Protein AF-A0A4P9Y9J6-F1 (afdb_monomer_lite)

Secondary structure (DSSP, 8-state):
-GGGGTT---TT--HHHHHHHHHHHHHHHHHHHHT----------S-----HHHHHHHHHHH----HHHHHHTT-TT-HHHHHHHHHHHHHHHGGG--S-----S--SSGGGSTT--------PPPPPS-GGGTHHHHHHHHHTTEEEEEEE-TTS-EEEEEEE---S-TTSPP-PPPPPSSPPTTT-PPPPP-------SS-TT-EEEE-S-GGG--GGGS-TTEEEEEE---BPPTTSPP-TT-B-HHHHHTS--GGGEEEEEEEEEEEEGGGHHHHHHHHHHTTEEEEEEEEEEEE-TTT-PBP-B--SSS-B-EEEEEEEEESS----------SEEEEE-PPPPTT--SPPPPTHHHHHHHHH-GGGS--TTSPTT-SEEEEEESS----TTEEEEE-

InterPro domains:
  IPR007757 MT-A70-like [PF05063] (226-401)
  IPR007757 MT-A70-like [PS51143] (185-403)

Organism: NCBI:txid1907219

Structure (mmCIF, N/CA/C/O backbone):
data_AF-A0A4P9Y9J6-F1
#
_entry.id   AF-A0A4P9Y9J6-F1
#
loop_
_atom_site.group_PDB
_atom_site.id
_atom_site.type_symbol
_atom_site.label_atom_id
_atom_site.label_alt_id
_atom_site.label_comp_id
_atom_site.label_asym_id
_atom_site.label_entity_id
_atom_site.label_seq_id
_atom_site.pdbx_PDB_ins_code
_atom_site.Cartn_x
_atom_site.Cartn_y
_atom_site.Cartn_z
_atom_site.occupancy
_atom_site.B_iso_or_equiv
_atom_site.auth_seq_id
_atom_site.auth_comp_id
_atom_site.auth_asym_id
_atom_site.auth_atom_id
_atom_site.pdbx_PDB_model_num
ATOM 1 N N . SER A 1 1 ? -57.473 20.320 0.668 1.00 52.28 1 SER A N 1
ATOM 2 C CA . SER A 1 1 ? -57.787 21.761 0.744 1.00 52.28 1 SER A CA 1
ATOM 3 C C . SER A 1 1 ? -56.754 22.450 1.627 1.00 52.28 1 SER A C 1
ATOM 5 O O . SER A 1 1 ? -56.326 21.833 2.599 1.00 52.28 1 SER A O 1
ATOM 7 N N . ALA A 1 2 ? -56.316 23.673 1.293 1.00 51.94 2 ALA A N 1
ATOM 8 C CA . ALA A 1 2 ? -55.263 24.401 2.027 1.00 51.94 2 ALA A CA 1
ATOM 9 C C . ALA A 1 2 ? -55.663 24.763 3.475 1.00 51.94 2 ALA A C 1
ATOM 11 O O . ALA A 1 2 ? -54.803 24.969 4.325 1.00 51.94 2 ALA A O 1
ATOM 12 N N . ALA A 1 3 ? -56.964 24.734 3.779 1.00 55.25 3 ALA A N 1
ATOM 13 C CA . ALA A 1 3 ? -57.508 24.968 5.113 1.00 55.25 3 ALA A CA 1
ATOM 14 C C . ALA A 1 3 ? -57.003 23.984 6.193 1.00 55.25 3 ALA A C 1
ATOM 16 O O . ALA A 1 3 ? -57.007 24.328 7.371 1.00 55.25 3 ALA A O 1
ATOM 17 N N . HIS A 1 4 ? -56.537 22.783 5.825 1.00 59.59 4 HIS A N 1
ATOM 18 C CA . HIS A 1 4 ? -56.049 21.785 6.792 1.00 59.59 4 HIS A CA 1
ATOM 19 C C . HIS A 1 4 ? -54.615 22.030 7.294 1.00 59.59 4 HIS A C 1
ATOM 21 O O . HIS A 1 4 ? -54.187 21.360 8.229 1.00 59.59 4 HIS A O 1
ATOM 27 N N . TYR A 1 5 ? -53.876 22.974 6.702 1.00 57.53 5 TYR A N 1
ATOM 28 C CA . TYR A 1 5 ? -52.457 23.212 7.010 1.00 57.53 5 TYR A CA 1
ATOM 29 C C . TYR A 1 5 ? -52.216 24.388 7.969 1.00 57.53 5 TYR A C 1
ATOM 31 O O . TYR A 1 5 ? -51.078 24.680 8.316 1.00 57.53 5 TYR A O 1
ATOM 39 N N . VAL A 1 6 ? -53.280 25.040 8.449 1.00 55.53 6 VAL A N 1
ATOM 40 C CA . VAL A 1 6 ? -53.240 26.287 9.247 1.00 55.53 6 VAL A CA 1
ATOM 41 C C . VAL A 1 6 ? -52.669 26.104 10.673 1.00 55.53 6 VAL A C 1
ATOM 43 O O . VAL A 1 6 ? -52.572 27.062 11.429 1.00 55.53 6 VAL A O 1
ATOM 46 N N . GLY A 1 7 ? -52.228 24.901 11.048 1.00 53.25 7 GLY A N 1
ATOM 47 C CA . GLY A 1 7 ? -51.624 24.618 12.359 1.00 53.25 7 GLY A CA 1
ATOM 48 C C . GLY A 1 7 ? -50.380 23.732 12.320 1.00 53.25 7 GLY A C 1
ATOM 49 O O . GLY A 1 7 ? -49.971 23.241 13.368 1.00 53.25 7 GLY A O 1
ATOM 50 N N . TYR A 1 8 ? -49.807 23.485 11.139 1.00 57.28 8 TYR A N 1
ATOM 51 C CA . TYR A 1 8 ? -48.596 22.674 11.014 1.00 57.28 8 TYR A CA 1
ATOM 52 C C . TYR A 1 8 ? -47.341 23.530 11.220 1.00 57.28 8 TYR A C 1
ATOM 54 O O . TYR A 1 8 ? -47.220 24.614 10.650 1.00 57.28 8 TYR A O 1
ATOM 62 N N . VAL A 1 9 ? -46.422 23.017 12.034 1.00 55.72 9 VAL A N 1
ATOM 63 C CA . VAL A 1 9 ? -45.084 23.564 12.280 1.00 55.72 9 VAL A CA 1
ATOM 64 C C . VAL A 1 9 ? -44.089 22.503 11.821 1.00 55.72 9 VAL A C 1
ATOM 66 O O . VAL A 1 9 ? -44.252 21.337 12.183 1.00 55.72 9 VAL A O 1
ATOM 69 N N . GLU A 1 10 ? -43.117 22.878 10.993 1.00 57.38 10 GLU A N 1
ATOM 70 C CA . GLU A 1 10 ? -42.068 21.964 10.523 1.00 57.38 10 GLU A CA 1
ATOM 71 C C . GLU A 1 10 ? -40.877 21.949 11.489 1.00 57.38 10 GLU A C 1
ATOM 73 O O . GLU A 1 10 ? -40.613 22.935 12.178 1.00 57.38 10 GLU A O 1
ATOM 78 N N . ASP A 1 11 ? -40.159 20.824 11.534 1.00 51.09 11 ASP A N 1
ATOM 79 C CA . ASP A 1 11 ? -39.098 20.560 12.520 1.00 51.09 11 ASP A CA 1
ATOM 80 C C . ASP A 1 11 ? -37.899 21.531 12.417 1.00 51.09 11 ASP A C 1
ATOM 82 O O . ASP A 1 11 ? -37.125 21.656 13.367 1.00 51.09 11 ASP A O 1
ATOM 86 N N . GLU A 1 12 ? -37.759 22.249 11.297 1.00 53.66 12 GLU A N 1
ATOM 87 C CA . GLU A 1 12 ? -36.691 23.229 11.047 1.00 53.66 12 GLU A CA 1
ATOM 88 C C . GLU A 1 12 ? -37.120 24.693 11.294 1.00 53.66 12 GLU A C 1
ATOM 90 O O . GLU A 1 12 ? -36.302 25.610 11.183 1.00 53.66 12 GLU A O 1
ATOM 95 N N . GLU A 1 13 ? -38.381 24.955 11.671 1.00 60.34 13 GLU A N 1
ATOM 96 C CA . GLU A 1 13 ? -38.840 26.321 11.951 1.00 60.34 13 GLU A CA 1
ATOM 97 C C . GLU A 1 13 ? -38.339 26.838 13.308 1.00 60.34 13 GLU A C 1
ATOM 99 O O . GLU A 1 13 ? -38.502 26.216 14.360 1.00 60.34 13 GLU A O 1
ATOM 104 N N . SER A 1 14 ? -37.755 28.040 13.308 1.00 69.81 14 SER A N 1
ATOM 105 C CA . SER A 1 14 ? -37.273 28.672 14.536 1.00 69.81 14 SER A CA 1
ATOM 106 C C . SER A 1 14 ? -38.424 29.058 15.476 1.00 69.81 14 SER A C 1
ATOM 108 O O . SER A 1 14 ? -39.513 29.453 15.053 1.00 69.81 14 SER A O 1
ATOM 110 N N . VAL A 1 15 ? -38.166 29.014 16.788 1.00 67.31 15 VAL A N 1
ATOM 111 C CA . VAL A 1 15 ? -39.156 29.347 17.834 1.00 67.31 15 VAL A CA 1
ATOM 112 C C . VAL A 1 15 ? -39.737 30.758 17.654 1.00 67.31 15 VAL A C 1
ATOM 114 O O . VAL A 1 15 ? -40.924 30.976 17.889 1.00 67.31 15 VAL A O 1
ATOM 117 N N . GLU A 1 16 ? -38.932 31.715 17.186 1.00 69.69 16 GLU A N 1
ATOM 118 C CA . GLU A 1 16 ? -39.380 33.088 16.914 1.00 69.69 16 GLU A CA 1
ATOM 119 C C . GLU A 1 16 ? -40.366 33.163 15.736 1.00 69.69 16 GLU A C 1
ATOM 121 O O . GLU A 1 16 ? -41.345 33.909 15.797 1.00 69.69 16 GLU A O 1
ATOM 126 N N . ALA A 1 17 ? -40.153 32.361 14.686 1.00 64.50 17 ALA A N 1
ATOM 127 C CA . ALA A 1 17 ? -41.058 32.287 13.540 1.00 64.50 17 ALA A CA 1
ATOM 128 C C . ALA A 1 17 ? -42.411 31.674 13.933 1.00 64.50 17 ALA A C 1
ATOM 130 O O . ALA A 1 17 ? -43.463 32.177 13.534 1.00 64.50 17 ALA A O 1
ATOM 131 N N . ILE A 1 18 ? -42.384 30.645 14.783 1.00 66.00 18 ILE A N 1
ATOM 132 C CA . ILE A 1 18 ? -43.582 29.994 15.321 1.00 66.00 18 ILE A CA 1
ATOM 133 C C . ILE A 1 18 ? -44.401 30.987 16.159 1.00 66.00 18 ILE A C 1
ATOM 135 O O . ILE A 1 18 ? -45.602 31.139 15.939 1.00 66.00 18 ILE A O 1
ATOM 139 N N . MET A 1 19 ? -43.761 31.724 17.073 1.00 72.12 19 MET A N 1
ATOM 140 C CA . MET A 1 19 ? -44.443 32.710 17.924 1.00 72.12 19 MET A CA 1
ATOM 141 C C . MET A 1 19 ? -45.089 33.842 17.117 1.00 72.12 19 MET A C 1
ATOM 143 O O . MET A 1 19 ? -46.208 34.253 17.419 1.00 72.12 19 MET A O 1
ATOM 147 N N . ARG A 1 20 ? -44.428 34.298 16.048 1.00 70.81 20 ARG A N 1
ATOM 148 C CA . ARG A 1 20 ? -44.964 35.334 15.157 1.00 70.81 20 ARG A CA 1
ATOM 149 C C . ARG A 1 20 ? -46.206 34.868 14.391 1.00 70.81 20 ARG A C 1
ATOM 151 O O . ARG A 1 20 ? -47.142 35.647 14.222 1.00 70.81 20 ARG A O 1
ATOM 158 N N . LYS A 1 21 ? -46.250 33.598 13.969 1.00 64.31 21 LYS A N 1
ATOM 159 C CA . LYS A 1 21 ? -47.443 33.006 13.338 1.00 64.31 21 LYS A CA 1
ATOM 160 C C . LYS A 1 21 ? -48.634 32.988 14.294 1.00 64.31 21 LYS A C 1
ATOM 162 O O . LYS A 1 21 ? -49.744 33.318 13.883 1.00 64.31 21 LYS A O 1
ATOM 167 N N . PHE A 1 22 ? -48.411 32.634 15.561 1.00 66.50 22 PHE A N 1
ATOM 168 C CA . PHE A 1 22 ? -49.467 32.648 16.577 1.00 66.50 22 PHE A CA 1
ATOM 169 C C . PHE A 1 22 ? -49.967 34.067 16.881 1.00 66.50 22 PHE A C 1
ATOM 171 O O . PHE A 1 22 ? -51.177 34.265 16.977 1.00 66.50 22 PHE A O 1
ATOM 178 N N . GLU A 1 23 ? -49.072 35.055 16.951 1.00 71.94 23 GLU A N 1
ATOM 179 C CA . GLU A 1 23 ? -49.434 36.466 17.150 1.00 71.94 23 GLU A CA 1
ATOM 180 C C . GLU A 1 23 ? -50.297 37.012 15.995 1.00 71.94 23 GLU A C 1
ATOM 182 O O . GLU A 1 23 ? -51.314 37.672 16.221 1.00 71.94 23 GLU A O 1
ATOM 187 N N . GLU A 1 24 ? -49.950 36.697 14.743 1.00 64.75 24 GLU A N 1
ATOM 188 C CA . GLU A 1 24 ? -50.754 37.104 13.583 1.00 64.75 24 GLU A CA 1
ATOM 189 C C . GLU A 1 24 ? -52.111 36.391 13.515 1.00 64.75 24 GLU A C 1
ATOM 191 O O . GLU A 1 24 ? -53.115 37.002 13.133 1.00 64.75 24 GLU A O 1
ATOM 196 N N . LEU A 1 25 ? -52.167 35.120 13.919 1.00 65.25 25 LEU A N 1
ATOM 197 C CA . LEU A 1 25 ? -53.412 34.357 13.994 1.00 65.25 25 LEU A CA 1
ATOM 198 C C . LEU A 1 25 ? -54.358 34.968 15.040 1.00 65.25 25 LEU A C 1
ATOM 200 O O . LEU A 1 25 ? -55.541 35.172 14.756 1.00 65.25 25 LEU A O 1
ATOM 204 N N . GLU A 1 26 ? -53.837 35.335 16.212 1.00 73.56 26 GLU A N 1
ATOM 205 C CA . GLU A 1 26 ? -54.603 35.997 17.271 1.00 73.56 26 GLU A CA 1
ATOM 206 C C . GLU A 1 26 ? -55.099 37.384 16.832 1.00 73.56 26 GLU A C 1
ATOM 208 O O . GLU A 1 26 ? -56.262 37.730 17.050 1.00 73.56 26 GLU A O 1
ATOM 213 N N . ARG A 1 27 ? -54.271 38.150 16.111 1.00 73.56 27 ARG A N 1
ATOM 214 C CA . ARG A 1 27 ? -54.665 39.446 15.543 1.00 73.56 27 ARG A CA 1
ATOM 215 C C . ARG A 1 27 ? -55.811 39.322 14.537 1.00 73.56 27 ARG A C 1
ATOM 217 O O . ARG A 1 27 ? -56.754 40.110 14.588 1.00 73.56 27 ARG A O 1
ATOM 224 N N . LEU A 1 28 ? -55.769 38.327 13.650 1.00 65.88 28 LEU A N 1
ATOM 225 C CA . LEU A 1 28 ? -56.846 38.081 12.685 1.00 65.88 28 LEU A CA 1
ATOM 226 C C . LEU A 1 28 ? -58.135 37.623 13.372 1.00 65.88 28 LEU A C 1
ATOM 228 O O . LEU A 1 28 ? -59.222 38.060 12.993 1.00 65.88 28 LEU A O 1
ATOM 232 N N . GLN A 1 29 ? -58.036 36.789 14.411 1.00 64.06 29 GLN A N 1
ATOM 233 C CA . GLN A 1 29 ? -59.195 36.423 15.227 1.00 64.06 29 GLN A CA 1
ATOM 234 C C . GLN A 1 29 ? -59.804 37.644 15.926 1.00 64.06 29 GLN A C 1
ATOM 236 O O . GLN A 1 29 ? -61.029 37.781 15.949 1.00 64.06 29 GLN A O 1
ATOM 241 N N . GLN A 1 30 ? -58.977 38.563 16.429 1.00 69.06 30 GLN A N 1
ATOM 242 C CA . GLN A 1 30 ? -59.442 39.812 17.031 1.00 69.06 30 GLN A CA 1
ATOM 243 C C . GLN A 1 30 ? -60.121 40.728 16.001 1.00 69.06 30 GLN A C 1
ATOM 245 O O . GLN A 1 30 ? -61.236 41.187 16.252 1.00 69.06 30 GLN A O 1
ATOM 250 N N . GLU A 1 31 ? -59.530 40.928 14.820 1.00 66.38 31 GLU A N 1
ATOM 251 C CA . GLU A 1 31 ? -60.130 41.713 13.727 1.00 66.38 31 GLU A CA 1
ATOM 252 C C . GLU A 1 31 ? -61.486 41.136 13.273 1.00 66.38 31 GLU A C 1
ATOM 254 O O . GLU A 1 31 ? -62.433 41.882 13.021 1.00 66.38 31 GLU A O 1
ATOM 259 N N . LEU A 1 32 ? -61.619 39.807 13.240 1.00 60.78 32 LEU A N 1
ATOM 260 C CA . LEU A 1 32 ? -62.866 39.120 12.889 1.00 60.78 32 LEU A CA 1
ATOM 261 C C . LEU A 1 32 ? -63.912 39.163 14.010 1.00 60.78 32 LEU A C 1
ATOM 263 O O . LEU A 1 32 ? -65.108 39.236 13.724 1.00 60.78 32 LEU A O 1
ATOM 267 N N . SER A 1 33 ? -63.481 39.147 15.275 1.00 58.59 33 SER A N 1
ATOM 268 C CA . SER A 1 33 ? -64.379 39.296 16.427 1.00 58.59 33 SER A CA 1
ATOM 269 C C . SER A 1 33 ? -64.986 40.701 16.507 1.00 58.59 33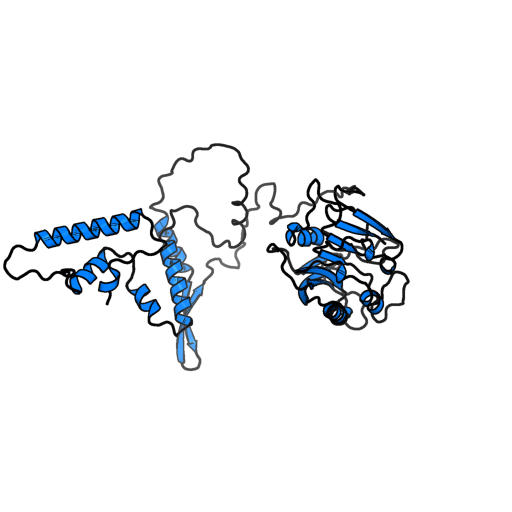 SER A C 1
ATOM 271 O O . SER A 1 33 ? -66.155 40.844 16.853 1.00 58.59 33 SER A O 1
ATOM 273 N N . LEU A 1 34 ? -64.235 41.724 16.085 1.00 57.47 34 LEU A N 1
ATOM 274 C CA . LEU A 1 34 ? -64.686 43.117 16.022 1.00 57.47 34 LEU A CA 1
ATOM 275 C C . LEU A 1 34 ? -65.641 43.388 14.844 1.00 57.47 34 LEU A C 1
ATOM 277 O O . LEU A 1 34 ? -66.350 44.390 14.849 1.00 57.47 34 LEU A O 1
ATOM 281 N N . GLY A 1 35 ? -65.684 42.501 13.842 1.00 53.38 35 GLY A N 1
ATOM 282 C CA . GLY A 1 35 ? -66.565 42.603 12.672 1.00 53.38 35 GLY A CA 1
ATOM 283 C C . GLY A 1 35 ? -67.928 41.906 12.803 1.00 53.38 35 GLY A C 1
ATOM 284 O O . GLY A 1 35 ? -68.736 41.998 11.879 1.00 53.38 35 GLY A O 1
ATOM 285 N N . LYS A 1 36 ? -68.206 41.202 13.912 1.00 49.84 36 LYS A N 1
ATOM 286 C CA . LYS A 1 36 ? -69.485 40.509 14.170 1.00 49.84 36 LYS A CA 1
ATOM 287 C C . LYS A 1 36 ? -70.273 41.190 15.296 1.00 49.84 36 LYS A C 1
ATOM 289 O O . LYS A 1 36 ? -70.271 40.729 16.431 1.00 49.84 36 LYS A O 1
ATOM 294 N N . GLU A 1 37 ? -71.037 42.224 14.954 1.00 37.06 37 GLU A N 1
ATOM 295 C CA . GLU A 1 37 ? -72.218 42.631 15.727 1.00 37.06 37 GLU A CA 1
ATOM 296 C C . GLU A 1 37 ? -73.484 42.419 14.873 1.00 37.06 37 GLU A C 1
ATOM 298 O O . GLU A 1 37 ? -73.748 43.162 13.930 1.00 37.06 37 GLU A O 1
ATOM 303 N N . GLY A 1 38 ? -74.259 41.372 15.186 1.00 31.36 38 GLY A N 1
ATOM 304 C CA . GLY A 1 38 ? -75.597 41.101 14.629 1.00 31.36 38 GLY A CA 1
ATOM 305 C C . GLY A 1 38 ? -76.083 39.661 14.915 1.00 31.36 38 GLY A C 1
ATOM 306 O O . GLY A 1 38 ? -75.256 38.756 14.834 1.00 31.36 38 GLY A O 1
ATOM 307 N N . PRO A 1 39 ? -77.362 39.416 15.293 1.00 46.62 39 PRO A N 1
ATOM 308 C CA . PRO A 1 39 ? -77.706 38.456 16.357 1.00 46.62 39 PRO A CA 1
ATOM 309 C C . PRO A 1 39 ? -78.280 37.082 15.925 1.00 46.62 39 PRO A C 1
ATOM 311 O O . PRO A 1 39 ? -78.757 36.915 14.806 1.00 46.62 39 PRO A O 1
ATOM 314 N N . ASP A 1 40 ? -78.305 36.174 16.917 1.00 34.25 40 ASP A N 1
ATOM 315 C CA . ASP A 1 40 ? -79.076 34.922 17.107 1.00 34.25 40 ASP A CA 1
ATOM 316 C C . ASP A 1 40 ? -78.684 33.601 16.395 1.00 34.25 40 ASP A C 1
ATOM 318 O O . ASP A 1 40 ? -78.772 33.453 15.180 1.00 34.25 40 ASP A O 1
ATOM 322 N N . GLY A 1 41 ? -78.391 32.569 17.211 1.00 27.88 41 GLY A N 1
ATOM 323 C CA . GLY A 1 41 ? -78.406 31.138 16.838 1.00 27.88 41 GLY A CA 1
ATOM 324 C C . GLY A 1 41 ? -77.435 30.257 17.654 1.00 27.88 41 GLY A C 1
ATOM 325 O O . GLY A 1 41 ? -76.334 30.715 17.930 1.00 27.88 41 GLY A O 1
ATOM 326 N N . PRO A 1 42 ? -77.809 29.032 18.092 1.00 34.38 42 PRO A N 1
ATOM 327 C CA . PRO A 1 42 ? -77.315 28.422 19.332 1.00 34.38 42 PRO A CA 1
ATOM 328 C C . PRO A 1 42 ? -75.944 27.734 19.239 1.00 34.38 42 PRO A C 1
ATOM 330 O O . PRO A 1 42 ? -75.518 27.269 18.187 1.00 34.38 42 PRO A O 1
ATOM 333 N N . MET A 1 43 ? -75.308 27.639 20.411 1.00 36.78 43 MET A N 1
ATOM 334 C CA . MET A 1 43 ? -74.062 26.925 20.695 1.00 36.78 43 MET A CA 1
ATOM 335 C C . MET A 1 43 ? -74.120 25.451 20.274 1.00 36.78 43 MET A C 1
ATOM 337 O O . MET A 1 43 ? -74.876 24.677 20.861 1.00 36.78 43 MET A O 1
ATOM 341 N N . ASP A 1 44 ? -73.249 25.074 19.337 1.00 29.28 44 ASP A N 1
ATOM 342 C CA . ASP A 1 44 ? -72.773 23.702 19.175 1.00 29.28 44 ASP A CA 1
ATOM 343 C C . ASP A 1 44 ? -71.282 23.649 19.536 1.00 29.28 44 ASP A C 1
ATOM 345 O O . ASP A 1 44 ? -70.455 24.443 19.077 1.00 29.28 44 ASP A O 1
ATOM 349 N N . SER A 1 45 ? -70.968 22.747 20.456 1.00 36.84 45 SER A N 1
ATOM 350 C CA . SER A 1 45 ? -69.653 22.529 21.034 1.00 36.84 45 SER A CA 1
ATOM 351 C C . SER A 1 45 ? -68.807 21.684 20.087 1.00 36.84 45 SER A C 1
ATOM 353 O O . SER A 1 45 ? -68.809 20.458 20.160 1.00 36.84 45 SER A O 1
ATOM 355 N N . GLY A 1 46 ? -68.053 22.353 19.222 1.00 31.08 46 GLY A N 1
ATOM 356 C CA . GLY A 1 46 ? -67.029 21.732 18.389 1.00 31.08 46 GLY A CA 1
ATOM 357 C C . GLY A 1 46 ? -66.429 22.760 17.443 1.00 31.08 46 GLY A C 1
ATOM 358 O O . GLY A 1 46 ? -67.093 23.161 16.501 1.00 31.08 46 GLY A O 1
ATOM 359 N N . HIS A 1 47 ? -65.204 23.219 17.728 1.00 39.12 47 HIS A N 1
ATOM 360 C CA . HIS A 1 47 ? -64.362 24.040 16.840 1.00 39.12 47 HIS A CA 1
ATOM 361 C C . HIS A 1 47 ? -65.123 24.976 15.868 1.00 39.12 47 HIS A C 1
ATOM 363 O O . HIS A 1 47 ? -65.026 24.843 14.650 1.00 39.12 47 HIS A O 1
ATOM 369 N N . ALA A 1 48 ? -65.868 25.950 16.399 1.00 39.59 48 ALA A N 1
ATOM 370 C CA . ALA A 1 48 ? -66.376 27.075 15.614 1.00 39.59 48 ALA A CA 1
ATOM 371 C C . ALA A 1 48 ? -65.214 28.056 15.353 1.00 39.59 48 ALA A C 1
ATOM 373 O O . ALA A 1 48 ? -64.494 28.413 16.277 1.00 39.59 48 ALA A O 1
ATOM 374 N N . GLY A 1 49 ? -64.944 28.562 14.155 1.00 50.59 49 GLY A N 1
ATOM 375 C CA . GLY A 1 49 ? -65.699 28.513 12.912 1.00 50.59 49 GLY A CA 1
ATOM 376 C C . GLY A 1 49 ? -65.171 29.629 12.013 1.00 50.59 49 GLY A C 1
ATOM 377 O O . GLY A 1 49 ? -65.792 30.685 11.897 1.00 50.59 49 GLY A O 1
ATOM 378 N N . LEU A 1 50 ? -63.989 29.417 11.435 1.00 57.31 50 LEU A N 1
ATOM 379 C CA . LEU A 1 50 ? -63.558 30.144 10.244 1.00 57.31 50 LEU A CA 1
ATOM 380 C C . LEU A 1 50 ? -64.114 29.365 9.051 1.00 57.31 50 LEU A C 1
ATOM 382 O O . LEU A 1 50 ? -63.974 28.144 8.992 1.00 57.31 50 LEU A O 1
ATOM 386 N N . THR A 1 51 ? -64.787 30.048 8.127 1.00 67.69 51 THR A N 1
ATOM 387 C CA . THR A 1 51 ? -65.201 29.417 6.864 1.00 67.69 51 THR A CA 1
ATOM 388 C C . THR A 1 51 ? -63.968 28.906 6.115 1.00 67.69 51 THR A C 1
ATOM 390 O O . THR A 1 51 ? -62.862 29.413 6.312 1.00 67.69 51 THR A O 1
ATOM 393 N N . GLU A 1 52 ? -64.130 27.896 5.257 1.00 58.41 52 GLU A N 1
ATOM 394 C CA . GLU A 1 52 ? -63.005 27.306 4.517 1.00 58.41 52 GLU A CA 1
ATOM 395 C C . GLU A 1 52 ? -62.227 28.370 3.719 1.00 58.41 52 GLU A C 1
ATOM 397 O O . GLU A 1 52 ? -61.000 28.360 3.699 1.00 58.41 52 GLU A O 1
ATOM 402 N N . GLU A 1 53 ? -62.925 29.368 3.177 1.00 62.53 53 GLU A N 1
ATOM 403 C CA . GLU A 1 53 ? -62.332 30.520 2.488 1.00 62.53 53 GLU A CA 1
ATOM 404 C C . GLU A 1 53 ? -61.520 31.427 3.429 1.00 62.53 53 GLU A C 1
ATOM 406 O O . GLU A 1 53 ? -60.450 31.914 3.064 1.00 62.53 53 GLU A O 1
ATOM 411 N N . GLN A 1 54 ? -61.980 31.615 4.668 1.00 62.66 54 GLN A N 1
ATOM 412 C CA . GLN A 1 54 ? -61.262 32.390 5.683 1.00 62.66 54 GLN A CA 1
ATOM 413 C C . GLN A 1 54 ? -60.014 31.656 6.187 1.00 62.66 54 GLN A C 1
ATOM 415 O O . GLN A 1 54 ? -58.992 32.294 6.421 1.00 62.66 54 GLN A O 1
ATOM 420 N N . LEU A 1 55 ? -60.055 30.325 6.297 1.00 64.06 55 LEU A N 1
ATOM 421 C CA . LEU A 1 55 ? -58.877 29.512 6.623 1.00 64.06 55 LEU A CA 1
ATOM 422 C C . LEU A 1 55 ? -57.826 29.561 5.505 1.00 64.06 55 LEU A C 1
ATOM 424 O O . LEU A 1 55 ? -56.630 29.596 5.787 1.00 64.06 55 LEU A O 1
ATOM 428 N N . VAL A 1 56 ? -58.260 29.627 4.244 1.00 62.62 56 VAL A N 1
ATOM 429 C CA . VAL A 1 56 ? -57.366 29.790 3.087 1.00 62.62 56 VAL A CA 1
ATOM 430 C C . VAL A 1 56 ? -56.707 31.175 3.067 1.00 62.62 56 VAL A C 1
ATOM 432 O O . VAL A 1 56 ? -55.522 31.275 2.758 1.00 62.62 56 VAL A O 1
ATOM 435 N N . GLU A 1 57 ? -57.423 32.241 3.432 1.00 62.50 57 GLU A N 1
ATOM 436 C CA . GLU A 1 57 ? -56.850 33.595 3.493 1.00 62.50 57 GLU A CA 1
ATOM 437 C C . GLU A 1 57 ? -55.886 33.767 4.681 1.00 62.50 57 GLU A C 1
ATOM 439 O O . GLU A 1 57 ? -54.843 34.405 4.531 1.00 62.50 57 GLU A O 1
ATOM 444 N N . VAL A 1 58 ? -56.179 33.141 5.831 1.00 61.78 58 VAL A N 1
ATOM 445 C CA . VAL A 1 58 ? -55.238 33.052 6.963 1.00 61.78 58 VAL A CA 1
ATOM 446 C C . VAL A 1 58 ? -53.964 32.335 6.514 1.00 61.78 58 VAL A C 1
ATOM 448 O O . VAL A 1 58 ? -52.883 32.896 6.658 1.00 61.78 58 VAL A O 1
ATOM 451 N N . PHE A 1 59 ? -54.082 31.169 5.866 1.00 58.66 59 PHE A N 1
ATOM 452 C CA . PHE A 1 59 ? -52.941 30.424 5.319 1.00 58.66 59 PHE A CA 1
ATOM 453 C C . PHE A 1 59 ? -52.109 31.249 4.325 1.00 58.66 59 PHE A C 1
ATOM 455 O O . PHE A 1 59 ? -50.881 31.208 4.347 1.00 58.66 59 PHE A O 1
ATOM 462 N N . ARG A 1 60 ? -52.761 32.036 3.464 1.00 62.47 60 ARG A N 1
ATOM 463 C CA . ARG A 1 60 ? -52.086 32.871 2.460 1.00 62.47 60 ARG A CA 1
ATOM 464 C C . ARG A 1 60 ? -51.275 34.016 3.070 1.00 62.47 60 ARG A C 1
ATOM 466 O O . ARG A 1 60 ? -50.313 34.460 2.451 1.00 62.47 60 ARG A O 1
ATOM 473 N N . ARG A 1 61 ? -51.683 34.521 4.237 1.00 57.09 61 ARG A N 1
ATOM 474 C CA . ARG A 1 61 ? -51.004 35.630 4.924 1.00 57.09 61 ARG A CA 1
ATOM 475 C C . ARG A 1 61 ? -49.931 35.157 5.895 1.00 57.09 61 ARG A C 1
ATOM 477 O O . ARG A 1 61 ? -48.900 35.810 5.975 1.00 57.09 61 ARG A O 1
ATOM 484 N N . THR A 1 62 ? -50.165 34.048 6.597 1.00 48.62 62 THR A N 1
ATOM 485 C CA . THR A 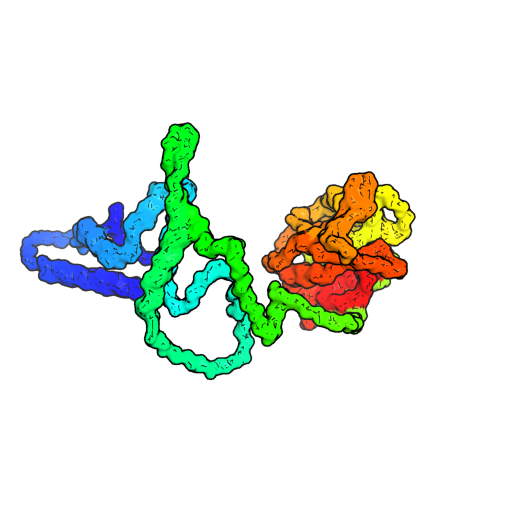1 62 ? -49.283 33.582 7.680 1.00 48.62 62 THR A CA 1
ATOM 486 C C . THR A 1 62 ? -48.272 32.525 7.245 1.00 48.62 62 THR A C 1
ATOM 488 O O . THR A 1 62 ? -47.306 32.276 7.968 1.00 48.62 62 THR A O 1
ATOM 491 N N . SER A 1 63 ? -48.457 31.889 6.083 1.00 52.38 63 SER A N 1
ATOM 492 C CA . SER A 1 63 ? -47.504 30.897 5.591 1.00 52.38 63 SER A CA 1
ATOM 493 C C . SER A 1 63 ? -46.498 31.516 4.614 1.00 52.38 63 SER A C 1
ATOM 495 O O . SER A 1 63 ? -46.846 32.050 3.563 1.00 52.38 63 SER A O 1
ATOM 497 N N . SER A 1 64 ? -45.212 31.376 4.939 1.00 45.06 64 SER A N 1
ATOM 498 C CA . SER A 1 64 ? -44.103 31.382 3.970 1.00 45.06 64 SER A CA 1
ATOM 499 C C . SER A 1 64 ? -44.122 30.132 3.070 1.00 45.06 64 SER A C 1
ATOM 501 O O . SER A 1 64 ? -43.291 29.982 2.178 1.00 45.06 64 SER A O 1
ATOM 503 N N . PHE A 1 65 ? -45.091 29.238 3.291 1.00 43.12 65 PHE A N 1
ATOM 504 C CA . PHE A 1 65 ? -45.293 27.978 2.599 1.00 43.12 65 PHE A CA 1
ATOM 505 C C . PHE A 1 65 ? -46.083 28.212 1.307 1.00 43.12 65 PHE A C 1
ATOM 507 O O . PHE A 1 65 ? -47.305 28.367 1.286 1.00 43.12 65 PHE A O 1
ATOM 514 N N . THR A 1 66 ? -45.383 28.249 0.180 1.00 44.50 66 THR A N 1
ATOM 515 C CA . THR A 1 66 ? -46.037 28.323 -1.126 1.00 44.50 66 THR A CA 1
ATOM 516 C C . THR A 1 66 ? -46.870 27.059 -1.370 1.00 44.50 66 THR A C 1
ATOM 518 O O . THR A 1 66 ? -46.406 25.936 -1.187 1.00 44.50 66 THR A O 1
ATOM 521 N N . LEU A 1 67 ? -48.097 27.237 -1.878 1.00 39.25 67 LEU A N 1
ATOM 522 C CA . LEU A 1 67 ? -49.031 26.192 -2.350 1.00 39.25 67 LEU A CA 1
ATOM 523 C C . LEU A 1 67 ? -48.401 25.086 -3.235 1.00 39.25 67 LEU A C 1
ATOM 525 O O . LEU A 1 67 ? -49.039 24.063 -3.475 1.00 39.25 67 LEU A O 1
ATOM 529 N N . ARG A 1 68 ? -47.167 25.278 -3.720 1.00 38.69 68 ARG A N 1
ATOM 530 C CA . ARG A 1 68 ? -46.382 24.309 -4.488 1.00 38.69 68 ARG A CA 1
ATOM 531 C C . ARG A 1 68 ? -45.926 23.105 -3.662 1.00 38.69 68 ARG A C 1
ATOM 533 O O . ARG A 1 68 ? -46.096 21.999 -4.156 1.00 38.69 68 ARG A O 1
ATOM 540 N N . SER A 1 69 ? -45.450 23.293 -2.426 1.00 43.41 69 SER A N 1
ATOM 541 C CA . SER A 1 69 ? -44.890 22.199 -1.603 1.00 43.41 69 SER A CA 1
ATOM 542 C C . SER A 1 69 ? -45.927 21.103 -1.280 1.00 43.41 69 SER A C 1
ATOM 544 O O . SER A 1 69 ? -45.637 19.906 -1.298 1.00 43.41 69 SER A O 1
ATOM 546 N N . ALA A 1 70 ? -47.199 21.487 -1.113 1.00 43.78 70 ALA A N 1
ATOM 547 C CA . ALA A 1 70 ? -48.289 20.530 -0.903 1.00 43.78 70 ALA A CA 1
ATOM 548 C C . ALA A 1 70 ? -48.695 19.760 -2.179 1.00 43.78 70 ALA A C 1
ATOM 550 O O . ALA A 1 70 ? -49.152 18.620 -2.082 1.00 43.78 70 ALA A O 1
ATOM 551 N N . LEU A 1 71 ? -48.515 20.343 -3.372 1.00 42.50 71 LEU A N 1
ATOM 552 C CA . LEU A 1 71 ? -48.731 19.646 -4.649 1.00 42.50 71 LEU A CA 1
ATOM 553 C C . LEU A 1 71 ? -47.611 18.636 -4.939 1.00 42.50 71 LEU A C 1
ATOM 555 O O . LEU A 1 71 ? -47.875 17.601 -5.551 1.00 42.50 71 LEU A O 1
ATOM 559 N N . THR A 1 72 ? -46.403 18.882 -4.424 1.00 43.78 72 THR A N 1
ATOM 560 C CA . THR A 1 72 ? -45.235 18.006 -4.575 1.00 43.78 72 THR A CA 1
ATOM 561 C C . THR A 1 72 ? -45.464 16.615 -3.989 1.00 43.78 72 THR A C 1
ATOM 563 O O . THR A 1 72 ? -45.000 15.636 -4.556 1.00 43.78 72 THR A O 1
ATOM 566 N N . ARG A 1 73 ? -46.230 16.481 -2.895 1.00 40.16 73 ARG A N 1
ATOM 567 C CA . ARG A 1 73 ? -46.445 15.173 -2.245 1.00 40.16 73 ARG A CA 1
ATOM 568 C C . ARG A 1 73 ? -47.510 14.305 -2.923 1.00 40.16 73 ARG A C 1
ATOM 570 O O . ARG A 1 73 ? -47.522 13.098 -2.709 1.00 40.16 73 ARG A O 1
ATOM 577 N N . SER A 1 74 ? -48.395 14.890 -3.736 1.00 39.81 74 SER A N 1
ATOM 578 C CA . SER A 1 74 ? -49.488 14.155 -4.397 1.00 39.81 74 SER A CA 1
ATOM 579 C C . SER A 1 74 ? -49.146 13.659 -5.809 1.00 39.81 74 SER A C 1
ATOM 581 O O . SER A 1 74 ? -49.950 12.924 -6.376 1.00 39.81 74 SER A O 1
ATOM 583 N N . MET A 1 75 ? -48.009 14.057 -6.391 1.00 38.69 75 MET A N 1
ATOM 584 C CA . MET A 1 75 ? -47.657 13.755 -7.791 1.00 38.69 75 MET A CA 1
ATOM 585 C C . MET A 1 75 ? -46.279 13.091 -7.948 1.00 38.69 75 MET A C 1
ATOM 587 O O . MET A 1 75 ? -45.628 13.253 -8.977 1.00 38.69 75 MET A O 1
ATOM 591 N N . VAL A 1 76 ? -45.810 12.347 -6.941 1.00 43.69 76 VAL A N 1
ATOM 592 C CA . VAL A 1 76 ? -44.521 11.638 -7.026 1.00 43.69 76 VAL A CA 1
ATOM 593 C C . VAL A 1 76 ? -44.702 10.285 -7.717 1.00 43.69 76 VAL A C 1
ATOM 595 O O . VAL A 1 76 ? -44.761 9.251 -7.059 1.00 43.69 76 VAL A O 1
ATOM 598 N N . GLU A 1 77 ? -44.780 10.305 -9.047 1.00 40.38 77 GLU A N 1
ATOM 599 C CA . GLU A 1 77 ? -44.461 9.138 -9.891 1.00 40.38 77 GLU A CA 1
ATOM 600 C C . GLU A 1 77 ? -43.449 9.450 -11.014 1.00 40.38 77 GLU A C 1
ATOM 602 O O . GLU A 1 77 ? -42.957 8.515 -11.636 1.00 40.38 77 GLU A O 1
ATOM 607 N N . ASP A 1 78 ? -43.027 10.709 -11.211 1.00 38.56 78 ASP A N 1
ATOM 608 C CA . ASP A 1 78 ? -42.041 11.073 -12.242 1.00 38.56 78 ASP A CA 1
ATOM 609 C C . ASP A 1 78 ? -40.754 11.677 -11.649 1.00 38.56 78 ASP A C 1
ATOM 611 O O . ASP A 1 78 ? -40.766 12.712 -10.979 1.00 38.56 78 ASP A O 1
ATOM 615 N N . ALA A 1 79 ? -39.622 11.020 -11.924 1.00 41.62 79 ALA A N 1
ATOM 616 C CA . ALA A 1 79 ? -38.293 11.346 -11.396 1.00 41.62 79 ALA A CA 1
ATOM 617 C C . ALA A 1 79 ? -37.705 12.668 -11.934 1.00 41.62 79 ALA A C 1
ATOM 619 O O . ALA A 1 79 ? -36.859 13.275 -11.278 1.00 41.62 79 ALA A O 1
ATOM 620 N N . ASP A 1 80 ? -38.177 13.146 -13.086 1.00 39.12 80 ASP A N 1
ATOM 621 C CA . ASP A 1 80 ? -37.622 14.333 -13.750 1.00 39.12 80 ASP A CA 1
ATOM 622 C C . ASP A 1 80 ? -38.087 15.651 -13.098 1.00 39.12 80 ASP A C 1
ATOM 624 O O . ASP A 1 80 ? -37.344 16.631 -13.061 1.00 39.12 80 ASP A O 1
ATOM 628 N N . LEU A 1 81 ? -39.278 15.665 -12.488 1.00 39.59 81 LEU A N 1
ATOM 629 C CA . LEU A 1 81 ? -39.804 16.829 -11.761 1.00 39.59 81 LEU A CA 1
ATOM 630 C C . LEU A 1 81 ? -39.161 17.015 -10.379 1.00 39.59 81 LEU A C 1
ATOM 632 O O . LEU A 1 81 ? -39.129 18.133 -9.865 1.00 39.59 81 LEU A O 1
ATOM 636 N N . ALA A 1 82 ? -38.622 15.946 -9.785 1.00 40.62 82 ALA A N 1
ATOM 637 C CA . ALA A 1 82 ? -37.902 16.015 -8.512 1.00 40.62 82 ALA A CA 1
ATOM 638 C C . ALA A 1 82 ? -36.576 16.781 -8.648 1.00 40.62 82 ALA A C 1
ATOM 640 O O . ALA A 1 82 ? -36.187 17.518 -7.743 1.00 40.62 82 ALA A O 1
ATOM 641 N N . TRP A 1 83 ? -35.910 16.656 -9.800 1.00 40.53 83 TRP A N 1
ATOM 642 C CA . TRP A 1 83 ? -34.669 17.372 -10.089 1.00 40.53 83 TRP A CA 1
ATOM 643 C C . TRP A 1 83 ? -34.919 18.868 -10.325 1.00 40.53 83 TRP A C 1
ATOM 645 O O . TRP A 1 83 ? -34.207 19.710 -9.786 1.00 40.53 83 TRP A O 1
ATOM 655 N N . GLU A 1 84 ? -35.988 19.208 -11.050 1.00 39.41 84 GLU A N 1
ATOM 656 C CA . GLU A 1 84 ? -36.367 20.600 -11.324 1.00 39.41 84 GLU A CA 1
ATOM 657 C C . GLU A 1 84 ? -36.802 21.359 -10.052 1.00 39.41 84 GLU A C 1
ATOM 659 O O . GLU A 1 84 ? -36.567 22.560 -9.928 1.00 39.41 84 GLU A O 1
ATOM 664 N N . LEU A 1 85 ? -37.390 20.657 -9.074 1.00 37.28 85 LEU A N 1
ATOM 665 C CA . LEU A 1 85 ? -37.767 21.230 -7.777 1.00 37.28 85 LEU A CA 1
ATOM 666 C C . LEU A 1 85 ? -36.588 21.394 -6.812 1.00 37.28 85 LEU A C 1
ATOM 668 O O . LEU A 1 85 ? -36.573 22.378 -6.078 1.00 37.28 85 LEU A O 1
ATOM 672 N N . ASN A 1 86 ? -35.599 20.494 -6.833 1.00 42.72 86 ASN A N 1
ATOM 673 C CA . ASN A 1 86 ? -34.381 20.644 -6.026 1.00 42.72 86 ASN A CA 1
ATOM 674 C C . ASN A 1 86 ? -33.607 21.912 -6.415 1.00 42.72 86 ASN A C 1
ATOM 676 O O . ASN A 1 86 ? -33.174 22.664 -5.549 1.00 42.72 86 ASN A O 1
ATOM 680 N N . VAL A 1 87 ? -33.532 22.192 -7.719 1.00 40.81 87 VAL A N 1
ATOM 681 C CA . VAL A 1 87 ? -32.887 23.396 -8.267 1.00 40.81 87 VAL A CA 1
ATOM 682 C C . VAL A 1 87 ? -33.625 24.679 -7.857 1.00 40.81 87 VAL A C 1
ATOM 684 O O . VAL A 1 87 ? -32.997 25.701 -7.598 1.00 40.81 87 VAL A O 1
ATOM 687 N N . LEU A 1 88 ? -34.958 24.642 -7.753 1.00 34.25 88 LEU A N 1
ATOM 688 C CA . LEU A 1 88 ? -35.753 25.793 -7.302 1.00 34.25 88 LEU A CA 1
ATOM 689 C C . LEU A 1 88 ? -35.698 26.004 -5.780 1.00 34.25 88 LEU A C 1
ATOM 691 O O . LEU A 1 88 ? -35.834 27.139 -5.325 1.00 34.25 88 LEU A O 1
ATOM 695 N N . ASN A 1 89 ? -35.506 24.939 -4.996 1.00 38.31 89 ASN A N 1
ATOM 696 C CA . ASN A 1 89 ? -35.339 25.037 -3.544 1.00 38.31 89 ASN A CA 1
ATOM 697 C C . ASN A 1 89 ? -33.975 25.659 -3.193 1.00 38.31 89 ASN A C 1
ATOM 699 O O . ASN A 1 89 ? -33.914 26.567 -2.367 1.00 38.31 89 ASN A O 1
ATOM 703 N N . GLU A 1 90 ? -32.917 25.276 -3.920 1.00 40.97 90 GLU A N 1
ATOM 704 C CA . GLU A 1 90 ? -31.595 25.918 -3.842 1.00 40.97 90 GLU A CA 1
ATOM 705 C C . GLU A 1 90 ? -31.642 27.416 -4.209 1.00 40.97 90 GLU A C 1
ATOM 707 O O . GLU A 1 90 ? -30.936 28.227 -3.608 1.00 40.97 90 GLU A O 1
ATOM 712 N N . GLU A 1 91 ? -32.511 27.821 -5.147 1.00 39.91 91 GLU A N 1
ATOM 713 C CA . GLU A 1 91 ? -32.715 29.238 -5.492 1.00 39.91 91 GLU A CA 1
ATOM 714 C C . GLU A 1 91 ? -33.413 30.049 -4.382 1.00 39.91 91 GLU A C 1
ATOM 716 O O . GLU A 1 91 ? -33.196 31.260 -4.302 1.00 39.91 91 GLU A O 1
ATOM 721 N N . MET A 1 92 ? -34.226 29.423 -3.521 1.00 34.16 92 MET A N 1
ATOM 722 C CA . MET A 1 92 ? -34.956 30.122 -2.452 1.00 34.16 92 MET A CA 1
ATOM 723 C C . MET A 1 92 ? -34.148 30.198 -1.145 1.00 34.16 92 MET A C 1
ATOM 725 O O . MET A 1 92 ? -34.168 31.235 -0.480 1.00 34.16 92 MET A O 1
ATOM 729 N N . ASP A 1 93 ? -33.356 29.169 -0.829 1.00 36.09 93 ASP A N 1
ATOM 730 C CA . ASP A 1 93 ? -32.418 29.186 0.306 1.00 36.09 93 ASP A CA 1
ATOM 731 C C . ASP A 1 93 ? -31.273 30.196 0.095 1.00 36.09 93 ASP A C 1
ATOM 733 O O . ASP A 1 93 ? -30.748 30.780 1.050 1.00 36.09 93 ASP A O 1
ATOM 737 N N . ALA A 1 94 ? -30.954 30.513 -1.164 1.00 38.81 94 ALA A N 1
ATOM 738 C CA . ALA A 1 94 ? -30.023 31.579 -1.521 1.00 38.81 94 ALA A CA 1
ATOM 739 C C . ALA A 1 94 ? -30.532 33.002 -1.183 1.00 38.81 94 ALA A C 1
ATOM 741 O O . ALA A 1 94 ? -29.721 33.929 -1.086 1.00 38.81 94 ALA A O 1
ATOM 742 N N . GLU A 1 95 ? -31.841 33.216 -0.971 1.00 33.50 95 GLU A N 1
ATOM 743 C CA . GLU A 1 95 ? -32.388 34.535 -0.598 1.00 33.50 95 GLU A CA 1
ATOM 744 C C . GLU A 1 95 ? -32.258 34.862 0.905 1.00 33.50 95 GLU A C 1
ATOM 746 O O . GLU A 1 95 ? -32.405 36.032 1.278 1.00 33.50 95 GLU A O 1
ATOM 751 N N . PHE A 1 96 ? -31.912 33.895 1.769 1.00 29.48 96 PHE A N 1
ATOM 752 C CA . PHE A 1 96 ? -31.787 34.098 3.225 1.00 29.48 96 PHE A CA 1
ATOM 753 C C . PHE A 1 96 ? -30.355 33.961 3.774 1.00 29.48 96 PHE A C 1
ATOM 755 O O . PHE A 1 96 ? -30.151 33.707 4.962 1.00 29.48 96 PHE A O 1
ATOM 762 N N . ILE A 1 97 ? -29.339 34.202 2.940 1.00 29.23 97 ILE A N 1
ATOM 763 C CA . ILE A 1 97 ? -27.942 34.276 3.389 1.00 29.23 97 ILE A CA 1
ATOM 764 C C . ILE A 1 97 ? -27.600 35.735 3.751 1.00 29.23 97 ILE A C 1
ATOM 766 O O . ILE A 1 97 ? -27.641 36.617 2.882 1.00 29.23 97 ILE A O 1
ATOM 770 N N . PRO A 1 98 ? -27.244 36.052 5.013 1.00 26.95 98 PRO A N 1
ATOM 771 C CA . PRO A 1 98 ? -26.727 37.368 5.350 1.00 26.95 98 PRO A CA 1
ATOM 772 C C . PRO A 1 98 ? -25.383 37.582 4.642 1.00 26.95 98 PRO A C 1
ATOM 774 O O . PRO A 1 98 ? -24.418 36.862 4.859 1.00 26.95 98 PRO A O 1
ATOM 777 N N . GLU A 1 99 ? -25.361 38.608 3.793 1.00 39.66 99 GLU A N 1
ATOM 778 C CA . GLU A 1 99 ? -24.252 39.125 2.985 1.00 39.66 99 GLU A CA 1
ATOM 779 C C . GLU A 1 99 ? -22.875 39.077 3.692 1.00 39.66 99 GLU A C 1
ATOM 781 O O . GLU A 1 99 ? -22.459 40.031 4.352 1.00 39.66 99 GLU A O 1
ATOM 786 N N . GLN A 1 100 ? -22.133 37.985 3.490 1.00 30.97 100 GLN A N 1
ATOM 787 C CA . GLN A 1 100 ? -20.672 37.936 3.537 1.00 30.97 100 GLN A CA 1
ATOM 788 C C . GLN A 1 100 ? -20.175 37.077 2.377 1.00 30.97 100 GLN A C 1
ATOM 790 O O . GLN A 1 100 ? -20.559 35.924 2.261 1.00 30.97 100 GLN A O 1
ATOM 795 N N . GLY A 1 101 ? -19.309 37.661 1.546 1.00 28.27 101 GLY A N 1
ATOM 796 C CA . GLY A 1 101 ? -18.569 36.942 0.512 1.00 28.27 101 GLY A CA 1
ATOM 797 C C . GLY A 1 101 ? -19.399 36.629 -0.728 1.00 28.27 101 GLY A C 1
ATOM 798 O O . GLY A 1 101 ? -20.284 35.788 -0.723 1.00 28.27 101 GLY A O 1
ATOM 799 N N . VAL A 1 102 ? -19.090 37.310 -1.826 1.00 27.56 102 VAL A N 1
ATOM 800 C CA . VAL A 1 102 ? -19.421 36.800 -3.155 1.00 27.56 102 VAL A CA 1
ATOM 801 C C . VAL A 1 102 ? -18.648 35.491 -3.293 1.00 27.56 102 VAL A C 1
ATOM 803 O O . VAL A 1 102 ? -17.424 35.537 -3.326 1.00 27.56 102 VAL A O 1
ATOM 806 N N . VAL A 1 103 ? -19.351 34.359 -3.314 1.00 28.95 103 VAL A N 1
ATOM 807 C CA . VAL A 1 103 ? -18.791 33.081 -3.758 1.00 28.95 103 VAL A CA 1
ATOM 808 C C . VAL A 1 103 ? -18.562 33.244 -5.258 1.00 28.95 103 VAL A C 1
ATOM 810 O O . VAL A 1 103 ? -19.492 33.208 -6.069 1.00 28.95 103 VAL A O 1
ATOM 813 N N . GLU A 1 104 ? -17.328 33.603 -5.606 1.00 29.39 104 GLU A N 1
ATOM 814 C CA . GLU A 1 104 ? -16.786 33.275 -6.914 1.00 29.39 104 GLU A CA 1
ATOM 815 C C . GLU A 1 104 ? -16.868 31.751 -7.043 1.00 29.39 104 GLU A C 1
ATOM 817 O O . GLU A 1 104 ? -16.652 31.019 -6.081 1.00 29.39 104 GLU A O 1
ATOM 822 N N . ASP A 1 105 ? -17.301 31.304 -8.217 1.00 29.97 105 ASP A N 1
ATOM 823 C CA . ASP A 1 105 ? -17.432 29.904 -8.632 1.00 29.97 105 ASP A CA 1
ATOM 824 C C . ASP A 1 105 ? -15.997 29.354 -8.823 1.00 29.97 105 ASP A C 1
ATOM 826 O O . ASP A 1 105 ? -15.596 29.024 -9.935 1.00 29.97 105 ASP A O 1
ATOM 830 N N . ASP A 1 106 ? -15.205 29.385 -7.747 1.00 28.36 106 ASP A N 1
ATOM 831 C CA . ASP A 1 106 ? -13.940 28.691 -7.534 1.00 28.36 106 ASP A CA 1
ATOM 832 C C . ASP A 1 106 ? -14.272 27.500 -6.622 1.00 28.36 106 ASP A C 1
ATOM 834 O O . ASP A 1 106 ? -13.973 27.463 -5.425 1.00 28.36 106 ASP A O 1
ATOM 838 N N . GLU A 1 107 ? -14.966 26.511 -7.189 1.00 34.03 107 GLU A N 1
ATOM 839 C CA . GLU A 1 107 ? -14.911 25.150 -6.663 1.00 34.03 107 GLU A CA 1
ATOM 840 C C . GLU A 1 107 ? -13.463 24.674 -6.812 1.00 34.03 107 GLU A C 1
ATOM 842 O O . GLU A 1 107 ? -13.089 24.167 -7.864 1.00 34.03 107 GLU A O 1
ATOM 847 N N . ASP A 1 108 ? -12.652 24.983 -5.796 1.00 35.31 108 ASP A N 1
ATOM 848 C CA . ASP A 1 108 ? -11.371 24.385 -5.397 1.00 35.31 108 ASP A CA 1
ATOM 849 C C . ASP A 1 108 ? -10.407 25.479 -4.896 1.00 35.31 108 ASP A C 1
ATOM 851 O O . ASP A 1 108 ? -9.436 25.775 -5.578 1.00 35.31 108 ASP A O 1
ATOM 855 N N . GLU A 1 109 ? -10.630 26.077 -3.713 1.00 32.00 109 GLU A N 1
ATOM 856 C CA . GLU A 1 109 ? -9.506 26.487 -2.830 1.00 32.00 109 GLU A CA 1
ATOM 857 C C . GLU A 1 109 ? -9.898 26.938 -1.403 1.00 32.00 109 GLU A C 1
ATOM 859 O O . GLU A 1 109 ? -9.082 26.777 -0.496 1.00 32.00 109 GLU A O 1
ATOM 864 N N . ASP A 1 110 ? -11.139 27.363 -1.131 1.00 31.23 110 ASP A N 1
ATOM 865 C CA . ASP A 1 110 ? -11.456 28.018 0.161 1.00 31.23 110 ASP A CA 1
ATOM 866 C C . ASP A 1 110 ? -12.082 27.120 1.256 1.00 31.23 110 ASP A C 1
ATOM 868 O O . ASP A 1 110 ? -12.263 27.558 2.390 1.00 31.23 110 ASP A O 1
ATOM 872 N N . TYR A 1 111 ? -12.352 25.834 0.993 1.00 32.72 111 TYR A N 1
ATOM 873 C CA . TYR A 1 111 ? -12.882 24.906 2.018 1.00 32.72 111 TYR A CA 1
ATOM 874 C C . TYR A 1 111 ? -11.824 24.462 3.056 1.00 32.72 111 TYR A C 1
ATOM 876 O O . TYR A 1 111 ? -12.156 23.854 4.070 1.00 32.72 111 TYR A O 1
ATOM 884 N N . PHE A 1 112 ? -10.533 24.725 2.821 1.00 30.09 112 PHE A N 1
ATOM 885 C CA . PHE A 1 112 ? -9.446 24.143 3.623 1.00 30.09 112 PHE A CA 1
ATOM 886 C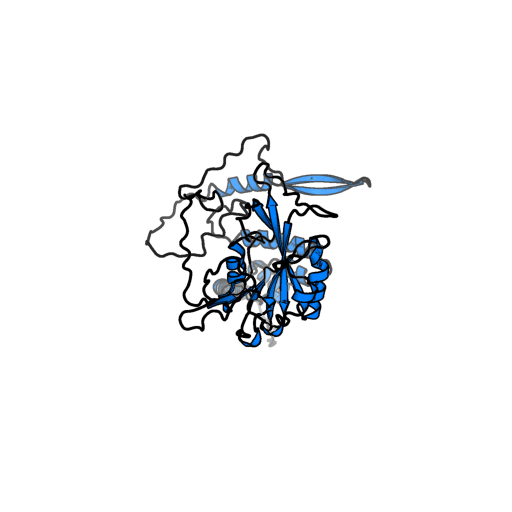 C . PHE A 1 112 ? -8.962 25.000 4.807 1.00 30.09 112 PHE A C 1
ATOM 888 O O . PHE A 1 112 ? -8.182 24.492 5.614 1.00 30.09 112 PHE A O 1
ATOM 895 N N . ASP A 1 113 ? -9.402 26.258 4.938 1.00 32.22 113 ASP A N 1
ATOM 896 C CA . ASP A 1 113 ? -8.837 27.202 5.925 1.00 32.22 113 ASP A CA 1
ATOM 897 C C . ASP A 1 113 ? -9.696 27.384 7.199 1.00 32.22 113 ASP A C 1
ATOM 899 O O . ASP A 1 113 ? -9.197 27.849 8.223 1.00 32.22 113 ASP A O 1
ATOM 903 N N . ASP A 1 114 ? -10.960 26.939 7.199 1.00 33.81 114 ASP A N 1
ATOM 904 C CA . ASP A 1 114 ? -11.889 27.144 8.329 1.00 33.81 114 ASP A CA 1
ATOM 905 C C . ASP A 1 114 ? -11.843 26.048 9.420 1.00 33.81 114 ASP A C 1
ATOM 907 O O . ASP A 1 114 ? -12.476 26.185 10.469 1.00 33.81 114 ASP A O 1
ATOM 911 N N . GLU A 1 115 ? -11.065 24.971 9.244 1.00 30.59 115 GLU A N 1
ATOM 912 C CA . GLU A 1 115 ? -11.064 23.824 10.178 1.00 30.59 115 GLU A CA 1
ATOM 913 C C . GLU A 1 115 ? -9.964 23.872 11.268 1.00 30.59 115 GLU A C 1
ATOM 915 O O . GLU A 1 115 ? -9.830 22.938 12.060 1.00 30.59 115 GLU A O 1
ATOM 920 N N . TRP A 1 116 ? -9.184 24.960 11.378 1.00 31.75 116 TRP A N 1
ATOM 921 C CA . TRP A 1 116 ? -8.132 25.092 12.406 1.00 31.75 116 TRP A CA 1
ATOM 922 C C . TRP A 1 116 ? -8.122 26.458 13.118 1.00 31.75 116 TRP A C 1
ATOM 924 O O . TRP A 1 116 ? -7.359 27.349 12.737 1.00 31.75 116 TRP A O 1
ATOM 934 N N . PRO A 1 117 ? -8.850 26.645 14.238 1.00 30.92 117 PRO A N 1
ATOM 935 C CA . PRO A 1 117 ? -8.672 27.828 15.069 1.00 30.92 117 PRO A CA 1
ATOM 936 C C . PRO A 1 117 ? -7.392 27.690 15.909 1.00 30.92 117 PRO A C 1
ATOM 938 O O . PRO A 1 117 ? -7.412 27.256 17.061 1.00 30.92 117 PRO A O 1
ATOM 941 N N . MET A 1 118 ? -6.254 28.105 15.349 1.00 28.59 118 MET A N 1
ATOM 942 C CA . MET A 1 118 ? -5.058 28.392 16.142 1.00 28.59 118 MET A CA 1
ATOM 943 C C . MET A 1 118 ? -5.204 29.783 16.770 1.00 28.59 118 MET A C 1
ATOM 945 O O . MET A 1 118 ? -5.103 30.819 16.119 1.00 28.59 118 MET A O 1
ATOM 949 N N . SER A 1 119 ? -5.476 29.778 18.073 1.00 33.69 119 SER A N 1
ATOM 950 C CA . SER A 1 119 ? -5.533 30.926 18.981 1.00 33.69 119 SER A CA 1
ATOM 951 C C . SER A 1 119 ? -4.502 32.031 18.680 1.00 33.69 119 SER A C 1
ATOM 953 O O . SER A 1 119 ? -3.311 31.832 18.907 1.00 33.69 119 SER A O 1
ATOM 955 N N . SER A 1 120 ? -4.960 33.238 18.321 1.00 32.56 120 SER A N 1
ATOM 956 C CA . SER A 1 120 ? -4.605 34.497 19.012 1.00 32.56 120 SER A CA 1
ATOM 957 C C . SER A 1 120 ? -5.243 35.735 18.356 1.00 32.56 120 SER A C 1
ATOM 959 O O . SER A 1 120 ? -5.279 35.860 17.139 1.00 32.56 120 SER A O 1
ATOM 961 N N . GLY A 1 121 ? -5.671 36.704 19.178 1.00 32.50 121 GLY A N 1
ATOM 962 C CA . GLY A 1 121 ? -5.768 38.112 18.762 1.00 32.50 121 GLY A CA 1
ATOM 963 C C . GLY A 1 121 ? -7.177 38.682 18.576 1.00 32.50 121 GLY A C 1
ATOM 964 O O . GLY A 1 121 ? -7.756 38.663 17.499 1.00 32.50 121 GLY A O 1
ATOM 965 N N . ASN A 1 122 ? -7.690 39.297 19.638 1.00 37.12 122 ASN A N 1
ATOM 966 C CA . ASN A 1 122 ? -8.955 40.025 19.695 1.00 37.12 122 ASN A CA 1
ATOM 967 C C . ASN A 1 122 ? -8.908 41.303 18.814 1.00 37.12 122 ASN A C 1
ATOM 969 O O . ASN A 1 122 ? -8.244 42.275 19.178 1.00 37.12 122 ASN A O 1
ATOM 973 N N . GLY A 1 123 ? -9.607 41.325 17.671 1.00 31.81 123 GLY A N 1
ATOM 974 C CA . GLY A 1 123 ? -9.641 42.463 16.738 1.00 31.81 123 GLY A CA 1
ATOM 975 C C . GLY A 1 123 ? -11.062 42.857 16.321 1.00 31.81 123 GLY A C 1
ATOM 976 O O . GLY A 1 123 ? -11.674 42.219 15.471 1.00 31.81 123 GLY A O 1
ATOM 977 N N . LYS A 1 124 ? -11.592 43.939 16.905 1.00 35.59 124 LYS A N 1
ATOM 978 C CA . LYS A 1 124 ? -12.922 44.508 16.609 1.00 35.59 124 LYS A CA 1
ATOM 979 C C . LYS A 1 124 ? -13.052 44.935 15.134 1.00 35.59 124 LYS A C 1
ATOM 981 O O . LYS A 1 124 ? -12.403 45.894 14.717 1.00 35.59 124 LYS A O 1
ATOM 986 N N . ARG A 1 125 ? -13.956 44.308 14.372 1.00 33.69 125 ARG A N 1
ATOM 987 C CA . ARG A 1 125 ? -14.381 44.764 13.032 1.00 33.69 125 ARG A CA 1
ATOM 988 C C . ARG A 1 125 ? -15.442 45.874 13.147 1.00 33.69 125 ARG A C 1
ATOM 990 O O . ARG A 1 125 ? -16.424 45.729 13.867 1.00 33.69 125 ARG A O 1
ATOM 997 N N . ARG A 1 126 ? -15.234 46.997 12.447 1.00 31.94 126 ARG A N 1
ATOM 998 C CA . ARG A 1 126 ? -16.200 48.107 12.285 1.00 31.94 126 ARG A CA 1
ATOM 999 C C . ARG A 1 126 ? -17.027 47.904 11.001 1.00 31.94 126 ARG A C 1
ATOM 1001 O O . ARG A 1 126 ? -16.428 47.521 9.998 1.00 31.94 126 ARG A O 1
ATOM 1008 N N . PRO A 1 127 ? -18.340 48.205 10.976 1.00 35.59 127 PRO A N 1
ATOM 1009 C CA . PRO A 1 127 ? -19.155 48.053 9.771 1.00 35.59 127 PRO A CA 1
ATOM 1010 C C . PRO A 1 127 ? -18.990 49.246 8.813 1.00 35.59 127 PRO A C 1
ATOM 1012 O O . PRO A 1 127 ? -18.968 50.402 9.234 1.00 35.59 127 PRO A O 1
ATOM 1015 N N . SER A 1 128 ? -18.876 48.949 7.516 1.00 32.53 128 SER A N 1
ATOM 1016 C CA . SER A 1 128 ? -18.808 49.915 6.411 1.00 32.53 128 SER A CA 1
ATOM 1017 C C . SER A 1 128 ? -20.188 50.079 5.766 1.00 32.53 128 SER A C 1
ATOM 1019 O O . SER A 1 128 ? -20.818 49.103 5.363 1.00 32.53 128 SER A O 1
ATOM 1021 N N . SER A 1 129 ? -20.665 51.319 5.660 1.00 36.91 129 SER A N 1
ATOM 1022 C CA . SER A 1 129 ? -21.942 51.692 5.045 1.00 36.91 129 SER A CA 1
ATOM 1023 C C . SER A 1 129 ? -21.806 51.831 3.522 1.00 36.91 129 SER A C 1
ATOM 1025 O O . SER A 1 129 ? -21.425 52.893 3.030 1.00 36.91 129 SER A O 1
ATOM 1027 N N . GLY A 1 130 ? -22.121 50.775 2.759 1.00 37.09 130 GLY A N 1
ATOM 1028 C CA . GLY A 1 130 ? -22.060 50.829 1.286 1.00 37.09 130 GLY A CA 1
ATOM 1029 C C . GLY A 1 130 ? -22.846 49.779 0.479 1.00 37.09 130 GLY A C 1
ATOM 1030 O O . GLY A 1 130 ? -22.768 49.804 -0.748 1.00 37.09 130 GLY A O 1
ATOM 1031 N N . GLY A 1 131 ? -23.606 48.873 1.109 1.00 37.25 131 GLY A N 1
ATOM 1032 C CA . GLY A 1 131 ? -24.167 47.675 0.447 1.00 37.25 131 GLY A CA 1
ATOM 1033 C C . GLY A 1 131 ? -25.238 47.914 -0.630 1.00 37.25 131 GLY A C 1
ATOM 1034 O O . GLY A 1 131 ? -25.344 47.152 -1.588 1.00 37.25 131 GLY A O 1
ATOM 1035 N N . ALA A 1 132 ? -26.002 49.008 -0.561 1.00 41.03 132 ALA A N 1
ATOM 1036 C CA . ALA A 1 132 ? -27.206 49.142 -1.391 1.00 41.03 132 ALA A CA 1
ATOM 1037 C C . ALA A 1 132 ? -26.941 49.337 -2.902 1.00 41.03 132 ALA A C 1
ATOM 1039 O O . ALA A 1 132 ? -27.760 48.932 -3.722 1.00 41.03 132 ALA A O 1
ATOM 1040 N N . ARG A 1 133 ? -25.803 49.927 -3.306 1.00 39.88 133 ARG A N 1
ATOM 1041 C CA . ARG A 1 133 ? -25.503 50.189 -4.733 1.00 39.88 133 ARG A CA 1
ATOM 1042 C C . ARG A 1 133 ? -24.829 49.024 -5.470 1.00 39.88 133 ARG A C 1
ATOM 1044 O O . ARG A 1 133 ? -24.862 49.018 -6.695 1.00 39.88 133 ARG A O 1
ATOM 1051 N N . ARG A 1 134 ? -24.244 48.042 -4.769 1.00 42.00 134 ARG A N 1
ATOM 1052 C CA . ARG A 1 134 ? -23.569 46.888 -5.404 1.00 42.00 134 ARG A CA 1
ATOM 1053 C C . ARG A 1 134 ? -24.523 45.758 -5.800 1.00 42.00 134 ARG A C 1
ATOM 1055 O O . ARG A 1 134 ? -24.273 45.100 -6.803 1.00 42.00 134 ARG A O 1
ATOM 1062 N N . ARG A 1 135 ? -25.644 45.579 -5.090 1.00 42.62 135 ARG A N 1
ATOM 1063 C CA . ARG A 1 135 ? -26.596 44.476 -5.342 1.00 42.62 135 ARG A CA 1
ATOM 1064 C C . ARG A 1 135 ? -27.258 44.508 -6.730 1.00 42.62 135 ARG A C 1
ATOM 1066 O O . ARG A 1 135 ? -27.519 43.457 -7.301 1.00 42.62 135 ARG A O 1
ATOM 1073 N N . LEU A 1 136 ? -27.497 45.689 -7.308 1.00 43.28 136 LEU A N 1
ATOM 1074 C CA . LEU A 1 136 ? -28.179 45.823 -8.609 1.00 43.28 136 LEU A CA 1
ATOM 1075 C C . LEU A 1 136 ? -27.304 45.458 -9.822 1.00 43.28 136 LEU A C 1
ATOM 1077 O O . LEU A 1 136 ? -27.838 44.995 -10.825 1.00 43.28 136 LEU A O 1
ATOM 1081 N N . LEU A 1 137 ? -25.981 45.624 -9.732 1.00 45.03 137 LEU A N 1
ATOM 1082 C CA . LEU A 1 137 ? -25.052 45.330 -10.835 1.00 45.03 137 LEU A CA 1
ATOM 1083 C C . LEU A 1 137 ? -24.822 43.818 -11.030 1.00 45.03 137 LEU A C 1
ATOM 1085 O O . LEU A 1 137 ? -24.595 43.374 -12.152 1.00 45.03 137 LEU A O 1
ATOM 1089 N N . ASN A 1 138 ? -24.960 43.009 -9.974 1.00 55.06 138 ASN A N 1
ATOM 1090 C CA . ASN A 1 138 ? -24.701 41.565 -10.036 1.00 55.06 138 ASN A CA 1
ATOM 1091 C C . ASN A 1 138 ? -25.837 40.747 -10.664 1.00 55.06 138 ASN A C 1
ATOM 1093 O O . ASN A 1 138 ? -25.572 39.700 -11.250 1.00 55.06 138 ASN A O 1
ATOM 1097 N N . ARG A 1 139 ? -27.091 41.218 -10.605 1.00 48.75 139 ARG A N 1
ATOM 1098 C CA . ARG A 1 139 ? -28.234 40.498 -11.198 1.00 48.75 139 ARG A CA 1
ATOM 1099 C C . ARG A 1 139 ? -28.140 40.429 -12.725 1.00 48.75 139 ARG A C 1
ATOM 1101 O O . ARG A 1 139 ? -28.499 39.421 -13.322 1.00 48.75 139 ARG A O 1
ATOM 1108 N N . GLN A 1 140 ? -27.633 41.489 -13.352 1.00 53.50 140 GLN A N 1
ATOM 1109 C CA . GLN A 1 140 ? -27.494 41.579 -14.806 1.00 53.50 140 GLN A CA 1
ATOM 1110 C C . GLN A 1 140 ? -26.346 40.692 -15.317 1.00 53.50 140 GLN A C 1
ATOM 1112 O O . GLN A 1 140 ? -26.536 39.939 -16.266 1.00 53.50 140 GLN A O 1
ATOM 1117 N N . ALA A 1 141 ? -25.214 40.671 -14.605 1.00 56.94 141 ALA A N 1
ATOM 1118 C CA . ALA A 1 141 ? -24.085 39.784 -14.898 1.00 56.94 141 ALA A CA 1
ATOM 1119 C C . ALA A 1 141 ? -24.415 38.288 -14.703 1.00 56.94 141 ALA A C 1
ATOM 1121 O O . ALA A 1 141 ? -23.876 37.436 -15.406 1.00 56.94 141 ALA A O 1
ATOM 1122 N N . LEU A 1 142 ? -25.308 37.945 -13.764 1.00 54.56 142 LEU A N 1
ATOM 1123 C CA . LEU A 1 142 ? -25.776 36.567 -13.567 1.00 54.56 142 LEU A CA 1
ATOM 1124 C C . LEU A 1 142 ? -26.684 36.100 -14.719 1.00 54.56 142 LEU A C 1
ATOM 1126 O O . LEU A 1 142 ? -26.545 34.979 -15.201 1.00 54.56 142 LEU A O 1
ATOM 1130 N N . LEU A 1 143 ? -27.570 36.981 -15.198 1.00 56.12 143 LEU A N 1
ATOM 1131 C CA . LEU A 1 143 ? -28.453 36.719 -16.341 1.00 56.12 143 LEU A CA 1
ATOM 1132 C C . LEU A 1 143 ? -27.677 36.600 -17.665 1.00 56.12 143 LEU A C 1
ATOM 1134 O O . LEU A 1 143 ? -28.070 35.834 -18.538 1.00 56.12 143 LEU A O 1
ATOM 1138 N N . GLU A 1 144 ? -26.548 37.297 -17.807 1.00 58.97 144 GLU A N 1
ATOM 1139 C CA . GLU A 1 144 ? -25.670 37.203 -18.984 1.00 58.97 144 GLU A CA 1
ATOM 1140 C C . GLU A 1 144 ? -24.849 35.901 -19.052 1.00 58.97 144 GLU A C 1
ATOM 1142 O O . GLU A 1 144 ? -24.345 35.555 -20.124 1.00 58.97 144 GLU A O 1
ATOM 1147 N N . ARG A 1 145 ? -24.740 35.137 -17.951 1.00 59.97 145 ARG A N 1
ATOM 1148 C CA . ARG A 1 145 ? -24.055 33.830 -17.941 1.00 59.97 145 ARG A CA 1
ATOM 1149 C C . ARG A 1 145 ? -24.834 32.730 -18.654 1.00 59.97 145 ARG A C 1
ATOM 1151 O O . ARG A 1 145 ? -24.232 31.716 -18.998 1.00 59.97 145 ARG A O 1
ATOM 1158 N N . TYR A 1 146 ? -26.130 32.908 -18.902 1.00 62.47 146 TYR A N 1
ATOM 1159 C CA . TYR A 1 146 ? -26.970 31.898 -19.541 1.00 62.47 146 TYR A CA 1
ATOM 1160 C C . TYR A 1 146 ? -27.638 32.468 -20.790 1.00 62.47 146 TYR A C 1
ATOM 1162 O O . TYR A 1 146 ? -28.500 33.339 -20.711 1.00 62.47 146 TYR A O 1
ATOM 1170 N N . ARG A 1 147 ? -27.277 31.944 -21.965 1.00 70.69 147 ARG A N 1
ATOM 1171 C CA . ARG A 1 147 ? -28.019 32.220 -23.202 1.00 70.69 147 ARG A CA 1
ATOM 1172 C C . ARG A 1 147 ? -29.017 31.108 -23.472 1.00 70.69 147 ARG A C 1
ATOM 1174 O O . ARG A 1 147 ? -28.642 29.940 -23.566 1.00 70.69 147 ARG A O 1
ATOM 1181 N N . GLU A 1 148 ? -30.274 31.484 -23.662 1.00 77.81 148 GLU A N 1
ATOM 1182 C CA . GLU A 1 148 ? -31.287 30.584 -24.203 1.00 77.81 148 GLU A CA 1
ATOM 1183 C C . GLU A 1 148 ? -31.038 30.368 -25.697 1.00 77.81 148 GLU A C 1
ATOM 1185 O O . GLU A 1 148 ? -31.016 31.308 -26.493 1.00 77.81 148 GLU A O 1
ATOM 1190 N N . ILE A 1 149 ? -30.823 29.113 -26.078 1.00 77.25 149 ILE A N 1
ATOM 1191 C CA . ILE A 1 149 ? -30.625 28.685 -27.458 1.00 77.25 149 ILE A CA 1
ATOM 1192 C C . ILE A 1 149 ? -31.788 27.776 -27.824 1.00 77.25 149 ILE A C 1
ATOM 1194 O O . ILE A 1 149 ? -32.101 26.827 -27.108 1.00 77.25 149 ILE A O 1
ATOM 1198 N N . ARG A 1 150 ? -32.421 28.053 -28.963 1.00 83.44 150 ARG A N 1
ATOM 1199 C CA . ARG A 1 150 ? -33.429 27.168 -29.543 1.00 83.44 150 ARG A CA 1
ATOM 1200 C C . ARG A 1 150 ? -32.756 26.246 -30.543 1.00 83.44 150 ARG A C 1
ATOM 1202 O O . ARG A 1 150 ? -32.136 26.721 -31.492 1.00 83.44 150 ARG A O 1
ATOM 1209 N N . VAL A 1 151 ? -32.871 24.945 -30.321 1.00 79.50 151 VAL A N 1
ATOM 1210 C CA . VAL A 1 151 ? -32.333 23.910 -31.203 1.00 79.50 151 VAL A CA 1
ATOM 1211 C C . VAL A 1 151 ? -33.502 23.123 -31.771 1.00 79.50 151 VAL A C 1
ATOM 1213 O O . VAL A 1 151 ? -34.398 22.726 -31.033 1.00 79.50 151 VAL A O 1
ATOM 1216 N N . GLN A 1 152 ? -33.510 22.929 -33.087 1.00 88.69 152 GLN A N 1
ATOM 1217 C CA . GLN A 1 152 ? -34.537 22.161 -33.776 1.00 88.69 152 GLN A CA 1
ATOM 1218 C C . GLN A 1 152 ? -33.965 20.808 -34.199 1.00 88.69 152 GLN A C 1
ATOM 1220 O O . GLN A 1 152 ? -32.898 20.753 -34.810 1.00 88.69 152 GLN A O 1
ATOM 1225 N N . ASP A 1 153 ? -34.665 19.732 -33.859 1.00 79.44 153 ASP A N 1
ATOM 1226 C CA . ASP A 1 153 ? -34.325 18.377 -34.288 1.00 79.44 153 ASP A CA 1
ATOM 1227 C C . ASP A 1 153 ? -34.725 18.141 -35.761 1.00 79.44 153 ASP A C 1
ATOM 1229 O O . ASP A 1 153 ? -35.533 18.879 -36.329 1.00 79.44 153 ASP A O 1
ATOM 1233 N N . GLN A 1 154 ? -34.189 17.093 -36.390 1.00 81.06 154 GLN A N 1
ATOM 1234 C CA . GLN A 1 154 ? -34.449 16.722 -37.786 1.00 81.06 154 GLN A CA 1
ATOM 1235 C C . GLN A 1 154 ? -35.933 16.435 -38.064 1.00 81.06 154 GLN A C 1
ATOM 1237 O O . GLN A 1 154 ? -36.396 16.622 -39.188 1.00 81.06 154 GLN A O 1
ATOM 1242 N N . ALA A 1 155 ? -36.692 16.034 -37.040 1.00 80.88 155 ALA A N 1
ATOM 1243 C CA . ALA A 1 155 ? -38.141 15.848 -37.106 1.00 80.88 155 ALA A CA 1
ATOM 1244 C C . ALA A 1 155 ? -38.952 17.157 -36.961 1.00 80.88 155 ALA A C 1
ATOM 1246 O O . ALA A 1 155 ? -40.179 17.127 -36.990 1.00 80.88 155 ALA A O 1
ATOM 1247 N N . GLY A 1 156 ? -38.290 18.309 -36.800 1.00 79.50 156 GLY A N 1
ATOM 1248 C CA . GLY A 1 156 ? -38.923 19.627 -36.725 1.00 79.50 156 GLY A CA 1
ATOM 1249 C C . GLY A 1 156 ? -39.306 20.094 -35.316 1.00 79.50 156 GLY A C 1
ATOM 1250 O O . GLY A 1 156 ? -39.784 21.220 -35.175 1.00 79.50 156 GLY A O 1
ATOM 1251 N N . ASN A 1 157 ? -39.058 19.289 -34.282 1.00 82.19 157 ASN A N 1
ATOM 1252 C CA . ASN A 1 157 ? -39.328 19.639 -32.884 1.00 82.19 157 ASN A CA 1
ATOM 1253 C C . ASN A 1 157 ? -38.302 20.650 -32.362 1.00 82.19 157 ASN A C 1
ATOM 1255 O O . ASN A 1 157 ? -37.103 20.465 -32.564 1.00 82.19 157 ASN A O 1
ATOM 1259 N N . VAL A 1 158 ? -38.760 21.710 -31.691 1.00 85.88 158 VAL A N 1
ATOM 1260 C CA . VAL A 1 158 ? -37.896 22.782 -31.174 1.00 85.88 158 VAL A CA 1
ATOM 1261 C C . VAL A 1 158 ? -37.754 22.660 -29.661 1.00 85.88 158 VAL A C 1
ATOM 1263 O O . VAL A 1 158 ? -38.742 22.731 -28.936 1.00 85.88 158 VAL A O 1
ATOM 1266 N N . TYR A 1 159 ? -36.515 22.558 -29.193 1.00 81.62 159 TYR A N 1
ATOM 1267 C CA . TYR A 1 159 ? -36.142 22.534 -27.783 1.00 81.62 159 TYR A CA 1
ATOM 1268 C C . TYR A 1 159 ? -35.452 23.846 -27.413 1.00 81.62 159 TYR A C 1
ATOM 1270 O O . TYR A 1 159 ? -34.618 24.349 -28.167 1.00 81.62 159 TYR A O 1
ATOM 1278 N N . THR A 1 160 ? -35.790 24.413 -26.254 1.00 84.31 160 THR A N 1
ATOM 1279 C CA . THR A 1 160 ? -35.099 25.597 -25.719 1.00 84.31 160 THR A CA 1
ATOM 1280 C C . THR A 1 160 ? -34.162 25.147 -24.609 1.00 84.31 160 THR A C 1
ATOM 1282 O O . THR A 1 160 ? -34.605 24.569 -23.625 1.00 84.31 160 THR A O 1
ATOM 1285 N N . LEU A 1 161 ? -32.867 25.393 -24.784 1.00 78.75 161 LEU A N 1
ATOM 1286 C CA . LEU A 1 161 ? -31.805 24.984 -23.871 1.00 78.75 161 LEU A CA 1
ATOM 1287 C C . LEU A 1 161 ? -31.129 26.234 -23.305 1.00 78.75 161 LEU A C 1
ATOM 1289 O O . LEU A 1 161 ? -30.791 27.150 -24.057 1.00 78.75 161 LEU A O 1
ATOM 1293 N N . LYS A 1 162 ? -30.883 26.271 -21.995 1.00 78.19 162 LYS A N 1
ATOM 1294 C CA . LYS A 1 162 ? -30.055 27.311 -21.370 1.00 78.19 162 LYS A CA 1
ATOM 1295 C C . LYS A 1 162 ? -28.593 26.873 -21.423 1.00 78.19 162 LYS A C 1
ATOM 1297 O O . LYS A 1 162 ? -28.197 25.938 -20.738 1.00 78.19 162 LYS A O 1
ATOM 1302 N N . LYS A 1 163 ? -27.778 27.533 -22.249 1.00 73.81 163 LYS A N 1
ATOM 1303 C CA . LYS A 1 163 ? -26.336 27.265 -22.346 1.00 73.81 163 LYS A CA 1
ATOM 1304 C C . LYS A 1 163 ? -25.566 28.245 -21.461 1.00 73.81 163 LYS A C 1
ATOM 1306 O O . LYS A 1 163 ? -25.673 29.453 -21.676 1.00 73.81 163 LYS A O 1
ATOM 1311 N N . LYS A 1 164 ? -24.752 27.729 -20.527 1.00 68.56 164 LYS A N 1
ATOM 1312 C CA . LYS A 1 164 ? -23.778 28.531 -19.761 1.00 68.56 164 LYS A CA 1
ATOM 1313 C C . LYS A 1 164 ? -22.759 29.093 -20.763 1.00 68.56 164 LYS A C 1
ATOM 1315 O O . LYS A 1 164 ? -22.032 28.343 -21.416 1.00 68.56 164 LYS A O 1
ATOM 1320 N N . THR A 1 165 ? -22.779 30.401 -20.984 1.00 64.06 165 THR A N 1
ATOM 1321 C CA . THR A 1 165 ? -21.840 31.099 -21.863 1.00 64.06 165 THR A CA 1
ATOM 1322 C C . THR A 1 165 ? -20.745 31.717 -21.020 1.00 64.06 165 THR A C 1
ATOM 1324 O O . THR A 1 165 ? -20.998 32.611 -20.217 1.00 64.06 165 THR A O 1
ATOM 1327 N N . HIS A 1 166 ? -19.520 31.237 -21.214 1.00 60.12 166 HIS A N 1
ATOM 1328 C CA . HIS A 1 166 ? -18.345 31.847 -20.618 1.00 60.12 166 HIS A CA 1
ATOM 1329 C C . HIS A 1 166 ? -18.089 33.188 -21.316 1.00 60.12 166 HIS A C 1
ATOM 1331 O O . HIS A 1 166 ? -17.870 33.227 -22.525 1.00 60.12 166 HIS A O 1
ATOM 1337 N N . LEU A 1 167 ? -18.195 34.288 -20.570 1.00 65.56 167 LEU A N 1
ATOM 1338 C CA . LEU A 1 167 ? -18.038 35.649 -21.100 1.00 65.56 167 LEU A CA 1
ATOM 1339 C C . LEU A 1 167 ? -16.568 36.031 -21.327 1.00 65.56 167 LEU A C 1
ATOM 1341 O O . LEU A 1 167 ? -16.296 37.041 -21.973 1.00 65.56 167 LEU A O 1
ATOM 1345 N N . LEU A 1 168 ? -15.623 35.246 -20.801 1.00 66.69 168 LEU A N 1
ATOM 1346 C CA . LEU A 1 168 ? -14.199 35.490 -21.006 1.00 66.69 168 LEU A CA 1
ATOM 1347 C C . LEU A 1 168 ? -13.780 34.926 -22.365 1.00 66.69 168 LEU A C 1
ATOM 1349 O O . LEU A 1 168 ? -13.980 33.742 -22.650 1.00 66.69 168 LEU A O 1
ATOM 1353 N N . ASP A 1 169 ? -13.197 35.798 -23.183 1.00 72.38 169 ASP A N 1
ATOM 1354 C CA . ASP A 1 169 ? -12.592 35.453 -24.463 1.00 72.38 169 ASP A CA 1
ATOM 1355 C C . ASP A 1 169 ? -11.408 34.493 -24.230 1.00 72.38 169 ASP A C 1
ATOM 1357 O O . ASP A 1 169 ? -10.434 34.880 -23.579 1.00 72.38 169 ASP A O 1
ATOM 1361 N N . PRO A 1 170 ? -11.457 33.254 -24.756 1.00 75.19 170 PRO A N 1
ATOM 1362 C CA . PRO A 1 170 ? -10.409 32.257 -24.544 1.00 75.19 170 PRO A CA 1
ATOM 1363 C C . PRO A 1 170 ? -9.074 32.629 -25.207 1.00 75.19 170 PRO A C 1
ATOM 1365 O O . PRO A 1 170 ? -8.066 31.977 -24.947 1.00 75.19 170 PRO A O 1
ATOM 1368 N N . SER A 1 171 ? -9.052 33.641 -26.080 1.00 78.31 171 SER A N 1
ATOM 1369 C CA . SER A 1 171 ? -7.830 34.147 -26.709 1.00 78.31 171 SER A CA 1
ATOM 1370 C C . SER A 1 171 ? -7.094 35.193 -25.865 1.00 78.31 171 SER A C 1
ATOM 1372 O O . SER A 1 171 ? -5.938 35.507 -26.159 1.00 78.31 171 SER A O 1
ATOM 1374 N N . LEU A 1 172 ? -7.728 35.724 -24.812 1.00 80.81 172 LEU A N 1
ATOM 1375 C CA . LEU A 1 172 ? -7.092 36.681 -23.913 1.00 80.81 172 LEU A CA 1
ATOM 1376 C C . LEU A 1 172 ? -6.236 35.961 -22.858 1.00 80.81 172 LEU A C 1
ATOM 1378 O O . LEU A 1 172 ? -6.651 34.937 -22.309 1.00 80.81 172 LEU A O 1
ATOM 1382 N N . PRO A 1 173 ? -5.044 36.493 -22.525 1.00 79.94 173 PRO A N 1
ATOM 1383 C CA . PRO A 1 173 ? -4.227 35.932 -21.460 1.00 79.94 173 PRO A CA 1
ATOM 1384 C C . PRO A 1 173 ? -4.955 36.057 -20.118 1.00 79.94 173 PRO A C 1
ATOM 1386 O O . PRO A 1 173 ? -5.410 37.136 -19.736 1.00 79.94 173 PRO A O 1
ATOM 1389 N N . THR A 1 174 ? -5.036 34.946 -19.390 1.00 78.19 174 THR A N 1
ATOM 1390 C CA . THR A 1 174 ? -5.537 34.931 -18.013 1.00 78.19 174 THR A CA 1
ATOM 1391 C C . THR A 1 174 ? -4.387 35.266 -17.069 1.00 78.19 174 THR A C 1
ATOM 1393 O O . THR A 1 174 ? -3.310 34.676 -17.161 1.00 78.19 174 THR A O 1
ATOM 1396 N N . TYR A 1 175 ? -4.595 36.234 -16.177 1.00 80.75 175 TYR A N 1
ATOM 1397 C CA . TYR A 1 175 ? -3.598 36.647 -15.193 1.00 80.75 175 TYR A CA 1
ATOM 1398 C C . TYR A 1 175 ? -3.976 36.102 -13.815 1.00 80.75 175 TYR A C 1
ATOM 1400 O O . TYR A 1 175 ? -4.866 36.644 -13.165 1.00 80.75 175 TYR A O 1
ATOM 1408 N N . SER A 1 176 ? -3.268 35.076 -13.349 1.00 79.38 176 SER A N 1
ATOM 1409 C CA . SER A 1 176 ? -3.408 34.559 -11.983 1.00 79.38 176 SER A CA 1
ATOM 1410 C C . SER A 1 176 ? -2.405 35.249 -11.058 1.00 79.38 176 SER A C 1
ATOM 1412 O O . SER A 1 176 ? -1.218 35.357 -11.380 1.00 79.38 176 SER A O 1
ATOM 1414 N N . ARG A 1 177 ? -2.864 35.751 -9.907 1.00 81.81 177 ARG A N 1
ATOM 1415 C CA . ARG A 1 177 ? -1.967 36.323 -8.893 1.00 81.81 177 ARG A CA 1
ATOM 1416 C C . ARG A 1 177 ? -1.349 35.194 -8.084 1.00 81.81 177 ARG A C 1
ATOM 1418 O O . ARG A 1 177 ? -2.072 34.390 -7.516 1.00 81.81 177 ARG A O 1
ATOM 1425 N N . LEU A 1 178 ? -0.021 35.167 -8.009 1.00 82.75 178 LEU A N 1
ATOM 1426 C CA . LEU A 1 178 ? 0.673 34.222 -7.140 1.00 82.75 178 LEU A CA 1
ATOM 1427 C C . LEU A 1 178 ? 0.367 34.552 -5.666 1.00 82.75 178 LEU A C 1
ATOM 1429 O O . LEU A 1 178 ? 0.424 35.734 -5.299 1.00 82.75 178 LEU A O 1
ATOM 1433 N N . PRO A 1 179 ? 0.080 33.546 -4.823 1.00 86.12 179 PRO A N 1
ATOM 1434 C CA . PRO A 1 179 ? -0.135 33.755 -3.398 1.00 86.12 179 PRO A CA 1
ATOM 1435 C C . PRO A 1 179 ? 1.138 34.294 -2.723 1.00 86.12 179 PRO A C 1
ATOM 1437 O O . PRO A 1 179 ? 2.258 34.029 -3.181 1.00 86.12 179 PRO A O 1
ATOM 1440 N N . PRO A 1 180 ? 0.994 35.078 -1.639 1.00 84.88 180 PRO A N 1
ATOM 1441 C CA . PRO A 1 180 ? 2.137 35.623 -0.920 1.00 84.88 180 PRO A CA 1
ATOM 1442 C C . PRO A 1 180 ? 2.976 34.501 -0.279 1.00 84.88 180 PRO A C 1
ATOM 1444 O O . PRO A 1 180 ? 2.451 33.438 0.044 1.00 84.88 180 PRO A O 1
ATOM 1447 N N . PRO A 1 181 ? 4.286 34.715 -0.066 1.00 82.62 181 PRO A N 1
ATOM 1448 C CA . PRO A 1 181 ? 5.126 33.735 0.608 1.00 82.62 181 PRO A CA 1
ATOM 1449 C C . PRO A 1 181 ? 4.715 33.569 2.087 1.00 82.62 181 PRO A C 1
ATOM 1451 O O . PRO A 1 181 ? 4.502 34.577 2.765 1.00 82.62 181 PRO A O 1
ATOM 1454 N N . PRO A 1 182 ? 4.690 32.332 2.621 1.00 85.81 182 PRO A N 1
ATOM 1455 C CA . PRO A 1 182 ? 5.033 31.078 1.947 1.00 85.81 182 PRO A CA 1
ATOM 1456 C C . PRO A 1 182 ? 3.933 30.611 0.979 1.00 85.81 182 PRO A C 1
ATOM 1458 O O . PRO A 1 182 ? 2.773 30.504 1.357 1.00 85.81 182 PRO A O 1
ATOM 1461 N N . ILE A 1 183 ? 4.328 30.292 -0.260 1.00 84.56 183 ILE A N 1
ATOM 1462 C CA . ILE A 1 183 ? 3.414 29.767 -1.281 1.00 84.56 183 ILE A CA 1
ATOM 1463 C C . ILE A 1 183 ? 2.824 28.438 -0.771 1.00 84.56 183 ILE A C 1
ATOM 1465 O O . ILE A 1 183 ? 3.606 27.562 -0.378 1.00 84.56 183 ILE A O 1
ATOM 1469 N N . PRO A 1 184 ? 1.489 28.268 -0.772 1.00 81.94 184 PRO A N 1
ATOM 1470 C CA . PRO A 1 184 ? 0.846 27.021 -0.381 1.00 81.94 184 PRO A CA 1
ATOM 1471 C C . PRO A 1 184 ? 1.329 25.828 -1.211 1.00 81.94 184 PRO A C 1
ATOM 1473 O O . PRO A 1 184 ? 1.638 25.951 -2.398 1.00 81.94 184 PRO A O 1
ATOM 1476 N N . ALA A 1 185 ? 1.343 24.641 -0.599 1.00 72.50 185 ALA A N 1
ATOM 1477 C CA . ALA A 1 185 ? 1.767 23.408 -1.266 1.00 72.50 185 ALA A CA 1
ATOM 1478 C C . ALA A 1 185 ? 0.854 22.996 -2.439 1.00 72.50 185 ALA A C 1
ATOM 1480 O O . ALA A 1 185 ? 1.292 22.212 -3.283 1.00 72.50 185 ALA A O 1
ATOM 1481 N N . SER A 1 186 ? -0.378 23.519 -2.494 1.00 76.25 186 SER A N 1
ATOM 1482 C CA . SER A 1 186 ? -1.291 23.388 -3.637 1.00 76.25 186 SER A CA 1
ATOM 1483 C C . SER A 1 186 ? -0.776 24.120 -4.881 1.00 76.25 186 SER A C 1
ATOM 1485 O O . SER A 1 186 ? -0.921 23.606 -5.985 1.00 76.25 186 SER A O 1
ATOM 1487 N N . TRP A 1 187 ? -0.096 25.259 -4.707 1.00 81.19 187 TRP A N 1
ATOM 1488 C CA . TRP A 1 187 ? 0.436 26.082 -5.799 1.00 81.19 187 TRP A CA 1
ATOM 1489 C C . TRP A 1 187 ? 1.853 25.688 -6.217 1.00 81.19 187 TRP A C 1
ATOM 1491 O O . TRP A 1 187 ? 2.171 25.654 -7.406 1.00 81.19 187 TRP A O 1
ATOM 1501 N N . ALA A 1 188 ? 2.739 25.415 -5.255 1.00 78.75 188 ALA A N 1
ATOM 1502 C CA . ALA A 1 188 ? 4.111 25.023 -5.558 1.00 78.75 188 ALA A CA 1
ATOM 1503 C C . ALA A 1 188 ? 4.737 24.171 -4.451 1.00 78.75 188 ALA A C 1
ATOM 1505 O O . ALA A 1 188 ? 4.597 24.446 -3.260 1.00 78.75 188 ALA A O 1
ATOM 1506 N N . ARG A 1 189 ? 5.535 23.171 -4.848 1.00 74.94 189 ARG A N 1
ATOM 1507 C CA . ARG A 1 189 ? 6.419 22.455 -3.921 1.00 74.94 189 ARG A CA 1
ATOM 1508 C C . ARG A 1 189 ? 7.749 23.189 -3.808 1.00 74.94 189 ARG A C 1
ATOM 1510 O O . ARG A 1 189 ? 8.399 23.480 -4.810 1.00 74.94 189 ARG A O 1
ATOM 1517 N N . ARG A 1 190 ? 8.183 23.453 -2.577 1.00 77.06 190 ARG A N 1
ATOM 1518 C CA . ARG A 1 190 ? 9.513 24.006 -2.314 1.00 77.06 190 ARG A CA 1
ATOM 1519 C C . ARG A 1 190 ? 10.564 22.922 -2.548 1.00 77.06 190 ARG A C 1
ATOM 1521 O O . ARG A 1 190 ? 10.523 21.883 -1.896 1.00 77.06 190 ARG A O 1
ATOM 1528 N N . ILE A 1 191 ? 11.515 23.179 -3.443 1.00 79.62 191 ILE A N 1
ATOM 1529 C CA . ILE A 1 191 ? 12.713 22.345 -3.572 1.00 79.62 191 ILE A CA 1
ATOM 1530 C C . ILE A 1 191 ? 13.586 22.620 -2.344 1.00 79.62 191 ILE A C 1
ATOM 1532 O O . ILE A 1 191 ? 13.990 23.760 -2.103 1.00 79.62 191 ILE A O 1
ATOM 1536 N N . VAL A 1 192 ? 13.823 21.587 -1.542 1.00 75.06 192 VAL A N 1
ATOM 1537 C CA . VAL A 1 192 ? 14.662 21.637 -0.339 1.00 75.06 192 VAL A CA 1
ATOM 1538 C C . VAL A 1 192 ? 16.020 21.018 -0.687 1.00 75.06 192 VAL A C 1
ATOM 1540 O O . VAL A 1 192 ? 16.052 20.095 -1.506 1.00 75.06 192 VAL A O 1
ATOM 1543 N N . PRO A 1 193 ? 17.144 21.512 -0.129 1.00 81.75 193 PRO A N 1
ATOM 1544 C CA . PRO A 1 193 ? 18.415 20.803 -0.214 1.00 81.75 193 PRO A CA 1
ATOM 1545 C C . PRO A 1 193 ? 18.249 19.345 0.220 1.00 81.75 193 PRO A C 1
ATOM 1547 O O . PRO A 1 193 ? 17.451 19.051 1.110 1.00 81.75 193 PRO A O 1
ATOM 1550 N N . LEU A 1 194 ? 18.990 18.439 -0.416 1.00 76.00 194 LEU A N 1
ATOM 1551 C CA . LEU A 1 194 ? 19.015 17.040 -0.011 1.00 76.00 194 LEU A CA 1
ATOM 1552 C C . LEU A 1 194 ? 19.681 16.952 1.366 1.00 76.00 194 LEU A C 1
ATOM 1554 O O . LEU A 1 194 ? 20.904 16.948 1.470 1.00 76.00 194 LEU A O 1
ATOM 1558 N N . GLU A 1 195 ? 18.873 16.943 2.417 1.00 64.19 195 GLU A N 1
ATOM 1559 C CA . GLU A 1 195 ? 19.315 16.563 3.750 1.00 64.19 195 GLU A CA 1
ATOM 1560 C C . GLU A 1 195 ? 19.307 15.036 3.809 1.00 64.19 195 GLU A C 1
ATOM 1562 O O . GLU A 1 195 ? 18.295 14.401 3.490 1.00 64.19 195 GLU A O 1
ATOM 1567 N N . GLU A 1 196 ? 20.439 14.438 4.184 1.00 58.50 196 GLU A N 1
ATOM 1568 C CA . GLU A 1 196 ? 20.460 13.041 4.603 1.00 58.50 196 GLU A CA 1
ATOM 1569 C C . GLU A 1 196 ? 19.550 12.948 5.827 1.00 58.50 196 GLU A C 1
ATOM 1571 O O . GLU A 1 196 ? 19.894 13.386 6.923 1.00 58.50 196 GLU A O 1
ATOM 1576 N N . GLN A 1 197 ? 18.323 12.472 5.618 1.00 56.44 197 GLN A N 1
ATOM 1577 C CA . GLN A 1 197 ? 17.433 12.187 6.725 1.00 56.44 197 GLN A CA 1
ATOM 1578 C C . GLN A 1 197 ? 18.046 11.009 7.476 1.00 56.44 197 GLN A C 1
ATOM 1580 O O . GLN A 1 197 ? 17.906 9.861 7.051 1.00 56.44 197 GLN A O 1
ATOM 1585 N N . ASP A 1 198 ? 18.705 11.296 8.598 1.00 54.50 198 ASP A N 1
ATOM 1586 C CA . ASP A 1 198 ? 18.996 10.318 9.641 1.00 54.50 198 ASP A CA 1
ATOM 1587 C C . ASP A 1 198 ? 17.656 9.864 10.233 1.00 54.50 198 ASP A C 1
ATOM 1589 O O . ASP A 1 198 ? 17.221 10.302 11.299 1.00 54.50 198 ASP A O 1
ATOM 1593 N N . ILE A 1 199 ? 16.931 9.030 9.486 1.00 58.22 199 ILE A N 1
ATOM 1594 C CA . ILE A 1 199 ? 15.704 8.414 9.972 1.00 58.22 199 ILE A CA 1
ATOM 1595 C C . ILE A 1 199 ? 16.153 7.465 11.081 1.00 58.22 199 ILE A C 1
ATOM 1597 O O . ILE A 1 199 ? 16.926 6.541 10.802 1.00 58.22 199 ILE A O 1
ATOM 1601 N N . PRO A 1 200 ? 15.718 7.677 12.333 1.00 62.91 200 PRO A N 1
ATOM 1602 C CA . PRO A 1 200 ? 16.174 6.853 13.432 1.00 62.91 200 PRO A CA 1
ATOM 1603 C C . PRO A 1 200 ? 15.854 5.388 13.133 1.00 62.91 200 PRO A C 1
ATOM 1605 O O . PRO A 1 200 ? 14.720 5.030 12.813 1.00 62.91 200 PRO A O 1
ATOM 1608 N N . LEU A 1 201 ? 16.876 4.538 13.260 1.00 68.19 201 LEU A N 1
ATOM 1609 C CA . LEU A 1 201 ? 16.761 3.084 13.114 1.00 68.19 201 LEU A CA 1
ATOM 1610 C C . LEU A 1 201 ? 15.667 2.508 14.022 1.00 68.19 201 LEU A C 1
ATOM 1612 O O . LEU A 1 201 ? 15.079 1.492 13.688 1.00 68.19 201 LEU A O 1
ATOM 1616 N N . SER A 1 202 ? 15.363 3.167 15.142 1.00 71.06 202 SER A N 1
ATOM 1617 C CA . SER A 1 202 ? 14.317 2.774 16.081 1.00 71.06 202 SER A CA 1
ATOM 1618 C C . SER A 1 202 ? 13.456 3.980 16.444 1.00 71.06 202 SER A C 1
ATOM 1620 O O . SER A 1 202 ? 13.951 4.941 17.032 1.00 71.06 202 SER A O 1
ATOM 1622 N N . SER A 1 203 ? 12.159 3.901 16.147 1.00 80.12 203 SER A N 1
ATOM 1623 C CA . SER A 1 203 ? 11.157 4.871 16.603 1.00 80.12 203 SER A CA 1
ATOM 1624 C C . SER A 1 203 ? 10.396 4.320 17.818 1.00 80.12 203 SER A C 1
ATOM 1626 O O . SER A 1 203 ? 10.210 3.100 17.913 1.00 80.12 203 SER A O 1
ATOM 1628 N N . PRO A 1 204 ? 9.910 5.168 18.742 1.00 83.31 204 PRO A N 1
ATOM 1629 C CA . PRO A 1 204 ? 9.038 4.721 19.827 1.00 83.31 204 PRO A CA 1
ATOM 1630 C C . PRO A 1 204 ? 7.825 3.956 19.283 1.00 83.31 204 PRO A C 1
ATOM 1632 O O . PRO A 1 204 ? 7.230 4.359 18.284 1.00 83.31 204 PRO A O 1
ATOM 1635 N N . GLY A 1 205 ? 7.489 2.824 19.904 1.00 84.38 205 GLY A N 1
ATOM 1636 C CA . GLY A 1 205 ? 6.338 2.015 19.493 1.00 84.38 205 GLY A CA 1
ATOM 1637 C C . GLY A 1 205 ? 6.506 1.231 18.189 1.00 84.38 205 GLY A C 1
ATOM 1638 O O . GLY A 1 205 ? 5.526 0.661 17.709 1.00 84.38 205 GLY A O 1
ATOM 1639 N N . SER A 1 206 ? 7.707 1.199 17.604 1.00 90.44 206 SER A N 1
ATOM 1640 C CA . SER A 1 206 ? 8.029 0.353 16.447 1.00 90.44 206 SER A CA 1
ATOM 1641 C C . SER A 1 206 ? 8.688 -0.957 16.879 1.00 90.44 206 SER A C 1
ATOM 1643 O O . SER A 1 206 ? 9.391 -0.998 17.888 1.00 90.44 206 SER A O 1
ATOM 1645 N N . ASN A 1 207 ? 8.462 -2.024 16.117 1.00 91.88 207 ASN A N 1
ATOM 1646 C CA . ASN A 1 207 ? 9.133 -3.309 16.291 1.00 91.88 207 ASN A CA 1
ATOM 1647 C C . ASN A 1 207 ? 9.812 -3.693 14.973 1.00 91.88 207 ASN A C 1
ATOM 1649 O O . ASN A 1 207 ? 9.198 -3.584 13.916 1.00 91.88 207 ASN A O 1
ATOM 1653 N N . ILE A 1 208 ? 11.073 -4.117 15.006 1.00 92.81 208 ILE A N 1
ATOM 1654 C CA . ILE A 1 208 ? 11.840 -4.438 13.796 1.00 92.81 208 ILE A CA 1
ATOM 1655 C C . ILE A 1 208 ? 12.381 -5.852 13.921 1.00 92.81 208 ILE A C 1
ATOM 1657 O O . ILE A 1 208 ? 13.042 -6.193 14.901 1.00 92.81 208 ILE A O 1
ATOM 1661 N N . ILE A 1 209 ? 12.112 -6.664 12.904 1.00 92.62 209 ILE A N 1
ATOM 1662 C CA . ILE A 1 209 ? 12.518 -8.062 12.832 1.00 92.62 209 ILE A CA 1
ATOM 1663 C C . ILE A 1 209 ? 13.369 -8.230 11.574 1.00 92.62 209 ILE A C 1
ATOM 1665 O O . ILE A 1 209 ? 12.852 -8.165 10.461 1.00 92.62 209 ILE A O 1
ATOM 1669 N N . SER A 1 210 ? 14.670 -8.448 11.751 1.00 92.00 210 SER A N 1
ATOM 1670 C CA . SER A 1 210 ? 15.601 -8.706 10.647 1.00 92.00 210 SER A CA 1
ATOM 1671 C C . SER A 1 210 ? 15.828 -10.206 10.490 1.00 92.00 210 SER A C 1
ATOM 1673 O O . SER A 1 210 ? 16.256 -10.871 11.434 1.00 92.00 210 SER A O 1
ATOM 1675 N N . ILE A 1 211 ? 15.552 -10.744 9.305 1.00 91.38 211 ILE A N 1
ATOM 1676 C CA . ILE A 1 211 ? 15.641 -12.177 8.985 1.00 91.38 211 ILE A CA 1
ATOM 1677 C C . ILE A 1 211 ? 16.233 -12.375 7.594 1.00 91.38 211 ILE A C 1
ATOM 1679 O O . ILE A 1 211 ? 16.220 -11.466 6.790 1.00 91.38 211 ILE A O 1
ATOM 1683 N N . HIS A 1 212 ? 16.716 -13.577 7.279 1.00 87.00 212 HIS A N 1
ATOM 1684 C CA . HIS A 1 212 ? 17.294 -13.842 5.956 1.00 87.00 212 HIS A CA 1
ATOM 1685 C C . HIS A 1 212 ? 16.267 -13.978 4.829 1.00 87.00 212 HIS A C 1
ATOM 1687 O O . HIS A 1 212 ? 16.596 -13.682 3.688 1.00 87.00 212 HIS A O 1
ATOM 1693 N N . GLN A 1 213 ? 15.076 -14.513 5.123 1.00 87.50 213 GLN A N 1
ATOM 1694 C CA . GLN A 1 213 ? 13.978 -14.686 4.166 1.00 87.50 213 GLN A CA 1
ATOM 1695 C C . GLN A 1 213 ? 12.638 -14.648 4.897 1.00 87.50 213 GLN A C 1
ATOM 1697 O O . GLN A 1 213 ? 12.427 -15.430 5.828 1.00 87.50 213 GLN A O 1
ATOM 1702 N N . VAL A 1 214 ? 11.690 -13.831 4.431 1.00 88.81 214 VAL A N 1
ATOM 1703 C CA . VAL A 1 214 ? 10.348 -13.717 5.049 1.00 88.81 214 VAL A CA 1
ATOM 1704 C C . VAL A 1 214 ? 9.576 -15.037 5.061 1.00 88.81 214 VAL A C 1
ATOM 1706 O O . VAL A 1 214 ? 8.796 -15.291 5.971 1.00 88.81 214 VAL A O 1
ATOM 1709 N N . ILE A 1 215 ? 9.841 -15.931 4.109 1.00 88.94 215 ILE A N 1
ATOM 1710 C CA . ILE A 1 215 ? 9.213 -17.262 4.046 1.00 88.94 215 ILE A CA 1
ATOM 1711 C C . ILE A 1 215 ? 9.549 -18.111 5.283 1.00 88.94 215 ILE A C 1
ATOM 1713 O O . ILE A 1 215 ? 8.767 -18.972 5.674 1.00 88.94 215 ILE A O 1
ATOM 1717 N N . SER A 1 216 ? 10.715 -17.879 5.891 1.00 88.75 216 SER A N 1
ATOM 1718 C CA . SER A 1 216 ? 11.176 -18.614 7.073 1.00 88.75 216 SER A CA 1
ATOM 1719 C C . SER A 1 216 ? 10.657 -18.036 8.394 1.00 88.75 216 SER A C 1
ATOM 1721 O O . SER A 1 216 ? 10.950 -18.586 9.454 1.00 88.75 216 SER A O 1
ATOM 1723 N N . LEU A 1 217 ? 9.901 -16.934 8.339 1.00 91.81 217 LEU A N 1
ATOM 1724 C CA . LEU A 1 217 ? 9.348 -16.283 9.518 1.00 91.81 217 LEU A CA 1
ATOM 1725 C C . LEU A 1 217 ? 8.316 -17.183 10.205 1.00 91.81 217 LEU A C 1
ATOM 1727 O O . LEU A 1 217 ? 7.376 -17.677 9.580 1.00 91.81 217 LEU A O 1
ATOM 1731 N N . ASP A 1 218 ? 8.452 -17.327 11.521 1.00 90.75 218 ASP A N 1
ATOM 1732 C CA . ASP A 1 218 ? 7.430 -17.956 12.347 1.00 90.75 218 ASP A CA 1
ATOM 1733 C C . ASP A 1 218 ? 6.311 -16.953 12.655 1.00 90.75 218 ASP A C 1
ATOM 1735 O O . ASP A 1 218 ? 6.342 -16.214 13.641 1.00 90.75 218 ASP A O 1
ATOM 1739 N N . PHE A 1 219 ? 5.292 -16.940 11.796 1.00 90.69 219 PHE A N 1
ATOM 1740 C CA . PHE A 1 219 ? 4.106 -16.102 11.965 1.00 90.69 219 PHE A CA 1
ATOM 1741 C C . PHE A 1 219 ? 3.357 -16.374 13.281 1.00 90.69 219 PHE A C 1
ATOM 1743 O O . PHE A 1 219 ? 2.560 -15.539 13.700 1.00 90.69 219 PHE A O 1
ATOM 1750 N N . ALA A 1 220 ? 3.580 -17.504 13.964 1.00 89.56 220 ALA A N 1
ATOM 1751 C CA . ALA A 1 220 ? 2.951 -17.755 15.259 1.00 89.56 220 ALA A CA 1
ATOM 1752 C C . ALA A 1 220 ? 3.490 -16.842 16.374 1.00 89.56 220 ALA A C 1
ATOM 1754 O O . ALA A 1 220 ? 2.788 -16.628 17.360 1.00 89.56 220 ALA A O 1
ATOM 1755 N N . GLN A 1 221 ? 4.700 -16.297 16.212 1.00 89.31 221 GLN A N 1
ATOM 1756 C CA . GLN A 1 221 ? 5.310 -15.354 17.156 1.00 89.31 221 GLN A CA 1
ATOM 1757 C C . GLN A 1 221 ? 4.833 -13.915 16.946 1.00 89.31 221 GLN A C 1
ATOM 1759 O O . GLN A 1 221 ? 5.054 -13.063 17.806 1.00 89.31 221 GLN A O 1
ATOM 1764 N N . LEU A 1 222 ? 4.187 -13.636 15.811 1.00 90.56 222 LEU A N 1
ATOM 1765 C CA . LEU A 1 222 ? 3.635 -12.321 15.536 1.00 90.56 222 LEU A CA 1
ATOM 1766 C C . LEU A 1 222 ? 2.306 -12.109 16.286 1.00 90.56 222 LEU A C 1
ATOM 1768 O O . LEU A 1 222 ? 1.496 -13.037 16.395 1.00 90.56 222 LEU A O 1
ATOM 1772 N N . PRO A 1 223 ? 2.044 -10.882 16.770 1.00 85.25 223 PRO A N 1
ATOM 1773 C CA . PRO A 1 223 ? 0.733 -10.483 17.264 1.00 85.25 223 PRO A CA 1
ATOM 1774 C C . PRO A 1 223 ? -0.354 -10.693 16.202 1.00 85.25 223 PRO A C 1
ATOM 1776 O O . PRO A 1 223 ? -0.238 -10.207 15.084 1.00 85.25 223 PRO A O 1
ATOM 1779 N N . ARG A 1 224 ? -1.469 -11.340 16.551 1.00 87.94 224 ARG A N 1
ATOM 1780 C CA . ARG A 1 224 ? -2.640 -11.477 15.655 1.00 87.94 224 ARG A CA 1
ATOM 1781 C C . ARG A 1 224 ? -3.585 -10.273 15.742 1.00 87.94 224 ARG A C 1
ATOM 1783 O O . ARG A 1 224 ? -4.804 -10.427 15.771 1.00 87.94 224 ARG A O 1
ATOM 1790 N N . THR A 1 225 ? -3.013 -9.082 15.878 1.00 88.81 225 THR A N 1
ATOM 1791 C CA . THR A 1 225 ? -3.719 -7.825 16.178 1.00 88.81 225 THR A CA 1
ATOM 1792 C C . THR A 1 225 ? -3.700 -6.842 15.010 1.00 88.81 225 THR A C 1
ATOM 1794 O O . THR A 1 225 ? -4.228 -5.738 15.134 1.00 88.81 225 THR A O 1
ATOM 1797 N N . TYR A 1 226 ? -3.116 -7.222 13.870 1.00 95.50 226 TYR A N 1
ATOM 1798 C CA . TYR A 1 226 ? -2.884 -6.304 12.764 1.00 95.50 226 TYR A CA 1
ATOM 1799 C C . TYR A 1 226 ? -4.175 -5.910 12.050 1.00 95.50 226 TYR A C 1
ATOM 1801 O O . TYR A 1 226 ? -4.872 -6.747 11.470 1.00 95.50 226 TYR A O 1
ATOM 1809 N N . GLN A 1 227 ? -4.452 -4.605 12.036 1.00 95.88 227 GLN A N 1
ATOM 1810 C CA . GLN A 1 227 ? -5.529 -4.021 11.234 1.00 95.88 227 GLN A CA 1
ATOM 1811 C C . GLN A 1 227 ? -5.136 -3.904 9.767 1.00 95.88 227 GLN A C 1
ATOM 1813 O O . GLN A 1 227 ? -6.002 -3.997 8.899 1.00 95.88 227 GLN A O 1
ATOM 1818 N N . ALA A 1 228 ? -3.844 -3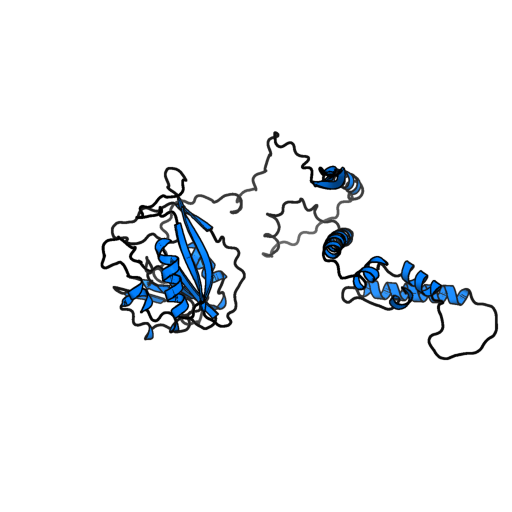.736 9.478 1.00 96.75 228 ALA A N 1
ATOM 1819 C CA . ALA A 1 228 ? -3.342 -3.782 8.117 1.00 96.75 228 ALA A CA 1
ATOM 1820 C C . ALA A 1 228 ? -1.986 -4.473 7.998 1.00 96.75 228 ALA A C 1
ATOM 1822 O O . ALA A 1 228 ? -1.073 -4.256 8.796 1.00 96.75 228 ALA A O 1
ATOM 1823 N N . ILE A 1 229 ? -1.866 -5.266 6.937 1.00 97.31 229 ILE A N 1
ATOM 1824 C CA . ILE A 1 229 ? -0.608 -5.829 6.458 1.00 97.31 229 ILE A CA 1
ATOM 1825 C C . ILE A 1 229 ? -0.237 -5.111 5.164 1.00 97.31 229 ILE A C 1
ATOM 1827 O O . ILE A 1 229 ? -1.023 -5.097 4.220 1.00 97.31 229 ILE A O 1
ATOM 1831 N N . TYR A 1 230 ? 0.961 -4.544 5.104 1.00 97.19 230 TYR A N 1
ATOM 1832 C CA . TYR A 1 230 ? 1.570 -3.981 3.906 1.00 97.19 230 TYR A CA 1
ATOM 1833 C C . TYR A 1 230 ? 2.683 -4.909 3.422 1.00 97.19 230 TYR A C 1
ATOM 1835 O O . TYR A 1 230 ? 3.629 -5.196 4.150 1.00 97.19 230 TYR A O 1
ATOM 1843 N N . ALA A 1 231 ? 2.561 -5.406 2.198 1.00 96.31 231 ALA A N 1
ATOM 1844 C CA . ALA A 1 231 ? 3.439 -6.424 1.649 1.00 96.31 231 ALA A CA 1
ATOM 1845 C C . ALA A 1 231 ? 4.007 -5.992 0.294 1.00 96.31 231 ALA A C 1
ATOM 1847 O O . ALA A 1 231 ? 3.262 -5.695 -0.644 1.00 96.31 231 ALA A O 1
ATOM 1848 N N . ASP A 1 232 ? 5.335 -6.044 0.170 1.00 95.25 232 ASP A N 1
ATOM 1849 C CA . ASP A 1 232 ? 6.047 -5.888 -1.103 1.00 95.25 232 ASP A CA 1
ATOM 1850 C C . ASP A 1 232 ? 6.822 -7.164 -1.481 1.00 95.25 232 ASP A C 1
ATOM 1852 O O . ASP A 1 232 ? 8.054 -7.167 -1.510 1.00 95.25 232 ASP A O 1
ATOM 1856 N N . PRO A 1 233 ? 6.136 -8.292 -1.741 1.00 94.44 233 PRO A N 1
ATOM 1857 C CA . PRO A 1 233 ? 6.817 -9.543 -2.039 1.00 94.44 233 PRO A CA 1
ATOM 1858 C C . PRO A 1 233 ? 7.653 -9.427 -3.328 1.00 94.44 233 PRO A C 1
ATOM 1860 O O . PRO A 1 233 ? 7.167 -8.901 -4.335 1.00 94.44 233 PRO A O 1
ATOM 1863 N N . PRO A 1 234 ? 8.888 -9.967 -3.367 1.00 92.62 234 PRO A N 1
ATOM 1864 C CA . PRO A 1 234 ? 9.722 -9.995 -4.568 1.00 92.62 234 PRO A CA 1
ATOM 1865 C C . PRO A 1 234 ? 9.208 -11.043 -5.570 1.00 92.62 234 PRO A C 1
ATOM 1867 O O . PRO A 1 234 ? 9.864 -12.049 -5.823 1.00 92.62 234 PRO A O 1
ATOM 1870 N N . LEU A 1 235 ? 8.017 -10.840 -6.134 1.00 92.50 235 LEU A N 1
ATOM 1871 C CA . LEU A 1 235 ? 7.351 -11.828 -6.983 1.00 92.50 235 LEU A CA 1
ATOM 1872 C C . LEU A 1 235 ? 8.167 -12.140 -8.249 1.00 92.50 235 LEU A C 1
ATOM 1874 O O . LEU A 1 235 ? 8.672 -11.242 -8.929 1.00 92.50 235 LEU A O 1
ATOM 1878 N N . LEU A 1 236 ? 8.278 -13.432 -8.554 1.00 91.31 236 LEU A N 1
ATOM 1879 C CA . LEU A 1 236 ? 8.881 -13.954 -9.775 1.00 91.31 236 LEU A CA 1
ATOM 1880 C C . LEU A 1 236 ? 7.887 -13.839 -10.937 1.00 91.31 236 LEU A C 1
ATOM 1882 O O . LEU A 1 236 ? 6.764 -14.342 -10.846 1.00 91.31 236 LEU A O 1
ATOM 1886 N N . LEU A 1 237 ? 8.309 -13.200 -12.028 1.00 87.56 237 LEU A N 1
ATOM 1887 C CA . LEU A 1 237 ? 7.497 -13.049 -13.236 1.00 87.56 237 LEU A CA 1
ATOM 1888 C C . LEU A 1 237 ? 7.657 -14.236 -14.193 1.00 87.56 237 LEU A C 1
ATOM 1890 O O . LEU A 1 237 ? 8.688 -14.911 -14.221 1.00 87.56 237 LEU A O 1
ATOM 1894 N N . ASP A 1 238 ? 6.637 -14.472 -15.019 1.00 82.31 238 ASP A N 1
ATOM 1895 C CA . ASP A 1 238 ? 6.674 -15.528 -16.030 1.00 82.31 238 ASP A CA 1
ATOM 1896 C C . ASP A 1 238 ? 7.760 -15.211 -17.082 1.00 82.31 238 ASP A C 1
ATOM 1898 O O . ASP A 1 238 ? 7.718 -14.182 -17.757 1.00 82.31 238 ASP A O 1
ATOM 1902 N N . GLY A 1 239 ? 8.746 -16.104 -17.221 1.00 78.56 239 GLY A N 1
ATOM 1903 C CA . GLY A 1 239 ? 9.891 -15.935 -18.128 1.00 78.56 239 GLY A CA 1
ATOM 1904 C C . GLY A 1 239 ? 11.126 -15.270 -17.505 1.00 78.56 239 GLY A C 1
ATOM 1905 O O . GLY A 1 239 ? 12.174 -15.239 -18.147 1.00 78.56 239 GLY A O 1
ATOM 1906 N N . GLU A 1 240 ? 11.045 -14.791 -16.260 1.00 82.25 240 GLU A N 1
ATOM 1907 C CA . GLU A 1 240 ? 12.209 -14.319 -15.503 1.00 82.25 240 GLU A CA 1
ATOM 1908 C C . GLU A 1 240 ? 13.034 -15.521 -14.986 1.00 82.25 240 GLU A C 1
ATOM 1910 O O . GLU A 1 240 ? 12.456 -16.532 -14.564 1.00 82.25 240 GLU A O 1
ATOM 1915 N N . PRO A 1 241 ? 14.382 -15.470 -15.003 1.00 81.50 241 PRO A N 1
ATOM 1916 C CA . PRO A 1 241 ? 15.196 -16.526 -14.411 1.00 81.50 241 PRO A CA 1
ATOM 1917 C C . PRO A 1 241 ? 14.928 -16.642 -12.906 1.00 81.50 241 PRO A C 1
ATOM 1919 O O . PRO A 1 241 ? 14.836 -15.642 -12.193 1.00 81.50 241 PRO A O 1
ATOM 1922 N N . LYS A 1 242 ? 14.847 -17.879 -12.402 1.00 82.12 242 LYS A N 1
ATOM 1923 C CA . LYS A 1 242 ? 14.709 -18.129 -10.962 1.00 82.12 242 LYS A CA 1
ATOM 1924 C C . LYS A 1 242 ? 15.918 -17.546 -10.226 1.00 82.12 242 LYS A C 1
ATOM 1926 O O . LYS A 1 242 ? 17.052 -17.923 -10.511 1.00 82.12 242 LYS A O 1
ATOM 1931 N N . HIS A 1 243 ? 15.662 -16.666 -9.263 1.00 79.94 243 HIS A N 1
ATOM 1932 C CA . HIS A 1 243 ? 16.674 -16.064 -8.399 1.00 79.94 243 HIS A CA 1
ATOM 1933 C C . HIS A 1 243 ? 16.333 -16.359 -6.927 1.00 79.94 243 HIS A C 1
ATOM 1935 O O . HIS A 1 243 ? 15.152 -16.302 -6.588 1.00 79.94 243 HIS A O 1
ATOM 1941 N N . PRO A 1 244 ? 17.308 -16.642 -6.038 1.00 79.25 244 PRO A N 1
ATOM 1942 C CA . PRO A 1 244 ? 17.036 -16.957 -4.628 1.00 79.25 244 PRO A CA 1
ATOM 1943 C C . PRO A 1 244 ? 16.259 -15.873 -3.868 1.00 79.25 244 PRO A C 1
ATOM 1945 O O . PRO A 1 244 ? 15.506 -16.184 -2.956 1.00 79.25 244 PRO A O 1
ATOM 1948 N N . SER A 1 245 ? 16.425 -14.610 -4.263 1.00 83.06 245 SER A N 1
ATOM 1949 C CA . SER A 1 245 ? 15.717 -13.455 -3.685 1.00 83.06 245 SER A CA 1
ATOM 1950 C C . SER A 1 245 ? 14.334 -13.200 -4.297 1.00 83.06 245 SER A C 1
ATOM 1952 O O . SER A 1 245 ? 13.732 -12.168 -4.015 1.00 83.06 245 SER A O 1
ATOM 1954 N N . LYS A 1 246 ? 13.860 -14.062 -5.206 1.00 87.94 246 LYS A N 1
ATOM 1955 C CA . LYS A 1 246 ? 12.543 -13.954 -5.843 1.00 87.94 246 LYS A CA 1
ATOM 1956 C C . LYS A 1 246 ? 11.622 -15.054 -5.324 1.00 87.94 246 LYS A C 1
ATOM 1958 O O . LYS A 1 246 ? 12.031 -16.196 -5.142 1.00 87.94 246 LYS A O 1
ATOM 1963 N N . LEU A 1 247 ? 10.360 -14.697 -5.138 1.00 91.56 247 LEU A N 1
ATOM 1964 C CA . LEU A 1 247 ? 9.319 -15.530 -4.557 1.00 91.56 247 LEU A CA 1
ATOM 1965 C C . LEU A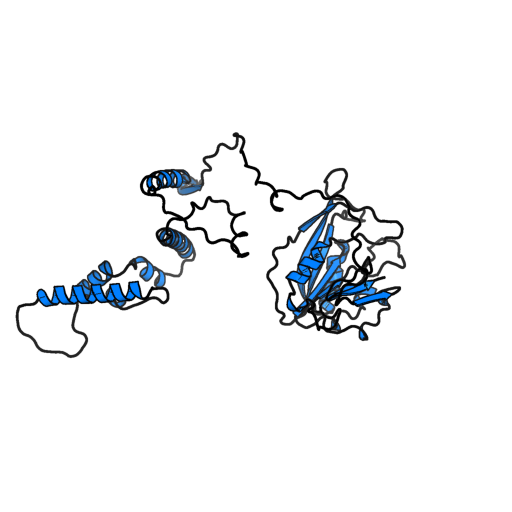 1 247 ? 8.335 -15.970 -5.640 1.00 91.56 247 LEU A C 1
ATOM 1967 O O . LEU A 1 247 ? 7.776 -15.132 -6.350 1.00 91.56 247 LEU A O 1
ATOM 1971 N N . SER A 1 248 ? 8.077 -17.273 -5.764 1.00 92.62 248 SER A N 1
ATOM 1972 C CA . SER A 1 248 ? 6.997 -17.728 -6.639 1.00 92.62 248 SER A CA 1
ATOM 1973 C C . SER A 1 248 ? 5.635 -17.436 -6.004 1.00 92.62 248 SER A C 1
ATOM 1975 O O . SER A 1 248 ? 5.481 -17.431 -4.782 1.00 92.62 248 SER A O 1
ATOM 1977 N N . LEU A 1 249 ? 4.611 -17.219 -6.830 1.00 92.81 249 LEU A N 1
ATOM 1978 C CA . LEU A 1 249 ? 3.267 -16.963 -6.309 1.00 92.81 249 LEU A CA 1
ATOM 1979 C C . LEU A 1 249 ? 2.687 -18.174 -5.549 1.00 92.81 249 LEU A C 1
ATOM 1981 O O . LEU A 1 249 ? 1.877 -18.004 -4.643 1.00 92.81 249 LEU A O 1
ATOM 1985 N N . GLU A 1 250 ? 3.120 -19.389 -5.890 1.00 92.12 250 GLU A N 1
ATOM 1986 C CA . GLU A 1 250 ? 2.760 -20.603 -5.154 1.00 92.12 250 GLU A CA 1
ATOM 1987 C C . GLU A 1 250 ? 3.347 -20.584 -3.742 1.00 92.12 250 GLU A C 1
ATOM 1989 O O . GLU A 1 250 ? 2.633 -20.862 -2.783 1.00 92.12 250 GLU A O 1
ATOM 1994 N N . ASP A 1 251 ? 4.613 -20.192 -3.592 1.00 92.94 251 ASP A N 1
ATOM 1995 C CA . ASP A 1 251 ? 5.244 -20.053 -2.277 1.00 92.94 251 ASP A CA 1
ATOM 1996 C C . ASP A 1 251 ? 4.563 -18.953 -1.455 1.00 92.94 251 ASP A C 1
ATOM 1998 O O . ASP A 1 251 ? 4.264 -19.162 -0.281 1.00 92.94 251 ASP A O 1
ATOM 2002 N N . PHE A 1 252 ? 4.239 -17.819 -2.090 1.00 94.56 252 PHE A N 1
ATOM 2003 C CA . PHE A 1 252 ? 3.479 -16.738 -1.460 1.00 94.56 252 PHE A CA 1
ATOM 2004 C C . PHE A 1 252 ? 2.114 -17.220 -0.948 1.00 94.56 252 PHE A C 1
ATOM 2006 O O . PHE A 1 252 ? 1.728 -16.891 0.169 1.00 94.56 252 PHE A O 1
ATOM 2013 N N . SER A 1 253 ? 1.409 -18.057 -1.719 1.00 94.62 253 SER A N 1
ATOM 2014 C CA . SER A 1 253 ? 0.087 -18.581 -1.340 1.00 94.62 253 SER A CA 1
ATOM 2015 C C . SER A 1 253 ? 0.088 -19.474 -0.093 1.00 94.62 253 SER A C 1
ATOM 2017 O O . SER A 1 253 ? -0.953 -19.637 0.544 1.00 94.62 253 SER A O 1
ATOM 2019 N N . ARG A 1 254 ? 1.251 -20.032 0.274 1.00 93.94 254 ARG A N 1
ATOM 2020 C CA . ARG A 1 254 ? 1.420 -20.880 1.462 1.00 93.94 254 ARG A CA 1
ATOM 2021 C C . ARG A 1 254 ? 1.683 -20.084 2.741 1.00 93.94 254 ARG A C 1
ATOM 2023 O O . ARG A 1 254 ? 1.711 -20.683 3.813 1.00 93.94 254 ARG A O 1
ATOM 2030 N N . LEU A 1 255 ? 1.886 -18.769 2.647 1.00 93.06 255 LEU A N 1
ATOM 2031 C CA . LEU A 1 255 ? 2.123 -17.931 3.818 1.00 93.06 255 LEU A CA 1
ATOM 2032 C C . LEU A 1 255 ? 0.836 -17.793 4.650 1.00 93.06 255 LEU A C 1
ATOM 2034 O O . LEU A 1 255 ? -0.216 -17.461 4.097 1.00 93.06 255 LEU A O 1
ATOM 2038 N N . PRO A 1 256 ? 0.897 -17.995 5.978 1.00 92.12 256 PRO A N 1
ATOM 2039 C CA . PRO A 1 256 ? -0.262 -17.881 6.857 1.00 92.12 256 PRO A CA 1
ATOM 2040 C C . PRO A 1 256 ? -0.551 -16.408 7.196 1.00 92.12 256 PRO A C 1
ATOM 2042 O O . PRO A 1 256 ? -0.446 -15.995 8.350 1.00 92.12 256 PRO A O 1
ATOM 2045 N N . LEU A 1 257 ? -0.899 -15.604 6.184 1.00 91.62 257 LEU A N 1
ATOM 2046 C CA . LEU A 1 257 ? -1.208 -14.177 6.352 1.00 91.62 257 LEU A CA 1
ATOM 2047 C C . LEU A 1 257 ? -2.629 -13.937 6.877 1.00 91.62 257 LEU A C 1
ATOM 2049 O O . LEU A 1 257 ? -2.837 -13.039 7.686 1.00 91.62 257 LEU A O 1
ATOM 2053 N N . GLU A 1 258 ? -3.602 -14.751 6.462 1.00 91.06 258 GLU A N 1
ATOM 2054 C CA . GLU A 1 258 ? -5.012 -14.612 6.867 1.00 91.06 258 GLU A CA 1
ATOM 2055 C C . GLU A 1 258 ? -5.222 -14.569 8.395 1.00 91.06 258 GLU A C 1
ATOM 2057 O O . GLU A 1 258 ? -5.943 -13.671 8.849 1.00 91.06 258 GLU A O 1
ATOM 2062 N N . PRO A 1 259 ? -4.573 -15.431 9.209 1.00 91.94 259 PRO A N 1
ATOM 2063 C CA . PRO A 1 259 ? -4.761 -15.430 10.661 1.00 91.94 259 PRO A CA 1
ATOM 2064 C C . PRO A 1 259 ? -4.172 -14.207 11.369 1.00 91.94 259 PRO A C 1
ATOM 2066 O O . PRO A 1 259 ? -4.476 -13.985 12.539 1.00 91.94 259 PRO A O 1
ATOM 2069 N N . GLN A 1 260 ? -3.299 -13.454 10.694 1.00 93.19 260 GLN A N 1
ATOM 2070 C CA . GLN A 1 260 ? -2.652 -12.262 11.246 1.00 93.19 260 GLN A CA 1
ATOM 2071 C C . GLN A 1 260 ? -3.524 -11.012 11.099 1.00 93.19 260 GLN A C 1
ATOM 2073 O O . GLN A 1 260 ? -3.338 -10.050 11.838 1.00 93.19 260 GLN A O 1
ATOM 2078 N N . ILE A 1 261 ? -4.477 -11.031 10.161 1.00 94.50 261 ILE A N 1
ATOM 2079 C CA . ILE A 1 261 ? -5.381 -9.914 9.880 1.00 94.50 261 ILE A CA 1
ATOM 2080 C C . ILE A 1 261 ? -6.614 -10.040 10.777 1.00 94.50 261 ILE A C 1
ATOM 2082 O O . ILE A 1 261 ? -7.325 -11.055 10.743 1.00 94.50 261 ILE A O 1
ATOM 2086 N N . VAL A 1 262 ? -6.898 -8.996 11.552 1.00 94.94 262 VAL A N 1
ATOM 2087 C CA . VAL A 1 262 ? -8.119 -8.916 12.370 1.00 94.94 262 VAL A CA 1
ATOM 2088 C C . VAL A 1 262 ? -9.379 -8.879 11.489 1.00 94.94 262 VAL A C 1
ATOM 2090 O O . VAL A 1 262 ? -9.307 -8.472 10.325 1.00 94.94 262 VAL A O 1
ATOM 2093 N N . PRO A 1 263 ? -10.556 -9.285 11.999 1.00 94.56 263 PRO A N 1
ATOM 2094 C CA . PRO A 1 263 ? -11.817 -9.096 11.282 1.00 94.56 263 PRO A CA 1
ATOM 2095 C C . PRO A 1 263 ? -11.993 -7.640 10.827 1.00 94.56 263 PRO A C 1
ATOM 2097 O O . PRO A 1 263 ? -11.718 -6.716 11.585 1.00 94.56 263 PRO A O 1
ATOM 2100 N N . GLY A 1 264 ? -12.404 -7.435 9.575 1.00 94.06 264 GLY A N 1
ATOM 2101 C CA . GLY A 1 264 ? -12.522 -6.102 8.970 1.00 94.06 264 GLY A CA 1
ATOM 2102 C C . GLY A 1 264 ? -11.202 -5.449 8.533 1.00 94.06 264 GLY A C 1
ATOM 2103 O O . GLY A 1 264 ? -11.255 -4.426 7.852 1.00 94.06 264 GLY A O 1
ATOM 2104 N N . GLY A 1 265 ? -10.049 -6.038 8.872 1.00 96.12 265 GLY A N 1
ATOM 2105 C CA . GLY A 1 265 ? -8.717 -5.554 8.508 1.00 96.12 265 GLY A CA 1
ATOM 2106 C C . GLY A 1 265 ? -8.354 -5.730 7.031 1.00 96.12 265 GLY A C 1
ATOM 2107 O O . GLY A 1 265 ? -9.099 -6.319 6.239 1.00 96.12 265 GLY A O 1
ATOM 2108 N N . PHE A 1 266 ? -7.178 -5.223 6.662 1.00 97.19 266 PHE A N 1
ATOM 2109 C CA . PHE A 1 266 ? -6.746 -5.060 5.276 1.00 97.19 266 PHE A CA 1
ATOM 2110 C C . PHE A 1 266 ? -5.411 -5.739 4.961 1.00 97.19 266 PHE A C 1
ATOM 2112 O O . PHE A 1 266 ? -4.493 -5.797 5.777 1.00 97.19 266 PHE A O 1
ATOM 2119 N N . LEU A 1 267 ? -5.283 -6.187 3.716 1.00 97.69 267 LEU A N 1
ATOM 2120 C CA . LEU A 1 267 ? -4.026 -6.559 3.084 1.00 97.69 267 LEU A CA 1
ATOM 2121 C C . LEU A 1 267 ? -3.773 -5.614 1.908 1.00 97.69 267 LEU A C 1
ATOM 2123 O O . LEU A 1 267 ? -4.533 -5.583 0.941 1.00 97.69 267 LEU A O 1
ATOM 2127 N N . PHE A 1 268 ? -2.669 -4.887 1.995 1.00 97.81 268 PHE A N 1
ATOM 2128 C CA . PHE A 1 268 ? -2.104 -4.055 0.947 1.00 97.81 268 PHE A CA 1
ATOM 2129 C C . PHE A 1 268 ? -0.945 -4.825 0.320 1.00 97.81 268 PHE A C 1
ATOM 2131 O O . PHE A 1 268 ? 0.086 -5.006 0.963 1.00 97.81 268 PHE A O 1
ATOM 2138 N N . VAL A 1 269 ? -1.098 -5.307 -0.913 1.00 97.62 269 VAL A N 1
ATOM 2139 C CA . VAL A 1 269 ? -0.066 -6.129 -1.569 1.00 97.62 269 VAL A CA 1
ATOM 2140 C C . VAL A 1 269 ? 0.331 -5.573 -2.927 1.00 97.62 269 VAL A C 1
ATOM 2142 O O . VAL A 1 269 ? -0.489 -5.439 -3.842 1.00 97.62 269 VAL A O 1
ATOM 2145 N N . TRP A 1 270 ? 1.614 -5.253 -3.077 1.00 97.00 270 TRP A N 1
ATOM 2146 C CA . TRP A 1 270 ? 2.163 -4.846 -4.363 1.00 97.00 270 TRP A CA 1
ATOM 2147 C C . TRP A 1 270 ? 2.204 -6.018 -5.328 1.00 97.00 270 TRP A C 1
ATOM 2149 O O . TRP A 1 270 ? 2.754 -7.078 -5.040 1.00 97.00 270 TRP A O 1
ATOM 2159 N N . THR A 1 271 ? 1.609 -5.814 -6.498 1.00 95.56 271 THR A N 1
ATOM 2160 C CA . THR A 1 271 ? 1.462 -6.853 -7.509 1.00 95.56 271 THR A CA 1
ATOM 2161 C C . THR A 1 271 ? 1.784 -6.296 -8.898 1.00 95.56 271 THR A C 1
ATOM 2163 O O . THR A 1 271 ? 1.178 -5.311 -9.337 1.00 95.56 271 THR A O 1
ATOM 2166 N N . PRO A 1 272 ? 2.722 -6.919 -9.636 1.00 92.00 272 PRO A N 1
ATOM 2167 C CA . PRO A 1 272 ? 2.939 -6.624 -11.046 1.00 92.00 272 PRO A CA 1
ATOM 2168 C C . PRO A 1 272 ? 1.692 -6.930 -11.875 1.00 92.00 272 PRO A C 1
ATOM 2170 O O . PRO A 1 272 ? 0.991 -7.910 -11.619 1.00 92.00 272 PRO A O 1
ATOM 2173 N N . LYS A 1 273 ? 1.450 -6.141 -12.927 1.00 89.06 273 LYS A N 1
ATOM 2174 C CA . LYS A 1 273 ? 0.245 -6.254 -13.768 1.00 89.06 273 LYS A CA 1
ATOM 2175 C C . LYS A 1 273 ? -0.016 -7.683 -14.262 1.00 89.06 273 LYS A C 1
ATOM 2177 O O . LYS A 1 273 ? -1.160 -8.130 -14.255 1.00 89.06 273 LYS A O 1
ATOM 2182 N N . ALA A 1 274 ? 1.036 -8.399 -14.657 1.00 89.38 274 ALA A N 1
ATOM 2183 C CA . ALA A 1 274 ? 0.942 -9.767 -15.168 1.00 89.38 274 ALA A CA 1
ATOM 2184 C C . ALA A 1 274 ? 0.397 -10.774 -14.137 1.00 89.38 274 ALA A C 1
ATOM 2186 O O . ALA A 1 274 ? -0.196 -11.783 -14.511 1.00 89.38 274 ALA A O 1
ATOM 2187 N N . LEU A 1 275 ? 0.563 -10.499 -12.839 1.00 92.56 275 LEU A N 1
ATOM 2188 C CA . LEU A 1 275 ? 0.213 -11.422 -11.762 1.00 92.56 275 LEU A CA 1
ATOM 2189 C C . LEU A 1 275 ? -1.102 -11.084 -11.055 1.00 92.56 275 LEU A C 1
ATOM 2191 O O . LEU A 1 275 ? -1.566 -11.909 -10.272 1.00 92.56 275 LEU A O 1
ATOM 2195 N N . ILE A 1 276 ? -1.742 -9.944 -11.348 1.00 94.44 276 ILE A N 1
ATOM 2196 C CA . ILE A 1 276 ? -2.953 -9.475 -10.642 1.00 94.44 276 ILE A CA 1
ATOM 2197 C C . ILE A 1 276 ? -4.032 -10.561 -10.583 1.00 94.44 276 ILE A C 1
ATOM 2199 O O . ILE A 1 276 ? -4.499 -10.911 -9.504 1.00 94.44 276 ILE A O 1
ATOM 2203 N N . ALA A 1 277 ? -4.388 -11.159 -11.723 1.00 94.88 277 ALA A N 1
ATOM 2204 C CA . ALA A 1 277 ? -5.445 -12.170 -11.767 1.00 94.88 277 ALA A CA 1
ATOM 2205 C C . ALA A 1 277 ? -5.117 -13.417 -10.928 1.00 94.88 277 ALA A C 1
ATOM 2207 O O . ALA A 1 277 ? -6.009 -14.019 -10.333 1.00 94.88 277 ALA A O 1
ATOM 2208 N N . ARG A 1 278 ? -3.842 -13.822 -10.872 1.00 95.56 278 ARG A N 1
ATOM 2209 C CA . ARG A 1 278 ? -3.404 -14.970 -10.066 1.00 95.56 278 ARG A CA 1
ATOM 2210 C C . ARG A 1 278 ? -3.336 -14.599 -8.581 1.00 95.56 278 ARG A C 1
ATOM 2212 O O . ARG A 1 278 ? -3.762 -15.396 -7.754 1.00 95.56 278 ARG A O 1
ATOM 2219 N N . MET A 1 279 ? -2.871 -13.393 -8.255 1.00 96.81 279 MET A N 1
ATOM 2220 C CA . MET A 1 279 ? -2.838 -12.867 -6.890 1.00 96.81 279 MET A CA 1
ATOM 2221 C C . MET A 1 279 ? -4.244 -12.791 -6.289 1.00 96.81 279 MET A C 1
ATOM 2223 O O . MET A 1 279 ? -4.462 -13.288 -5.192 1.00 96.81 279 MET A O 1
ATOM 2227 N N . LEU A 1 280 ? -5.222 -12.273 -7.038 1.00 97.25 280 LEU A N 1
ATOM 2228 C CA . LEU A 1 280 ? -6.616 -12.207 -6.589 1.00 97.25 280 LEU A CA 1
ATOM 2229 C C . LEU A 1 280 ? -7.211 -13.590 -6.294 1.00 97.25 280 LEU A C 1
ATOM 2231 O O . LEU A 1 280 ? -7.991 -13.730 -5.358 1.00 97.25 280 LEU A O 1
ATOM 2235 N N . LYS A 1 281 ? -6.830 -14.633 -7.044 1.00 97.00 281 LYS A N 1
ATOM 2236 C CA . LYS A 1 281 ? -7.243 -16.015 -6.739 1.00 97.00 281 LYS A CA 1
ATOM 2237 C C . LYS A 1 281 ? -6.665 -16.501 -5.410 1.00 97.00 281 LYS A C 1
ATOM 2239 O O . LYS A 1 281 ? -7.391 -17.120 -4.639 1.00 97.00 281 LYS A O 1
ATOM 2244 N N . VAL A 1 282 ? -5.390 -16.209 -5.145 1.00 96.44 282 VAL A N 1
ATOM 2245 C CA . VAL A 1 282 ? -4.728 -16.556 -3.875 1.00 96.44 282 VAL A CA 1
ATOM 2246 C C . VAL A 1 282 ? -5.419 -15.856 -2.708 1.00 96.44 282 VAL A C 1
ATOM 2248 O O . VAL A 1 282 ? -5.798 -16.501 -1.737 1.00 96.44 282 VAL A O 1
ATOM 2251 N N . THR A 1 283 ? -5.654 -14.553 -2.822 1.00 96.19 283 THR A N 1
ATOM 2252 C CA . THR A 1 283 ? -6.221 -13.760 -1.726 1.00 96.19 283 THR A CA 1
ATOM 2253 C C . THR A 1 283 ? -7.708 -14.044 -1.511 1.00 96.19 283 THR A C 1
ATOM 2255 O O . THR A 1 283 ? -8.166 -14.049 -0.372 1.00 96.19 283 THR A O 1
ATOM 2258 N N . THR A 1 284 ? -8.447 -14.397 -2.567 1.00 96.12 284 THR A N 1
ATOM 2259 C CA . THR A 1 284 ? -9.826 -14.901 -2.447 1.00 96.12 284 THR A CA 1
ATOM 2260 C C . THR A 1 284 ? -9.862 -16.255 -1.735 1.00 96.12 284 THR A C 1
ATOM 2262 O O . THR A 1 284 ? -10.742 -16.485 -0.911 1.00 96.12 284 THR A O 1
ATOM 2265 N N . ALA A 1 285 ? -8.899 -17.149 -1.998 1.00 95.88 285 ALA A N 1
ATOM 2266 C CA . ALA A 1 285 ? -8.786 -18.423 -1.280 1.00 95.88 285 ALA A CA 1
ATOM 2267 C C . ALA A 1 285 ? -8.458 -18.229 0.213 1.00 95.88 285 ALA A C 1
ATOM 2269 O O . ALA A 1 285 ? -8.839 -19.056 1.037 1.00 95.88 285 ALA A O 1
ATOM 2270 N N . TRP A 1 286 ? -7.816 -17.114 0.566 1.00 95.44 286 TRP A N 1
ATOM 2271 C CA . TRP A 1 286 ? -7.640 -16.658 1.948 1.00 95.44 286 TRP A CA 1
ATOM 2272 C C . TRP A 1 286 ? -8.884 -15.975 2.545 1.00 95.44 286 TRP A C 1
ATOM 2274 O O . TRP A 1 286 ? -8.823 -15.476 3.662 1.00 95.44 286 TRP A O 1
ATOM 2284 N N . GLY A 1 287 ? -10.009 -15.905 1.829 1.00 95.38 287 GLY A N 1
ATOM 2285 C CA . GLY A 1 287 ? -11.230 -15.252 2.315 1.00 95.38 287 GLY A CA 1
ATOM 2286 C C . GLY A 1 287 ? -11.170 -13.720 2.320 1.00 95.38 287 GLY A C 1
ATOM 2287 O O . GLY A 1 287 ? -12.006 -13.074 2.951 1.00 95.38 287 GLY A O 1
ATOM 2288 N N . LEU A 1 288 ? -10.202 -13.118 1.622 1.00 96.94 288 LEU A N 1
ATOM 2289 C CA . LEU A 1 288 ? -10.115 -11.670 1.461 1.00 96.94 288 LEU A CA 1
ATOM 2290 C C . LEU A 1 288 ? -10.895 -11.227 0.222 1.00 96.94 288 LEU A C 1
ATOM 2292 O O . LEU A 1 288 ? -10.797 -11.828 -0.849 1.00 96.94 288 LEU A O 1
ATOM 2296 N N . ARG A 1 289 ? -11.643 -10.133 0.354 1.00 96.62 289 ARG A N 1
ATOM 2297 C CA . ARG A 1 289 ? -12.383 -9.509 -0.744 1.00 96.62 289 ARG A CA 1
ATOM 2298 C C . ARG A 1 289 ? -11.580 -8.361 -1.328 1.00 96.62 289 ARG A C 1
ATOM 2300 O O . ARG A 1 289 ? -11.043 -7.541 -0.593 1.00 96.62 289 ARG A O 1
ATOM 2307 N N . TYR A 1 290 ? -11.515 -8.289 -2.648 1.00 97.44 290 TYR A N 1
ATOM 2308 C CA . TYR A 1 290 ? -10.981 -7.117 -3.332 1.00 97.44 290 TYR A CA 1
ATOM 2309 C C . TYR A 1 290 ? -11.889 -5.906 -3.104 1.00 97.44 290 TYR A C 1
ATOM 2311 O O . TYR A 1 290 ? -13.104 -6.026 -3.257 1.00 97.44 290 TYR A O 1
ATOM 2319 N N . VAL A 1 291 ? -11.294 -4.771 -2.733 1.00 94.56 291 VAL A N 1
ATOM 2320 C CA . VAL A 1 291 ? -12.013 -3.509 -2.506 1.00 94.56 291 VAL A CA 1
ATOM 2321 C C . VAL A 1 291 ? -11.549 -2.459 -3.503 1.00 94.56 291 VAL A C 1
ATOM 2323 O O . VAL A 1 291 ? -12.361 -1.929 -4.252 1.00 94.56 291 VAL A O 1
ATOM 2326 N N . GLU A 1 292 ? -10.245 -2.189 -3.542 1.00 94.81 292 GLU A N 1
ATOM 2327 C CA . GLU A 1 292 ? -9.691 -1.052 -4.277 1.00 94.81 292 GLU A CA 1
ATOM 2328 C C . GLU A 1 292 ? -8.236 -1.315 -4.690 1.00 94.81 292 GLU A C 1
ATOM 2330 O O . GLU A 1 292 ? -7.640 -2.344 -4.348 1.00 94.81 292 GLU A O 1
ATOM 2335 N N . ASN A 1 293 ? -7.643 -0.399 -5.453 1.00 95.56 293 ASN A N 1
ATOM 2336 C CA . ASN A 1 293 ? -6.245 -0.472 -5.833 1.00 95.56 293 ASN A CA 1
ATOM 2337 C C . ASN A 1 293 ? -5.615 0.914 -5.999 1.00 95.56 293 ASN A C 1
ATOM 2339 O O . ASN A 1 293 ? -6.236 1.816 -6.545 1.00 95.56 293 ASN A O 1
ATOM 2343 N N . ILE A 1 294 ? -4.323 1.028 -5.691 1.00 95.56 294 ILE A N 1
ATOM 2344 C CA . ILE A 1 294 ? -3.513 2.203 -6.039 1.00 95.56 294 ILE A CA 1
ATOM 2345 C C . ILE A 1 294 ? -2.558 1.832 -7.178 1.00 95.56 294 ILE A C 1
ATOM 2347 O O . ILE A 1 294 ? -1.870 0.812 -7.134 1.00 95.56 294 ILE A O 1
ATOM 2351 N N . CYS A 1 295 ? -2.516 2.640 -8.232 1.00 95.06 295 CYS A N 1
ATOM 2352 C CA . CYS A 1 295 ? -1.622 2.481 -9.373 1.00 95.06 295 CYS A CA 1
ATOM 2353 C C . CYS A 1 295 ? -0.411 3.404 -9.247 1.00 95.06 295 CYS A C 1
ATOM 2355 O O . CYS A 1 295 ? -0.536 4.622 -9.320 1.00 95.06 295 CYS A O 1
ATOM 2357 N N . TRP A 1 296 ? 0.778 2.817 -9.166 1.00 94.69 296 TRP A N 1
ATOM 2358 C CA . TRP A 1 296 ? 2.035 3.545 -9.265 1.00 94.69 296 TRP A CA 1
ATOM 2359 C C . TRP A 1 296 ? 2.559 3.487 -10.697 1.00 94.69 296 TRP A C 1
ATOM 2361 O O . TRP A 1 296 ? 3.065 2.454 -11.146 1.00 94.69 296 TRP A O 1
ATOM 2371 N N . VAL A 1 297 ? 2.374 4.585 -11.427 1.00 92.81 297 VAL A N 1
ATOM 2372 C CA . VAL A 1 297 ? 2.811 4.770 -12.811 1.00 92.81 297 VAL A CA 1
ATOM 2373 C C . VAL A 1 297 ? 4.214 5.352 -12.815 1.00 92.81 297 VAL A C 1
ATOM 2375 O O . VAL A 1 297 ? 4.484 6.372 -12.186 1.00 92.81 297 VAL A O 1
ATOM 2378 N N . LYS A 1 298 ? 5.106 4.697 -13.550 1.00 89.94 298 LYS A N 1
ATOM 2379 C CA . LYS A 1 298 ? 6.509 5.081 -13.634 1.00 89.94 298 LYS A CA 1
ATOM 2380 C C . LYS A 1 298 ? 6.745 5.964 -14.852 1.00 89.94 298 LYS A C 1
ATOM 2382 O O . LYS A 1 298 ? 6.290 5.640 -15.951 1.00 89.94 298 LYS A O 1
ATOM 2387 N N . LEU A 1 299 ? 7.484 7.046 -14.662 1.00 90.00 299 LEU A N 1
ATOM 238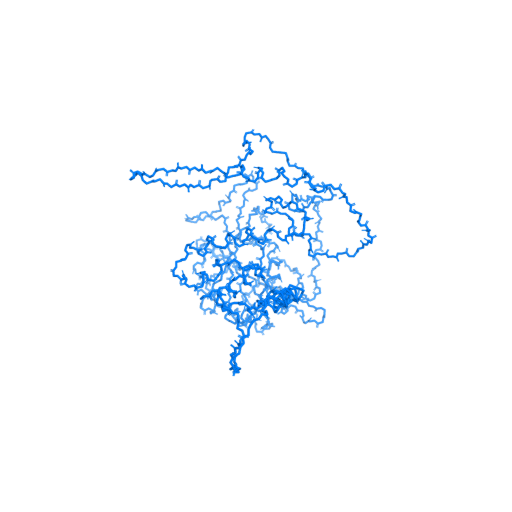8 C CA . LEU A 1 299 ? 7.920 7.967 -15.705 1.00 90.00 299 LEU A CA 1
ATOM 2389 C C . LEU A 1 299 ? 9.417 7.801 -15.975 1.00 90.00 299 LEU A C 1
ATOM 2391 O O . LEU A 1 299 ? 10.212 7.607 -15.053 1.00 90.00 299 LEU A O 1
ATOM 2395 N N . ASP A 1 300 ? 9.804 7.898 -17.244 1.00 85.38 300 ASP A N 1
ATOM 2396 C CA . ASP A 1 300 ? 11.204 8.057 -17.630 1.00 85.38 300 ASP A CA 1
ATOM 2397 C C . ASP A 1 300 ? 11.681 9.470 -17.262 1.00 85.38 300 ASP A C 1
ATOM 2399 O O . ASP A 1 300 ? 11.067 10.472 -17.642 1.00 85.38 300 ASP A O 1
ATOM 2403 N N . ALA A 1 301 ? 12.792 9.547 -16.528 1.00 76.44 301 ALA A N 1
ATOM 2404 C CA . ALA A 1 301 ? 13.377 10.797 -16.055 1.00 76.44 301 ALA A CA 1
ATOM 2405 C C . ALA A 1 301 ? 13.857 11.699 -17.203 1.00 76.44 301 ALA A C 1
ATOM 2407 O O . ALA A 1 301 ? 13.854 12.919 -17.066 1.00 76.44 301 ALA A O 1
ATOM 2408 N N . ALA A 1 302 ? 14.250 11.120 -18.342 1.00 75.12 302 ALA A N 1
ATOM 2409 C CA . ALA A 1 302 ? 14.791 11.894 -19.456 1.00 75.12 302 ALA A CA 1
ATOM 2410 C C . ALA A 1 302 ? 13.708 12.614 -20.279 1.00 75.12 302 ALA A C 1
ATOM 2412 O O . ALA A 1 302 ? 13.946 13.711 -20.784 1.00 75.12 302 ALA A O 1
ATOM 2413 N N . HIS A 1 303 ? 12.519 12.019 -20.411 1.00 69.44 303 HIS A N 1
ATOM 2414 C CA . HIS A 1 303 ? 11.521 12.461 -21.394 1.00 69.44 303 HIS A CA 1
ATOM 2415 C C . HIS A 1 303 ? 10.133 12.738 -20.809 1.00 69.44 303 HIS A C 1
ATOM 2417 O O . HIS A 1 303 ? 9.245 13.131 -21.561 1.00 69.44 303 HIS A O 1
ATOM 2423 N N . HIS A 1 304 ? 9.922 12.537 -19.500 1.00 77.06 304 HIS A N 1
ATOM 2424 C CA . HIS A 1 304 ? 8.599 12.628 -18.857 1.00 77.06 304 HIS A CA 1
ATOM 2425 C C . HIS A 1 304 ? 7.539 11.742 -19.535 1.00 77.06 304 HIS A C 1
ATOM 2427 O O . HIS A 1 304 ? 6.336 11.988 -19.448 1.00 77.06 304 HIS A O 1
ATOM 2433 N N . THR A 1 305 ? 7.984 10.702 -20.236 1.00 85.44 305 THR A N 1
ATOM 2434 C CA . THR A 1 305 ? 7.122 9.728 -20.893 1.00 85.44 305 THR A CA 1
ATOM 2435 C C . THR A 1 305 ? 6.855 8.567 -19.952 1.00 85.44 305 THR A C 1
ATOM 2437 O O . THR A 1 305 ? 7.617 8.296 -19.022 1.00 85.44 305 THR A O 1
ATOM 2440 N N . ILE A 1 306 ? 5.754 7.860 -20.192 1.00 87.38 306 ILE A N 1
ATOM 2441 C CA . ILE A 1 306 ? 5.439 6.644 -19.446 1.00 87.38 306 ILE A CA 1
ATOM 2442 C C . ILE A 1 306 ? 6.551 5.622 -19.690 1.00 87.38 306 ILE A C 1
ATOM 2444 O O . ILE A 1 306 ? 6.871 5.300 -20.836 1.00 87.38 306 ILE A O 1
ATOM 2448 N N . HIS A 1 307 ? 7.118 5.099 -18.606 1.00 84.69 307 HIS A N 1
ATOM 2449 C CA . HIS A 1 307 ? 8.165 4.094 -18.665 1.00 84.69 307 HIS A CA 1
ATOM 2450 C C . HIS A 1 307 ? 7.655 2.835 -19.380 1.00 84.69 307 HIS A C 1
ATOM 2452 O O . HIS A 1 307 ? 6.575 2.328 -19.083 1.00 84.69 307 HIS A O 1
ATOM 2458 N N . GLY A 1 308 ? 8.435 2.325 -20.330 1.00 82.06 308 GLY A N 1
ATOM 2459 C CA . GLY A 1 308 ? 8.139 1.095 -21.061 1.00 82.06 308 GLY A CA 1
ATOM 2460 C C . GLY A 1 308 ? 9.074 -0.027 -20.636 1.00 82.06 308 GLY A C 1
ATOM 2461 O O . GLY A 1 308 ? 10.006 -0.347 -21.370 1.00 82.06 308 GLY A O 1
ATOM 2462 N N . GLY A 1 309 ? 8.850 -0.609 -19.457 1.00 75.81 309 GLY A N 1
ATOM 2463 C CA . GLY A 1 309 ? 9.660 -1.719 -18.959 1.00 75.81 309 GLY A CA 1
ATOM 2464 C C . GLY A 1 309 ? 9.568 -2.954 -19.859 1.00 75.81 309 GLY A C 1
ATOM 2465 O O . GLY A 1 309 ? 8.549 -3.188 -20.518 1.00 75.81 309 GLY A O 1
ATOM 2466 N N . LEU A 1 310 ? 10.637 -3.752 -19.885 1.00 71.38 310 LEU A N 1
ATOM 2467 C CA . LEU A 1 310 ? 10.703 -4.975 -20.684 1.00 71.38 310 LEU A CA 1
ATOM 2468 C C . LEU A 1 310 ? 9.723 -6.021 -20.143 1.00 71.38 310 LEU A C 1
ATOM 2470 O O . LEU A 1 310 ? 9.762 -6.376 -18.971 1.00 71.38 310 LEU A O 1
ATOM 2474 N N . SER A 1 311 ? 8.876 -6.548 -21.021 1.00 71.50 311 SER A N 1
ATOM 2475 C CA . SER A 1 311 ? 7.981 -7.667 -20.735 1.00 71.50 311 SER A CA 1
ATOM 2476 C C . SER A 1 311 ? 7.788 -8.495 -21.996 1.00 71.50 311 SER A C 1
ATOM 2478 O O . SER A 1 311 ? 7.960 -8.003 -23.111 1.00 71.50 311 SER A O 1
ATOM 2480 N N . THR A 1 312 ? 7.423 -9.761 -21.823 1.00 68.88 312 THR A N 1
ATOM 2481 C CA . THR A 1 312 ? 7.207 -10.713 -22.918 1.00 68.88 312 THR A CA 1
ATOM 2482 C C . THR A 1 312 ? 6.010 -10.359 -23.799 1.00 68.88 312 THR A C 1
ATOM 2484 O O . THR A 1 312 ? 5.985 -10.753 -24.961 1.00 68.88 312 THR A O 1
ATOM 2487 N N . THR A 1 313 ? 5.017 -9.635 -23.269 1.00 69.06 313 THR A N 1
ATOM 2488 C CA . THR A 1 313 ? 3.740 -9.388 -23.966 1.00 69.06 313 THR A CA 1
ATOM 2489 C C . THR A 1 313 ? 3.330 -7.917 -24.006 1.00 69.06 313 THR A C 1
ATOM 2491 O O . THR A 1 313 ? 3.000 -7.410 -25.075 1.00 69.06 313 THR A O 1
ATOM 2494 N N . ILE A 1 314 ? 3.334 -7.213 -22.869 1.00 73.06 314 ILE A N 1
ATOM 2495 C CA . ILE A 1 314 ? 2.915 -5.806 -22.763 1.00 73.06 314 ILE A CA 1
ATOM 2496 C C . ILE A 1 314 ? 3.887 -5.075 -21.845 1.00 73.06 314 ILE A C 1
ATOM 2498 O O . ILE A 1 314 ? 4.109 -5.527 -20.726 1.00 73.06 314 ILE A O 1
ATOM 2502 N N . GLY A 1 315 ? 4.402 -3.927 -22.292 1.00 76.88 315 GLY A N 1
ATOM 2503 C CA . GLY A 1 315 ? 5.370 -3.134 -21.534 1.00 76.88 315 GLY A CA 1
ATOM 2504 C C . GLY A 1 315 ? 4.931 -2.825 -20.097 1.00 76.88 315 GLY A C 1
ATOM 2505 O O . GLY A 1 315 ? 3.770 -2.489 -19.830 1.00 76.88 315 GLY A O 1
ATOM 2506 N N . GLU A 1 316 ? 5.880 -2.934 -19.170 1.00 82.19 316 GLU A N 1
ATOM 2507 C CA . GLU A 1 316 ? 5.666 -2.657 -17.752 1.00 82.19 316 GLU A CA 1
ATOM 2508 C C . GLU A 1 316 ? 5.801 -1.164 -17.468 1.00 82.19 316 GLU A C 1
ATOM 2510 O O . GLU A 1 316 ? 6.897 -0.630 -17.326 1.00 82.19 316 GLU A O 1
ATOM 2515 N N . SER A 1 317 ? 4.660 -0.488 -17.380 1.00 86.62 317 SER A N 1
ATOM 2516 C CA . SER A 1 317 ? 4.597 0.951 -17.108 1.00 86.62 317 SER A CA 1
ATOM 2517 C C . SER A 1 317 ? 4.148 1.320 -15.705 1.00 86.62 317 SER A C 1
ATOM 2519 O O . SER A 1 317 ? 4.275 2.469 -15.283 1.00 86.62 317 SER A O 1
ATOM 2521 N N . LYS A 1 318 ? 3.589 0.358 -14.975 1.00 90.62 318 LYS A N 1
ATOM 2522 C CA . LYS A 1 318 ? 3.054 0.585 -13.640 1.00 90.62 318 LYS A CA 1
ATOM 2523 C C . LYS A 1 318 ? 3.065 -0.673 -12.800 1.00 90.62 318 LYS A C 1
ATOM 2525 O O . LYS A 1 318 ? 3.065 -1.788 -13.324 1.00 90.62 318 LYS A O 1
ATOM 2530 N N . MET A 1 319 ? 2.973 -0.463 -11.500 1.00 92.38 319 MET A N 1
ATOM 2531 C CA . MET A 1 319 ? 2.721 -1.501 -10.515 1.00 92.38 319 MET A CA 1
ATOM 2532 C C . MET A 1 319 ? 1.462 -1.153 -9.727 1.00 92.38 319 MET A C 1
ATOM 2534 O O . MET A 1 319 ? 1.121 0.022 -9.586 1.00 92.38 319 MET A O 1
ATOM 2538 N N . THR A 1 320 ? 0.751 -2.165 -9.242 1.00 95.69 320 THR A N 1
ATOM 2539 C CA . THR A 1 320 ? -0.542 -1.972 -8.585 1.00 95.69 320 THR A CA 1
ATOM 2540 C C . THR A 1 320 ? -0.464 -2.463 -7.148 1.00 95.69 320 THR A C 1
ATOM 2542 O O . THR A 1 320 ? -0.085 -3.607 -6.909 1.00 95.69 320 THR A O 1
ATOM 2545 N N . LEU A 1 321 ? -0.813 -1.605 -6.195 1.00 97.50 321 LEU A N 1
ATOM 2546 C CA . LEU A 1 321 ? -1.053 -1.981 -4.810 1.00 97.50 321 LEU A CA 1
ATOM 2547 C C . LEU A 1 321 ? -2.510 -2.421 -4.712 1.00 97.50 321 LEU A C 1
ATOM 2549 O O . LEU A 1 321 ? -3.409 -1.595 -4.853 1.00 97.50 321 LEU A O 1
ATOM 2553 N N . LEU A 1 322 ? -2.745 -3.716 -4.531 1.00 97.81 322 LEU A N 1
ATOM 2554 C CA . LEU A 1 322 ? -4.091 -4.245 -4.336 1.00 97.81 322 LEU A CA 1
ATOM 2555 C C . LEU A 1 322 ? -4.500 -4.041 -2.878 1.00 97.81 322 LEU A C 1
ATOM 2557 O O . LEU A 1 322 ? -3.726 -4.374 -1.981 1.00 97.81 322 LEU A O 1
ATOM 2561 N N . ILE A 1 323 ? -5.712 -3.531 -2.664 1.00 97.25 323 ILE A N 1
ATOM 2562 C CA . ILE A 1 323 ? -6.321 -3.329 -1.351 1.00 97.25 323 ILE A CA 1
ATOM 2563 C C . ILE A 1 323 ? -7.410 -4.384 -1.180 1.00 97.25 323 ILE A C 1
ATOM 2565 O O . ILE A 1 323 ? -8.426 -4.408 -1.883 1.00 97.25 323 ILE A O 1
ATOM 2569 N N . LEU A 1 324 ? -7.163 -5.298 -0.252 1.00 97.69 324 LEU A N 1
ATOM 2570 C CA . LEU A 1 324 ? -8.009 -6.448 0.027 1.00 97.69 324 LEU A CA 1
ATOM 2571 C C . LEU A 1 324 ? -8.500 -6.356 1.467 1.00 97.69 324 LEU A C 1
ATOM 2573 O O . LEU A 1 324 ? -7.721 -6.033 2.357 1.00 97.69 324 LEU A O 1
ATOM 2577 N N . ARG A 1 325 ? -9.768 -6.667 1.709 1.00 96.62 325 ARG A N 1
ATOM 2578 C CA . ARG A 1 325 ? -10.406 -6.557 3.021 1.00 96.62 325 ARG A CA 1
ATOM 2579 C C . ARG A 1 325 ? -10.911 -7.910 3.500 1.00 96.62 325 ARG A C 1
ATOM 2581 O O . ARG A 1 325 ? -11.580 -8.633 2.757 1.00 96.62 325 ARG A O 1
ATOM 2588 N N . LYS A 1 326 ? -10.625 -8.232 4.757 1.00 96.31 326 LYS A N 1
ATOM 2589 C CA . LYS A 1 326 ? -11.199 -9.382 5.458 1.00 96.31 326 LYS A CA 1
ATOM 2590 C C . LYS A 1 326 ? -12.624 -9.064 5.893 1.00 96.31 326 LYS A C 1
ATOM 2592 O O . LYS A 1 326 ? -12.946 -7.925 6.221 1.00 96.31 326 LYS A O 1
ATOM 2597 N N . GLU A 1 327 ? -13.500 -10.059 5.895 1.00 94.62 327 GLU A N 1
ATOM 2598 C CA . GLU A 1 327 ? -14.845 -9.868 6.432 1.00 94.62 327 GLU A CA 1
ATOM 2599 C C . GLU A 1 327 ? -14.812 -9.452 7.912 1.00 94.62 327 GLU A C 1
ATOM 2601 O O . GLU A 1 327 ? -13.977 -9.919 8.689 1.00 94.62 327 GLU A O 1
ATOM 2606 N N . GLY A 1 328 ? -15.694 -8.523 8.276 1.00 93.38 328 GLY A N 1
ATOM 2607 C CA . GLY A 1 328 ? -15.792 -7.954 9.613 1.00 93.38 328 GLY A CA 1
ATOM 2608 C C . GLY A 1 328 ? -15.960 -6.440 9.592 1.00 93.38 328 GLY A C 1
ATOM 2609 O O . GLY A 1 328 ? -15.893 -5.791 8.540 1.00 93.38 328 GLY A O 1
ATOM 2610 N N . ASP A 1 329 ? -16.188 -5.900 10.780 1.00 90.06 329 ASP A N 1
ATOM 2611 C CA . ASP A 1 329 ? -16.388 -4.477 11.000 1.00 90.06 329 ASP A CA 1
ATOM 2612 C C . ASP A 1 329 ? -15.120 -3.840 11.571 1.00 90.06 329 ASP A C 1
ATOM 2614 O O . ASP A 1 329 ? -14.450 -4.428 12.420 1.00 90.06 329 ASP A O 1
ATOM 2618 N N . LEU A 1 330 ? -14.772 -2.666 11.056 1.00 91.75 330 LEU A N 1
ATOM 2619 C CA . LEU A 1 330 ? -13.600 -1.905 11.467 1.00 91.75 330 LEU A CA 1
ATOM 2620 C C . LEU A 1 330 ? -13.877 -0.426 11.209 1.00 91.75 330 LEU A C 1
ATOM 2622 O O . LEU A 1 330 ? -14.415 -0.078 10.159 1.00 91.75 330 LEU A O 1
ATOM 2626 N N . GLU A 1 331 ? -13.499 0.439 12.147 1.00 89.25 331 GLU A N 1
ATOM 2627 C CA . GLU A 1 331 ? -13.636 1.884 11.977 1.00 89.25 331 GLU A CA 1
ATOM 2628 C C . GLU A 1 331 ? -12.678 2.374 10.885 1.00 89.25 331 GLU A C 1
ATOM 2630 O O . GLU A 1 331 ? -11.456 2.263 11.013 1.00 89.25 331 GLU A O 1
ATOM 2635 N N . LEU A 1 332 ? -13.240 2.928 9.810 1.00 91.81 332 LEU A N 1
ATOM 2636 C CA . LEU A 1 332 ? -12.489 3.477 8.684 1.00 91.81 332 LEU A CA 1
ATOM 2637 C C . LEU A 1 332 ? -12.702 4.979 8.611 1.00 91.81 332 LEU A C 1
ATOM 2639 O O . LEU A 1 332 ? -13.820 5.470 8.772 1.00 91.81 332 LEU A O 1
ATOM 2643 N N . ARG A 1 333 ? -11.641 5.712 8.286 1.00 89.62 333 ARG A N 1
ATOM 2644 C CA . ARG A 1 333 ? -11.769 7.110 7.870 1.00 89.62 333 ARG A CA 1
ATOM 2645 C C . ARG A 1 333 ? -11.843 7.204 6.358 1.00 89.62 333 ARG A C 1
ATOM 2647 O O . ARG A 1 333 ? -11.184 6.454 5.645 1.00 89.62 333 ARG A O 1
ATOM 2654 N N . HIS A 1 334 ? -12.609 8.177 5.876 1.00 80.25 334 HIS A N 1
ATOM 2655 C CA . HIS A 1 334 ? -12.596 8.534 4.464 1.00 80.25 334 HIS A CA 1
ATOM 2656 C C . HIS A 1 334 ? -11.202 9.003 4.062 1.00 80.25 334 HIS A C 1
ATOM 2658 O O . HIS A 1 334 ? -10.583 9.815 4.756 1.00 80.25 334 HIS A O 1
ATOM 2664 N N . GLN A 1 335 ? -10.735 8.511 2.921 1.00 77.62 335 GLN A N 1
ATOM 2665 C CA . GLN A 1 335 ? -9.424 8.841 2.407 1.00 77.62 335 GLN A CA 1
ATOM 2666 C C . GLN A 1 335 ? -9.541 9.758 1.188 1.00 77.62 335 GLN A C 1
ATOM 2668 O O . GLN A 1 335 ? -10.272 9.467 0.250 1.00 77.62 335 GLN A O 1
ATOM 2673 N N . ARG A 1 336 ? -8.797 10.872 1.202 1.00 77.56 336 ARG A N 1
ATOM 2674 C CA . ARG A 1 336 ? -8.677 11.825 0.080 1.00 77.56 336 ARG A CA 1
ATOM 2675 C C . ARG A 1 336 ? -7.302 11.723 -0.590 1.00 77.56 336 ARG A C 1
ATOM 2677 O O . ARG A 1 336 ? -6.645 12.733 -0.833 1.00 77.56 336 ARG A O 1
ATOM 2684 N N . SER A 1 337 ? -6.804 10.504 -0.793 1.00 81.19 337 SER A N 1
ATOM 2685 C CA . SER A 1 337 ? -5.548 10.273 -1.518 1.00 81.19 337 SER A CA 1
ATOM 2686 C C . SER A 1 337 ? -5.823 9.860 -2.955 1.00 81.19 337 SER A C 1
ATOM 2688 O O . SER A 1 337 ? -6.831 9.209 -3.199 1.00 81.19 337 SER A O 1
ATOM 2690 N N . PRO A 1 338 ? -4.928 10.193 -3.896 1.00 84.56 338 PRO A N 1
ATOM 2691 C CA . PRO A 1 338 ? -5.097 9.784 -5.279 1.00 84.56 338 PRO A CA 1
ATOM 2692 C C . PRO A 1 338 ? -4.908 8.271 -5.444 1.00 84.56 338 PRO A C 1
ATOM 2694 O O . PRO A 1 338 ? -3.965 7.692 -4.898 1.00 84.56 338 PRO A O 1
ATOM 2697 N N . ASP A 1 339 ? -5.734 7.664 -6.294 1.00 89.19 339 ASP A N 1
ATOM 2698 C CA . ASP A 1 339 ? -5.613 6.247 -6.672 1.00 89.19 339 ASP A CA 1
ATOM 2699 C C . ASP A 1 339 ? -4.509 6.007 -7.701 1.00 89.19 339 ASP A C 1
ATOM 2701 O O . ASP A 1 339 ? -4.077 4.877 -7.925 1.00 89.19 339 ASP A O 1
ATOM 2705 N N . VAL A 1 340 ? -4.039 7.066 -8.360 1.00 92.62 340 VAL A N 1
ATOM 2706 C CA . VAL A 1 340 ? -2.975 7.005 -9.359 1.00 92.62 340 VAL A CA 1
ATOM 2707 C C . VAL A 1 340 ? -1.867 7.961 -8.961 1.00 92.62 340 VAL A C 1
ATOM 2709 O O . VAL A 1 340 ? -2.088 9.159 -8.804 1.00 92.62 340 VAL A O 1
ATOM 2712 N N . VAL A 1 341 ? -0.654 7.432 -8.845 1.00 91.19 341 VAL A N 1
ATOM 2713 C CA . VAL A 1 341 ? 0.541 8.220 -8.557 1.00 91.19 341 VAL A CA 1
ATOM 2714 C C . VAL A 1 341 ? 1.545 8.056 -9.673 1.00 91.19 341 VAL A C 1
ATOM 2716 O O . VAL A 1 341 ? 1.952 6.941 -9.998 1.00 91.19 341 VAL A O 1
ATOM 2719 N N . PHE A 1 342 ? 1.945 9.189 -10.238 1.00 90.31 342 PHE A N 1
ATOM 2720 C CA . PHE A 1 342 ? 3.041 9.285 -11.184 1.00 90.31 342 PHE A CA 1
ATOM 2721 C C . PHE A 1 342 ? 4.320 9.595 -10.421 1.00 90.31 342 PHE A C 1
ATOM 2723 O O . PHE A 1 342 ? 4.362 10.548 -9.644 1.00 90.31 342 PHE A O 1
ATOM 2730 N N . ASP A 1 343 ? 5.350 8.794 -10.651 1.00 88.69 343 ASP A N 1
ATOM 2731 C CA . ASP A 1 343 ? 6.674 9.030 -10.089 1.00 88.69 343 ASP A CA 1
ATOM 2732 C C . ASP A 1 343 ? 7.754 8.620 -11.084 1.00 88.69 343 ASP A C 1
ATOM 2734 O O . ASP A 1 343 ? 7.516 7.821 -11.994 1.00 88.69 343 ASP A O 1
ATOM 2738 N N . PHE A 1 344 ? 8.953 9.149 -10.905 1.00 87.38 344 PHE A N 1
ATOM 2739 C CA . PHE A 1 344 ? 10.081 8.817 -11.757 1.00 87.38 344 PHE A CA 1
ATOM 2740 C C . PHE A 1 344 ? 10.703 7.483 -11.359 1.00 87.38 344 PHE A C 1
ATOM 2742 O O . PHE A 1 344 ? 10.727 7.091 -10.191 1.00 87.38 344 PHE A O 1
ATOM 2749 N N . VAL A 1 345 ? 11.239 6.766 -12.347 1.00 84.50 345 VAL A N 1
ATOM 2750 C CA . VAL A 1 345 ? 12.042 5.574 -12.071 1.00 84.50 345 VAL A CA 1
ATOM 2751 C C . VAL A 1 345 ? 13.315 5.989 -11.338 1.00 84.50 345 VAL A C 1
ATOM 2753 O O . VAL A 1 345 ? 14.182 6.649 -11.909 1.00 84.50 345 VAL A O 1
ATOM 2756 N N . VAL A 1 346 ? 13.443 5.556 -10.086 1.00 84.12 346 VAL A N 1
ATOM 2757 C CA . VAL A 1 346 ? 14.680 5.688 -9.315 1.00 84.12 346 VAL A CA 1
ATOM 2758 C C . VAL A 1 346 ? 15.628 4.546 -9.708 1.00 84.12 346 VAL A C 1
ATOM 2760 O O . VAL A 1 346 ? 15.231 3.378 -9.630 1.00 84.12 346 VAL A O 1
ATOM 2763 N N . PRO A 1 347 ? 16.868 4.836 -10.149 1.00 82.50 347 PRO A N 1
ATOM 2764 C CA . PRO A 1 347 ? 17.857 3.803 -10.428 1.00 82.50 347 PRO A CA 1
ATOM 2765 C C . PRO A 1 347 ? 18.130 2.949 -9.188 1.00 82.50 347 PRO A C 1
ATOM 2767 O O . PRO A 1 347 ? 18.333 3.473 -8.095 1.00 82.50 347 PRO A O 1
ATOM 2770 N N . ARG A 1 348 ? 18.164 1.626 -9.363 1.00 83.75 348 ARG A N 1
ATOM 2771 C CA . ARG A 1 348 ? 18.454 0.694 -8.267 1.00 83.75 348 ARG A CA 1
ATOM 2772 C C . ARG A 1 348 ? 19.908 0.805 -7.827 1.00 83.75 348 ARG A C 1
ATOM 2774 O O . ARG A 1 348 ? 20.812 0.851 -8.663 1.00 83.75 348 ARG A O 1
ATOM 2781 N N . LEU A 1 349 ? 20.126 0.766 -6.518 1.00 85.06 349 LEU A N 1
ATOM 2782 C CA . LEU A 1 349 ? 21.458 0.655 -5.938 1.00 85.06 349 LEU A CA 1
ATOM 2783 C C . LEU A 1 349 ? 22.034 -0.761 -6.152 1.00 85.06 349 LEU A C 1
ATOM 2785 O O . LEU A 1 349 ? 21.279 -1.727 -6.310 1.00 85.06 349 LEU A O 1
ATOM 2789 N N . PRO A 1 350 ? 23.370 -0.931 -6.148 1.00 79.56 350 PRO A N 1
ATOM 2790 C CA . PRO A 1 350 ? 23.986 -2.254 -6.222 1.00 79.56 350 PRO A CA 1
ATOM 2791 C C . PRO A 1 350 ? 23.463 -3.190 -5.120 1.00 79.56 350 PRO A C 1
ATOM 2793 O O . PRO A 1 350 ? 23.480 -2.839 -3.945 1.00 79.56 350 PRO A O 1
ATOM 2796 N N . GLY A 1 351 ? 22.997 -4.384 -5.499 1.00 76.62 351 GLY A N 1
ATOM 2797 C CA . GLY A 1 351 ? 22.417 -5.370 -4.572 1.00 76.62 351 GLY A CA 1
ATOM 2798 C C . GLY A 1 351 ? 20.910 -5.216 -4.319 1.00 76.62 351 GLY A C 1
ATOM 2799 O O . GLY A 1 351 ? 20.296 -6.111 -3.744 1.00 76.62 351 GLY A O 1
ATOM 2800 N N . GLN A 1 352 ? 20.284 -4.138 -4.798 1.00 80.31 352 GLN A N 1
ATOM 2801 C CA . GLN A 1 352 ? 18.850 -3.913 -4.647 1.00 80.31 352 GLN A CA 1
ATOM 2802 C C . GLN A 1 352 ? 18.043 -4.731 -5.669 1.00 80.31 352 GLN A C 1
ATOM 2804 O O . GLN A 1 352 ? 18.137 -4.543 -6.883 1.00 80.31 352 GLN A O 1
ATOM 2809 N N . VAL A 1 353 ? 17.196 -5.632 -5.167 1.00 78.06 353 VAL A N 1
ATOM 2810 C CA . VAL A 1 353 ? 16.395 -6.553 -5.999 1.00 78.06 353 VAL A CA 1
ATOM 2811 C C . VAL A 1 353 ? 15.054 -5.934 -6.431 1.00 78.06 353 VAL A C 1
ATOM 2813 O O . VAL A 1 353 ? 14.477 -6.340 -7.443 1.00 78.06 353 VAL A O 1
ATOM 2816 N N . ARG A 1 354 ? 14.553 -4.937 -5.690 1.00 85.00 354 ARG A N 1
ATOM 2817 C CA . ARG A 1 354 ? 13.216 -4.339 -5.849 1.00 85.00 354 ARG A CA 1
ATOM 2818 C C . ARG A 1 354 ? 13.277 -2.816 -5.858 1.00 85.00 354 ARG A C 1
ATOM 2820 O O . ARG A 1 354 ? 14.129 -2.237 -5.201 1.00 85.00 354 ARG A O 1
ATOM 2827 N N . ASP A 1 355 ? 12.345 -2.177 -6.557 1.00 87.06 355 ASP A N 1
ATOM 2828 C CA . ASP A 1 355 ? 12.231 -0.711 -6.543 1.00 87.06 355 ASP A CA 1
ATOM 2829 C C . ASP A 1 355 ? 11.696 -0.216 -5.195 1.00 87.06 355 ASP A C 1
ATOM 2831 O O . ASP A 1 355 ? 10.768 -0.832 -4.659 1.00 87.06 355 ASP A O 1
ATOM 2835 N N . GLU A 1 356 ? 12.212 0.911 -4.698 1.00 88.12 356 GLU A N 1
ATOM 2836 C CA . GLU A 1 356 ? 11.639 1.585 -3.527 1.00 88.12 356 GLU A CA 1
ATOM 2837 C C . GLU A 1 356 ? 10.226 2.070 -3.845 1.00 88.12 356 GLU A C 1
ATOM 2839 O O . GLU A 1 356 ? 9.977 2.629 -4.914 1.00 88.12 356 GLU A O 1
ATOM 2844 N N . LYS A 1 357 ? 9.283 1.820 -2.936 1.00 90.94 357 LYS A N 1
ATOM 2845 C CA . LYS A 1 357 ? 7.883 2.207 -3.127 1.00 90.94 357 LYS A CA 1
ATOM 2846 C C . LYS A 1 357 ? 7.631 3.615 -2.601 1.00 90.94 357 LYS A C 1
ATOM 2848 O O . LYS A 1 357 ? 8.306 4.037 -1.662 1.00 90.94 357 LYS A O 1
ATOM 2853 N N . PRO A 1 358 ? 6.613 4.313 -3.128 1.00 90.06 358 PRO A N 1
ATOM 2854 C CA . PRO A 1 358 ? 6.267 5.641 -2.645 1.00 90.06 358 PRO A CA 1
ATOM 2855 C C . PRO A 1 358 ? 5.952 5.659 -1.140 1.00 90.06 358 PRO A C 1
ATOM 2857 O O . PRO A 1 358 ? 5.014 5.014 -0.671 1.00 90.06 358 PRO A O 1
ATOM 2860 N N . SER A 1 359 ? 6.702 6.454 -0.377 1.00 87.81 359 SER A N 1
ATOM 2861 C CA . SER A 1 359 ? 6.589 6.529 1.088 1.00 87.81 359 SER A CA 1
ATOM 2862 C C . SER A 1 359 ? 5.289 7.173 1.587 1.00 87.81 359 SER A C 1
ATOM 2864 O O . SER A 1 359 ? 4.919 7.015 2.751 1.00 87.81 359 SER A O 1
ATOM 2866 N N . PHE A 1 360 ? 4.545 7.877 0.727 1.00 89.00 360 PHE A N 1
ATOM 2867 C CA . PHE A 1 360 ? 3.261 8.468 1.115 1.00 89.00 360 PHE A CA 1
ATOM 2868 C C . PHE A 1 360 ? 2.214 7.400 1.478 1.00 89.00 360 PHE A C 1
ATOM 2870 O O . PHE A 1 360 ? 1.278 7.696 2.218 1.00 89.00 360 PHE A O 1
ATOM 2877 N N . LEU A 1 361 ? 2.382 6.157 1.011 1.00 92.50 361 LEU A N 1
ATOM 2878 C CA . LEU A 1 361 ? 1.432 5.068 1.245 1.00 92.50 361 LEU A CA 1
ATOM 2879 C C . LEU A 1 361 ? 1.310 4.691 2.718 1.00 92.50 361 LEU A C 1
ATOM 2881 O O . LEU A 1 361 ? 0.207 4.409 3.171 1.00 92.50 361 LEU A O 1
ATOM 2885 N N . TYR A 1 362 ? 2.392 4.775 3.496 1.00 92.44 362 TYR A N 1
ATOM 2886 C CA . TYR A 1 362 ? 2.295 4.568 4.941 1.00 92.44 362 TYR A CA 1
ATOM 2887 C C . TYR A 1 362 ? 1.360 5.599 5.582 1.00 92.44 362 TYR A C 1
ATOM 2889 O O . TYR A 1 362 ? 0.529 5.245 6.411 1.00 92.44 362 TYR A O 1
ATOM 2897 N N . LYS A 1 363 ? 1.436 6.866 5.144 1.00 91.69 363 LYS A N 1
ATOM 2898 C CA . LYS A 1 363 ? 0.533 7.923 5.615 1.00 91.69 363 LYS A CA 1
ATOM 2899 C C . LYS A 1 363 ? -0.914 7.632 5.212 1.00 91.69 363 LYS A C 1
ATOM 2901 O O . LYS A 1 363 ? -1.796 7.853 6.027 1.00 91.69 363 LYS A O 1
ATOM 2906 N N . VAL A 1 364 ? -1.146 7.121 3.999 1.00 92.62 364 VAL A N 1
ATOM 2907 C CA . VAL A 1 364 ? -2.482 6.718 3.515 1.00 92.62 364 VAL A CA 1
ATOM 2908 C C . VAL A 1 364 ? -3.080 5.605 4.374 1.00 92.62 364 VAL A C 1
ATOM 2910 O O . VAL A 1 364 ? -4.223 5.712 4.810 1.00 92.62 364 VAL A O 1
ATOM 2913 N N . ILE A 1 365 ? -2.304 4.557 4.653 1.00 94.12 365 ILE A N 1
ATOM 2914 C CA . ILE A 1 365 ? -2.750 3.417 5.466 1.00 94.12 365 ILE A CA 1
ATOM 2915 C C . ILE A 1 365 ? -3.052 3.871 6.900 1.00 94.12 365 ILE A C 1
ATOM 2917 O O . ILE A 1 365 ? -4.077 3.513 7.474 1.00 94.12 365 ILE A O 1
ATOM 2921 N N . GLU A 1 366 ? -2.195 4.715 7.468 1.00 93.12 366 GLU A N 1
ATOM 2922 C CA . GLU A 1 366 ? -2.377 5.258 8.813 1.00 93.12 366 GLU A CA 1
ATOM 2923 C C . GLU A 1 366 ? -3.570 6.201 8.938 1.00 93.12 366 GLU A C 1
ATOM 2925 O O . GLU A 1 366 ? -4.201 6.250 9.991 1.00 93.12 366 GLU A O 1
ATOM 2930 N N . THR A 1 367 ? -3.868 7.005 7.915 1.00 91.94 367 THR A N 1
ATOM 2931 C CA . THR A 1 367 ? -5.047 7.876 7.945 1.00 91.94 367 THR A CA 1
ATOM 2932 C C . THR A 1 367 ? -6.330 7.080 7.788 1.00 91.94 367 THR A C 1
ATOM 2934 O O . THR A 1 367 ? -7.286 7.393 8.493 1.00 91.94 367 THR A O 1
ATOM 2937 N N . LEU A 1 368 ? -6.328 6.038 6.950 1.00 93.44 368 LEU A N 1
ATOM 2938 C CA . LEU A 1 368 ? -7.453 5.118 6.779 1.00 93.44 368 LEU A CA 1
ATOM 2939 C C . LEU A 1 368 ? -7.799 4.384 8.085 1.00 93.44 368 LEU A C 1
ATOM 2941 O O . LEU A 1 368 ? -8.979 4.243 8.405 1.00 93.44 368 LEU A O 1
ATOM 2945 N N . LEU A 1 369 ? -6.778 3.945 8.831 1.00 93.31 369 LEU A N 1
ATOM 2946 C CA . LEU A 1 369 ? -6.903 3.100 10.024 1.00 93.31 369 LEU A CA 1
ATOM 2947 C C . LEU A 1 369 ? -6.396 3.822 11.284 1.00 93.31 369 LEU A C 1
ATOM 2949 O O . LEU A 1 369 ? -5.315 3.515 11.797 1.00 93.31 369 LEU A O 1
ATOM 2953 N N . PRO A 1 370 ? -7.161 4.791 11.820 1.00 89.12 370 PRO A N 1
ATOM 2954 C CA . PRO A 1 370 ? -6.733 5.571 12.979 1.00 89.12 370 PRO A CA 1
ATOM 2955 C C . PRO A 1 370 ? -6.562 4.714 14.240 1.00 89.12 370 PRO A C 1
ATOM 2957 O O . PRO A 1 370 ? -5.680 5.004 15.044 1.00 89.12 370 PRO A O 1
ATOM 2960 N N . GLY A 1 371 ? -7.368 3.658 14.400 1.00 87.31 371 GLY A N 1
ATOM 2961 C CA . GLY A 1 371 ? -7.353 2.792 15.580 1.00 87.31 371 GLY A CA 1
ATOM 2962 C C . GLY A 1 371 ? -6.101 1.920 15.709 1.00 87.31 371 GLY A C 1
ATOM 2963 O O . GLY A 1 371 ? -5.848 1.388 16.783 1.00 87.31 371 GLY A O 1
ATOM 2964 N N . ALA A 1 372 ? -5.316 1.771 14.640 1.00 89.62 372 ALA A N 1
ATOM 2965 C CA . ALA A 1 372 ? -4.049 1.037 14.653 1.00 89.62 372 ALA A CA 1
ATOM 2966 C C . ALA A 1 372 ? -2.832 1.926 14.955 1.00 89.62 372 ALA A C 1
ATOM 2968 O O . ALA A 1 372 ? -1.716 1.419 15.090 1.00 89.62 372 ALA A O 1
ATOM 2969 N N . LYS A 1 373 ? -3.011 3.249 15.061 1.00 88.19 373 LYS A N 1
ATOM 2970 C CA . LYS A 1 373 ? -1.913 4.153 15.415 1.00 88.19 373 LYS A CA 1
ATOM 2971 C C . LYS A 1 373 ? -1.445 3.887 16.839 1.00 88.19 373 LYS A C 1
ATOM 2973 O O . LYS A 1 373 ? -2.245 3.756 17.760 1.00 88.19 373 LYS A O 1
ATOM 2978 N N . TRP A 1 374 ? -0.130 3.863 17.016 1.00 90.88 374 TRP A N 1
ATOM 2979 C CA . TRP A 1 374 ? 0.464 3.707 18.334 1.00 90.88 374 TRP A CA 1
ATOM 2980 C C . TRP A 1 374 ? 0.260 4.958 19.191 1.00 90.88 374 TRP A C 1
ATOM 2982 O O . TRP A 1 374 ? 0.432 6.085 18.723 1.00 90.88 374 TRP A O 1
ATOM 2992 N N . THR A 1 375 ? -0.078 4.737 20.456 1.00 87.06 375 THR A N 1
ATOM 2993 C CA . THR A 1 375 ? -0.193 5.755 21.499 1.00 87.06 375 THR A CA 1
ATOM 2994 C C . THR A 1 375 ? 0.787 5.445 22.626 1.00 87.06 375 THR A C 1
ATOM 2996 O O . THR A 1 375 ? 1.165 4.291 22.843 1.00 87.06 375 THR A O 1
ATOM 2999 N N . GLU A 1 376 ? 1.222 6.473 23.354 1.00 82.81 376 GLU A N 1
ATOM 3000 C CA . GLU A 1 376 ? 2.144 6.293 24.476 1.00 82.81 376 GLU A CA 1
ATOM 3001 C C . GLU A 1 376 ? 1.517 5.381 25.546 1.00 82.81 376 GLU A C 1
ATOM 3003 O O . GLU A 1 376 ? 0.476 5.695 26.120 1.00 82.81 376 GLU A O 1
ATOM 3008 N N . GLY A 1 377 ? 2.147 4.226 25.786 1.00 77.19 377 GLY A N 1
ATOM 3009 C CA . GLY A 1 377 ? 1.669 3.191 26.712 1.00 77.19 377 GLY A CA 1
ATOM 3010 C C . GLY A 1 377 ? 1.061 1.951 26.044 1.00 77.19 377 GLY A C 1
ATOM 3011 O O . GLY A 1 377 ? 0.893 0.940 26.721 1.00 77.19 377 GLY A O 1
ATOM 3012 N N . ALA A 1 378 ? 0.783 1.987 24.737 1.00 81.25 378 ALA A N 1
ATOM 3013 C CA . ALA A 1 378 ? 0.386 0.804 23.974 1.00 81.25 378 ALA A CA 1
ATOM 3014 C C . ALA A 1 378 ? 1.596 -0.086 23.632 1.00 81.25 378 ALA A C 1
ATOM 3016 O O . ALA A 1 378 ? 2.725 0.399 23.490 1.00 81.25 378 ALA A O 1
ATOM 3017 N N . GLU A 1 379 ? 1.360 -1.390 23.460 1.00 81.06 379 GLU A N 1
ATOM 3018 C CA . GLU A 1 379 ? 2.399 -2.324 23.017 1.00 81.06 379 GLU A CA 1
ATOM 3019 C C . GLU A 1 379 ? 2.905 -1.951 21.612 1.00 81.06 379 GLU A C 1
ATOM 3021 O O . GLU A 1 379 ? 2.144 -1.581 20.713 1.00 81.06 379 GLU A O 1
ATOM 3026 N N . ALA A 1 380 ? 4.226 -2.000 21.434 1.00 82.81 380 ALA A N 1
ATOM 3027 C CA . ALA A 1 380 ? 4.880 -1.601 20.194 1.00 82.81 380 ALA A CA 1
ATOM 3028 C C . ALA A 1 380 ? 4.553 -2.568 19.042 1.00 82.81 380 ALA A C 1
ATOM 3030 O O . ALA A 1 380 ? 4.531 -3.783 19.230 1.00 82.81 380 ALA A O 1
ATOM 3031 N N . GLY A 1 381 ? 4.359 -2.031 17.834 1.00 80.12 381 GLY A N 1
ATOM 3032 C CA . GLY A 1 381 ? 4.246 -2.831 16.608 1.00 80.12 381 GLY A CA 1
ATOM 3033 C C . GLY A 1 381 ? 3.021 -3.752 16.521 1.00 80.12 381 GLY A C 1
ATOM 3034 O O . GLY A 1 381 ? 3.097 -4.820 15.921 1.00 80.12 381 GLY A O 1
ATOM 3035 N N . GLN A 1 382 ? 1.891 -3.393 17.131 1.00 85.94 382 GLN A N 1
ATOM 3036 C CA . GLN A 1 382 ? 0.688 -4.243 17.111 1.00 85.94 382 GLN A CA 1
ATOM 3037 C C . GLN A 1 382 ? -0.398 -3.817 16.123 1.00 85.94 382 GLN A C 1
ATOM 3039 O O . GLN A 1 382 ? -1.305 -4.604 15.854 1.00 85.94 382 GLN A O 1
ATOM 3044 N N . GLY A 1 383 ? -0.323 -2.602 15.577 1.00 91.19 383 GLY A N 1
ATOM 3045 C CA . GLY A 1 383 ? -1.350 -2.069 14.680 1.00 91.19 383 GLY A CA 1
ATOM 3046 C C . GLY A 1 383 ? -1.141 -2.473 13.223 1.00 91.19 383 GLY A C 1
ATOM 3047 O O . GLY A 1 383 ? -2.072 -2.935 12.559 1.00 91.19 383 GLY A O 1
ATOM 3048 N N . PHE A 1 384 ? 0.098 -2.344 12.745 1.00 95.75 384 PHE A N 1
ATOM 3049 C CA . PHE A 1 384 ? 0.466 -2.553 11.348 1.00 95.75 384 PHE A CA 1
ATOM 3050 C C . PHE A 1 384 ? 1.612 -3.553 11.201 1.00 95.75 384 PHE A C 1
ATOM 3052 O O . PHE A 1 384 ? 2.537 -3.566 12.011 1.00 95.75 384 PHE A O 1
ATOM 3059 N N . LEU A 1 385 ? 1.580 -4.353 10.139 1.00 96.25 385 LEU A N 1
ATOM 3060 C CA . LEU A 1 385 ? 2.659 -5.270 9.778 1.00 96.25 385 LEU A CA 1
ATOM 3061 C C . LEU A 1 385 ? 3.183 -4.921 8.390 1.00 96.25 385 LEU A C 1
ATOM 3063 O O . LEU A 1 385 ? 2.433 -4.935 7.420 1.00 96.25 385 LEU A O 1
ATOM 3067 N N . GLU A 1 386 ? 4.475 -4.654 8.281 1.00 95.81 386 GLU A N 1
ATOM 3068 C CA . GLU A 1 386 ? 5.179 -4.508 7.015 1.00 95.81 386 GLU A CA 1
ATOM 3069 C C . GLU A 1 386 ? 6.016 -5.759 6.741 1.00 95.81 386 GLU A C 1
ATOM 3071 O O . GLU A 1 386 ? 6.849 -6.160 7.555 1.00 95.81 386 GLU A O 1
ATOM 3076 N N . LEU A 1 387 ? 5.811 -6.362 5.572 1.00 95.31 387 LEU A N 1
ATOM 3077 C CA . LEU A 1 387 ? 6.556 -7.523 5.101 1.00 95.31 387 LEU A CA 1
ATOM 3078 C C . LEU A 1 387 ? 7.434 -7.151 3.906 1.00 95.31 387 LEU A C 1
ATOM 3080 O O . LEU A 1 387 ? 6.987 -6.461 2.985 1.00 95.31 387 LEU A O 1
ATOM 3084 N N . TRP A 1 388 ? 8.657 -7.689 3.898 1.00 93.75 388 TRP A N 1
ATOM 3085 C CA . TRP A 1 388 ? 9.703 -7.382 2.919 1.00 93.75 388 TRP A CA 1
ATOM 3086 C C . TRP A 1 388 ? 10.105 -5.903 2.922 1.00 93.75 388 TRP A C 1
ATOM 3088 O O . TRP A 1 388 ? 10.282 -5.297 1.863 1.00 93.75 388 TRP A O 1
ATOM 3098 N N . ALA A 1 389 ? 10.281 -5.307 4.097 1.00 91.81 389 ALA A N 1
ATOM 3099 C CA . ALA A 1 389 ? 10.783 -3.944 4.202 1.00 91.81 389 ALA A CA 1
ATOM 3100 C C . ALA A 1 389 ? 12.149 -3.815 3.511 1.00 91.81 389 ALA A C 1
ATOM 3102 O O . ALA A 1 389 ? 13.016 -4.671 3.672 1.00 91.81 389 ALA A O 1
ATOM 3103 N N . MET A 1 390 ? 12.341 -2.753 2.726 1.00 86.19 390 MET A N 1
ATOM 3104 C CA . MET A 1 390 ? 13.610 -2.513 2.022 1.00 86.19 390 MET A CA 1
ATOM 3105 C C . MET A 1 390 ? 14.704 -1.970 2.948 1.00 86.19 390 MET A C 1
ATOM 3107 O O . MET A 1 390 ? 15.890 -2.107 2.668 1.00 86.19 390 MET A O 1
ATOM 3111 N N . HIS A 1 391 ? 14.293 -1.321 4.036 1.00 85.50 391 HIS A N 1
ATOM 3112 C CA . HIS A 1 391 ? 15.182 -0.759 5.038 1.00 85.50 391 HIS A CA 1
ATOM 3113 C C . HIS A 1 391 ? 14.645 -1.083 6.432 1.00 85.50 391 HIS A C 1
ATOM 3115 O O . HIS A 1 391 ? 13.424 -1.052 6.617 1.00 85.50 391 HIS A O 1
ATOM 3121 N N . PRO A 1 392 ? 15.513 -1.339 7.425 1.00 85.25 392 PRO A N 1
ATOM 3122 C CA . PRO A 1 392 ? 15.106 -1.579 8.804 1.00 85.25 392 PRO A CA 1
ATOM 3123 C C . PRO A 1 392 ? 14.770 -0.242 9.486 1.00 85.25 392 PRO A C 1
ATOM 3125 O O . PRO A 1 392 ? 15.448 0.188 10.415 1.00 85.25 392 PRO A O 1
ATOM 3128 N N . ARG A 1 393 ? 13.764 0.469 8.965 1.00 85.25 393 ARG A N 1
ATOM 3129 C CA . ARG A 1 393 ? 13.309 1.763 9.487 1.00 85.25 393 ARG A CA 1
ATOM 3130 C C . ARG A 1 393 ? 12.122 1.543 10.415 1.00 85.25 393 ARG A C 1
ATOM 3132 O O . ARG A 1 393 ? 11.081 1.067 9.975 1.00 85.25 393 ARG A O 1
ATOM 3139 N N . GLY A 1 394 ? 12.267 1.925 11.680 1.00 83.94 394 GLY A N 1
ATOM 3140 C CA . GLY A 1 394 ? 11.182 1.840 12.651 1.00 83.94 394 GLY A CA 1
ATOM 3141 C C . GLY A 1 394 ? 10.118 2.907 12.412 1.00 83.94 394 GLY A C 1
ATOM 3142 O O . GLY A 1 394 ? 10.429 4.099 12.375 1.00 83.94 394 GLY A O 1
ATOM 3143 N N . ARG A 1 395 ? 8.852 2.492 12.311 1.00 89.62 395 ARG A N 1
ATOM 3144 C CA . ARG A 1 395 ? 7.692 3.387 12.220 1.00 89.62 395 ARG A CA 1
ATOM 3145 C C . ARG A 1 395 ? 6.723 3.125 13.386 1.00 89.62 395 ARG A C 1
ATOM 3147 O O . ARG A 1 395 ? 6.408 1.964 13.637 1.00 89.62 395 ARG A O 1
ATOM 3154 N N . PRO A 1 396 ? 6.270 4.146 14.138 1.00 89.88 396 PRO A N 1
ATOM 3155 C CA . PRO A 1 396 ? 5.417 3.932 15.311 1.00 89.88 396 PRO A CA 1
ATOM 3156 C C . PRO A 1 396 ? 4.150 3.131 14.985 1.00 89.88 396 PRO A C 1
ATOM 3158 O O . PRO A 1 396 ? 3.411 3.488 14.073 1.00 89.88 396 PRO A O 1
ATOM 3161 N N . GLY A 1 397 ? 3.896 2.048 15.723 1.00 90.62 397 GLY A N 1
ATOM 3162 C CA . GLY A 1 397 ? 2.755 1.148 15.505 1.00 90.62 397 GLY A CA 1
ATOM 3163 C C . GLY A 1 397 ? 2.975 0.060 14.457 1.00 90.62 397 GLY A C 1
ATOM 3164 O O . GLY A 1 397 ? 2.132 -0.832 14.339 1.00 90.62 397 GLY A O 1
ATOM 3165 N N . TRP A 1 398 ? 4.109 0.085 13.753 1.00 93.88 398 TRP A N 1
ATOM 3166 C CA . TRP A 1 398 ? 4.474 -0.912 12.754 1.00 93.88 398 TRP A CA 1
ATOM 3167 C C . TRP A 1 398 ? 5.422 -1.964 13.329 1.00 93.88 398 TRP A C 1
ATOM 3169 O O . TRP A 1 398 ? 6.396 -1.640 14.015 1.00 93.88 398 TRP A O 1
ATOM 3179 N N . THR A 1 399 ? 5.149 -3.224 13.002 1.00 94.88 399 THR A N 1
ATOM 3180 C CA . THR A 1 399 ? 6.160 -4.278 12.963 1.00 94.88 399 THR A CA 1
ATOM 3181 C C . THR A 1 399 ? 6.734 -4.336 11.558 1.00 94.88 399 THR A C 1
ATOM 3183 O O . THR A 1 399 ? 6.021 -4.656 10.611 1.00 94.88 399 THR A O 1
ATOM 3186 N N . THR A 1 400 ? 8.020 -4.050 11.425 1.00 94.44 400 THR A N 1
ATOM 3187 C CA . THR A 1 400 ? 8.744 -4.028 10.156 1.00 94.44 400 THR A CA 1
ATOM 3188 C C . THR A 1 400 ? 9.603 -5.280 10.045 1.00 94.44 400 THR A C 1
ATOM 3190 O O . THR A 1 400 ? 10.569 -5.450 10.790 1.00 94.44 400 THR A O 1
ATOM 3193 N N . VAL A 1 401 ? 9.260 -6.164 9.107 1.00 94.38 401 VAL A N 1
ATOM 3194 C CA . VAL A 1 401 ? 10.048 -7.360 8.795 1.00 94.38 401 VAL A CA 1
ATOM 3195 C C . VAL A 1 401 ? 10.976 -7.054 7.625 1.00 94.38 401 VAL A C 1
ATOM 3197 O O . VAL A 1 401 ? 10.529 -6.907 6.483 1.00 94.38 401 VAL A O 1
ATOM 3200 N N . HIS A 1 402 ? 12.266 -6.957 7.923 1.00 90.69 402 HIS A N 1
ATOM 3201 C CA . HIS A 1 402 ? 13.328 -6.663 6.968 1.00 90.69 402 HIS A CA 1
ATOM 3202 C C . HIS A 1 402 ? 14.056 -7.946 6.550 1.00 90.69 402 HIS A C 1
ATOM 3204 O O . HIS A 1 402 ? 14.396 -8.767 7.406 1.00 90.69 402 HIS A O 1
ATOM 3210 N N . GLU A 1 403 ? 14.307 -8.083 5.244 1.00 84.94 403 GLU A N 1
ATOM 3211 C CA . GLU A 1 403 ? 15.057 -9.196 4.635 1.00 84.94 403 GLU A CA 1
ATOM 3212 C C . GLU A 1 403 ? 16.493 -8.795 4.282 1.00 84.94 403 GLU A C 1
ATOM 3214 O O . GLU A 1 403 ? 16.650 -7.763 3.591 1.00 84.94 403 GLU A O 1
#

Radius of gyration: 33.8 Å; chains: 1; bounding box: 103×73×64 Å

pLDDT: mean 71.85, std 22.07, range [26.95, 97.81]

Sequence (403 aa):
SAAHYVGYVEDEESVEAIMRKFEELERLQQELSLGKEGPDGPMDSGHAGLTEEQLVEVFRRTSSFTLRSALTRSMVEDADLAWELNVLNEEMDAEFIPEQGVVEDDEDEDYFDDEWPMSSGNGKRRPSSGGARRRLLNRQALLERYREIRVQDQAGNVYTLKKKTHLLDPSLPTYSRLPPPPIPASWARRIVPLEEQDIPLSSPGSNIISIHQVISLDFAQLPRTYQAIYADPPLLLDGEPKHPSKLSLEDFSRLPLEPQIVPGGFLFVWTPKALIARMLKVTTAWGLRYVENICWVKLDAAHHTIHGGLSTTIGESKMTLLILRKEGDLELRHQRSPDVVFDFVVPRLPGQVRDEKPSFLYKVIETLLPGAKWTEGAEAGQGFLELWAMHPRGRPGWTTVHE

Foldseek 3Di:
DLLVCLPDDDPPDDPVLVVVLVVVVVVVVVVVVVVDDDDDDDDDPDDDDDPSVRSVVSCVPSDPDPPVVVVVVVPPPDPVVVVVVVVVVVVVVVVPDDDDDDPDPPPDDPPPPPPDPPDDDDDDDDDDPDPPVPVVVVVVVVVVQWDWDWDADPVGDIDTDTDRDDPDDPPDDDDDDQDDPVGDVVVDDDDDPDDPPPQPLADPLFAEAEDPDLLPDDCVPAALQELEEEEEAQADDDPRDDDPSHDHVVSVLPDPVLSSHDAFGKYWYKDFPRCVVVNCVSVVVSQWAFDAKAKEFEAEPVPRHQDFDDDPPGGRGIIMTTIITHHHDADFDDAPDDSYDYDYFDDDDPPDSDGDDDPCVVVRSCNGHVVLFDDVPDHGANHYEYYQDPGSRTDNSHYYYHD